Protein 5H72 (pdb70)

Sequence (536 aa):
TGYQEMFQRVNTRIREFMINELKNHHNEDNVFMLAKNSGIEIAKIEEAPNAVLIPAFVLGELEVAFKTGYQEMFQRVNTRIREFMINELKNHHNEDNVFMLAKNSGIEIAKIEEAPNAVLIPAFVLGELEVAFKTGYQEMFQRVNTRIREFMINELKNHHNEDNVFMLAKNSGIEIAKIEEAPNAVLIPAFVLGELEVAFKTGYQEMFQRVNTRIREFMINELKNHHNEDNVFMLAKNSGIEIAKIEEAPNAVLIPAFVLGELEVAFKTGYQEMFQRVNTRIREFMINELKNHHNEDNVFMLAKNSGIEIAKIEEAPNAVLIPAFVLGELEVAFKTGYQEMFQRVNTRIREFMINELKNHHNEDNVFMLAKNSGIEIAKIEEAPNAVLIPAFVLGELEVAFKTGYQEMFQRVNTRIREFMINELKNHHNEDNVFMLAKNSGIEIAKIEEAPNAVLIPAFVLGELEVAFKTGYQEMFQRVNTRIREFMINELKNHHNEDNVFMLAKNSGIEIAKIEEAPNAVLIPAFVLGELEVAFK

Foldseek 3Di:
DVVVVVVVVVVVVVLVVLLVLCVVLVQQVQLVVQCVVVVHDDDGSSPRDCVRSVVSSVVSVVVVVVD/DVCVVVVVVVVVVVLVVLLVLCVVLVLLVQLVVQQVVVVHDDDGSSPGDCVRSVVSSVVSCVVVVVD/DVVVVVVVVVVVVVLVVLLVLCVVLVQLVQLVVQCVVPVHDDDGSSPGDCVRSVVSSVVSVVVVVVD/DVVVVVVVVVVVVVLVVLLVLCVVLVQQVQLVVQCVVVVHDDPGNSVGDCVRSVVSSVVSVVVVVVD/DCVVVVVVVVVVVVLVVLLVLCVVLVLQVQQVVVCVVVVHDDDGSSPGDCVRSVVSSVVSVVVVVVD/DVVVVVVVVVVVVVLVVLLVLCVVLVQQVQLVVQCVVVVHDDDGSSPGDCVRSVVSSVVSVVVVVVD/DVCVVVVVVVVVVVLVVLLVLCVVLVQQVQLVVQCVVVVHDDDGSSPGDCVRSVVSSVVSVVVVVVD/DVVVVVVVVVVVVVLVVLVVLCVVLVQQVQLVVQCVVVVHDDDGSSPGDCVSSVVSSVVSVVVVVVD

Solvent-accessible surface area: 29848 Å² total; per-residue (Å²): 117,52,104,40,104,65,33,101,99,37,50,65,16,68,44,87,24,4,21,53,6,3,89,78,59,150,25,53,111,14,0,73,74,20,2,161,82,69,70,55,173,32,86,118,6,71,88,0,56,47,87,5,0,75,19,0,26,52,13,3,20,72,80,45,12,80,192,107,53,88,112,72,83,37,96,71,39,58,58,16,68,43,84,27,4,21,55,8,2,85,74,58,139,21,48,89,9,0,79,72,1,0,165,64,65,78,64,159,18,82,130,5,73,94,1,55,54,82,4,0,76,14,0,26,55,11,4,20,71,79,47,14,80,202,124,50,93,75,83,76,31,102,79,40,58,57,18,68,44,85,26,5,20,54,8,2,84,78,60,144,27,46,107,14,0,72,70,2,2,176,50,68,71,73,173,28,81,132,6,77,94,1,53,54,87,6,0,75,17,0,24,58,12,3,20,68,74,41,8,90,208,112,56,100,41,93,75,35,105,98,38,61,62,18,65,44,86,27,4,20,57,7,3,88,77,26,129,16,50,111,15,0,72,69,2,2,158,69,54,68,58,176,32,88,119,5,70,86,0,57,47,85,6,0,78,19,0,27,54,14,4,18,75,79,7,10,66,67,127,44,91,58,87,80,32,107,86,37,59,62,18,68,45,85,30,5,18,53,8,2,87,76,57,142,23,47,94,14,0,79,72,5,1,162,51,56,56,61,154,35,85,114,6,63,92,1,52,48,84,6,0,74,22,0,26,53,11,3,19,70,82,18,9,79,185,119,46,99,61,86,80,38,102,75,35,61,56,17,68,44,79,27,5,22,52,8,2,87,75,58,141,19,49,85,11,0,81,64,3,2,169,63,58,71,65,177,30,81,118,5,68,93,1,55,49,87,7,0,75,22,0,25,56,12,4,20,68,80,44,9,80,196,127,46,88,97,88,66,35,99,71,37,64,54,17,65,43,82,29,4,22,56,7,3,89,79,62,147,28,53,112,16,0,73,72,15,2,163,63,64,65,59,171,32,87,118,5,74,85,0,54,50,85,4,0,76,20,0,26,54,13,4,18,66,81,47,14,72,194,103,56,102,96,97,67,34,106,91,37,47,58,18,66,44,87,27,4,20,54,6,2,87,69,33,134,27,53,112,19,0,71,93,18,2,165,69,60,72,61,176,32,86,106,6,73,79,1,56,49,87,5,0,80,18,0,25,54,15,4,19,63,82,8,10,70,42

Structure (mmCIF, N/CA/C/O backbone):
data_5H72
#
_entry.id   5H72
#
_cell.length_a   114.880
_cell.length_b   114.880
_cell.length_c   193.781
_cell.angle_alpha   90.00
_cell.angle_beta   90.00
_cell.angle_gamma   120.00
#
_symmetry.space_group_name_H-M   'P 62 2 2'
#
loop_
_entity.id
_entity.type
_entity.pdbx_description
1 polymer 'Flagellar biosynthetic protein FliP'
2 water water
#
loop_
_atom_site.group_PDB
_atom_site.id
_atom_site.type_symbol
_atom_site.label_atom_id
_atom_site.label_alt_id
_atom_site.label_comp_id
_atom_site.label_asym_id
_atom_site.label_entity_id
_atom_site.label_seq_id
_atom_site.pdbx_PDB_ins_code
_atom_site.Cartn_x
_atom_site.Cartn_y
_atom_site.Cartn_z
_atom_site.occupancy
_atom_site.B_iso_or_equiv
_atom_site.auth_seq_id
_atom_site.auth_comp_id
_atom_site.auth_asym_id
_atom_site.auth_atom_id
_atom_site.pdbx_PDB_model_num
ATOM 1 N N . THR A 1 16 ? 42.419 -18.790 53.371 1.00 92.36 122 THR A N 1
ATOM 2 C CA . THR A 1 16 ? 43.021 -17.779 52.507 1.00 85.30 122 THR A CA 1
ATOM 3 C C . THR A 1 16 ? 42.419 -17.830 51.109 1.00 85.53 122 THR A C 1
ATOM 4 O O . THR A 1 16 ? 42.785 -17.047 50.229 1.00 82.85 122 THR A O 1
ATOM 8 N N . GLY A 1 17 ? 41.494 -18.762 50.908 1.00 84.98 123 GLY A N 1
ATOM 9 C CA . GLY A 1 17 ? 40.696 -18.772 49.701 1.00 76.21 123 GLY A CA 1
ATOM 10 C C . GLY A 1 17 ? 39.842 -17.519 49.682 1.00 75.34 123 GLY A C 1
ATOM 11 O O . GLY A 1 17 ? 39.452 -17.035 48.617 1.00 73.47 123 GLY A O 1
ATOM 12 N N . TYR A 1 18 ? 39.549 -16.996 50.871 1.00 73.96 124 TYR A N 1
ATOM 13 C CA . TYR A 1 18 ? 38.833 -15.734 50.996 1.00 70.28 124 TYR A CA 1
ATOM 14 C C . TYR A 1 18 ? 39.592 -14.619 50.292 1.00 66.93 124 TYR A C 1
ATOM 15 O O . TYR A 1 18 ? 38.988 -13.717 49.724 1.00 63.83 124 TYR A O 1
ATOM 24 N N . GLN A 1 19 ? 40.919 -14.684 50.325 1.00 68.84 125 GLN A N 1
ATOM 25 C CA . GLN A 1 19 ? 41.720 -13.606 49.764 1.00 72.00 125 GLN A CA 1
ATOM 26 C C . GLN A 1 19 ? 41.716 -13.604 48.235 1.00 68.94 125 GLN A C 1
ATOM 27 O O . GLN A 1 19 ? 41.676 -12.540 47.619 1.00 67.77 125 GLN A O 1
ATOM 33 N N . GLU A 1 20 ? 41.757 -14.786 47.627 1.00 68.58 126 GLU A N 1
ATOM 34 C CA . GLU A 1 20 ? 41.649 -14.892 46.177 1.00 67.07 126 GLU A CA 1
ATOM 35 C C . GLU A 1 20 ? 40.268 -14.433 45.731 1.00 65.08 126 GLU A C 1
ATOM 36 O O . GLU A 1 20 ? 40.100 -13.808 44.676 1.00 55.84 126 GLU A O 1
ATOM 42 N N . MET A 1 21 ? 39.285 -14.749 46.561 1.00 61.90 127 MET A N 1
ATOM 43 C CA . MET A 1 21 ? 37.909 -14.384 46.304 1.00 57.27 127 MET A CA 1
ATOM 44 C C . MET A 1 21 ? 37.728 -12.864 46.373 1.00 54.58 127 MET A C 1
ATOM 45 O O . MET A 1 21 ? 37.067 -12.264 45.522 1.00 50.00 127 MET A O 1
ATOM 50 N N . PHE A 1 22 ? 38.337 -12.238 47.373 1.00 55.67 128 PHE A N 1
ATOM 51 C CA . PHE A 1 22 ? 38.261 -10.789 47.500 1.00 52.39 128 PHE A CA 1
ATOM 52 C C . PHE A 1 22 ? 39.120 -10.108 46.440 1.00 47.70 128 PHE A C 1
ATOM 53 O O . PHE A 1 22 ? 38.838 -8.988 46.038 1.00 41.50 128 PHE A O 1
ATOM 61 N N . GLN A 1 23 ? 40.160 -10.800 45.985 1.00 49.48 129 GLN A N 1
ATOM 62 C CA . GLN A 1 23 ? 40.971 -10.323 44.874 1.00 50.44 129 GLN A CA 1
ATOM 63 C C . GLN A 1 23 ? 40.163 -10.287 43.573 1.00 48.00 129 GLN A C 1
ATOM 64 O O . GLN A 1 23 ? 40.308 -9.378 42.757 1.00 44.65 129 GLN A O 1
ATOM 70 N N . ARG A 1 24 ? 39.312 -11.287 43.387 1.00 44.19 130 ARG A N 1
ATOM 71 C CA . ARG A 1 24 ? 38.407 -11.293 42.257 1.00 40.79 130 ARG A CA 1
ATOM 72 C C . ARG A 1 24 ? 37.454 -10.108 42.335 1.00 40.70 130 ARG A C 1
ATOM 73 O O . ARG A 1 24 ? 37.206 -9.436 41.323 1.00 36.00 130 ARG A O 1
ATOM 81 N N . VAL A 1 25 ? 36.926 -9.850 43.533 1.00 36.12 131 VAL A N 1
ATOM 82 C CA . VAL A 1 25 ? 35.967 -8.765 43.726 1.00 33.95 131 VAL A CA 1
ATOM 83 C C . VAL A 1 25 ? 36.663 -7.412 43.601 1.00 33.12 131 VAL A C 1
ATOM 84 O O . VAL A 1 25 ? 36.086 -6.467 43.068 1.00 32.32 131 VAL A O 1
ATOM 88 N N . ASN A 1 26 ? 37.910 -7.323 44.053 1.00 32.94 132 ASN A N 1
ATOM 89 C CA . ASN A 1 26 ? 38.696 -6.099 43.876 1.00 34.86 132 ASN A CA 1
ATOM 90 C C . ASN A 1 26 ? 38.911 -5.797 42.389 1.00 35.26 132 ASN A C 1
ATOM 91 O O . ASN A 1 26 ? 38.736 -4.660 41.942 1.00 35.54 132 ASN A O 1
ATOM 96 N N . THR A 1 27 ? 39.266 -6.825 41.625 1.00 32.67 133 THR A N 1
ATOM 97 C CA . THR A 1 27 ? 39.508 -6.675 40.196 1.00 33.28 133 THR A CA 1
ATOM 98 C C . THR A 1 27 ? 38.236 -6.222 39.490 1.00 33.25 133 THR A C 1
ATOM 99 O O . THR A 1 27 ? 38.265 -5.298 38.678 1.00 37.19 133 THR A O 1
ATOM 103 N N . ARG A 1 28 ? 37.115 -6.851 39.820 1.00 32.78 134 ARG A N 1
ATOM 104 C CA . ARG A 1 28 ? 35.834 -6.491 39.221 1.00 30.77 134 ARG A CA 1
ATOM 105 C C . ARG A 1 28 ? 35.486 -5.026 39.495 1.00 27.85 134 ARG A C 1
ATOM 106 O O . ARG A 1 28 ? 35.070 -4.295 38.608 1.00 30.56 134 ARG A O 1
ATOM 114 N N . ILE A 1 29 ? 35.692 -4.590 40.728 1.00 30.59 135 ILE A N 1
ATOM 115 C CA . ILE A 1 29 ? 35.355 -3.222 41.114 1.00 30.62 135 ILE A CA 1
ATOM 116 C C . ILE A 1 29 ? 36.289 -2.221 40.439 1.00 30.84 135 ILE A C 1
ATOM 117 O O . ILE A 1 29 ? 35.837 -1.184 39.967 1.00 30.04 135 ILE A O 1
ATOM 122 N N . ARG A 1 30 ? 37.583 -2.534 40.372 1.00 31.67 136 ARG A N 1
ATOM 123 C CA . ARG A 1 30 ? 38.518 -1.688 39.624 1.00 32.95 136 ARG A CA 1
ATOM 124 C C . ARG A 1 30 ? 38.087 -1.549 38.176 1.00 32.48 136 ARG A C 1
ATOM 125 O O . ARG A 1 30 ? 38.063 -0.443 37.637 1.00 33.75 136 ARG A O 1
ATOM 133 N N . GLU A 1 31 ? 37.727 -2.673 37.562 1.00 31.48 137 GLU A N 1
ATOM 134 C CA . GLU A 1 31 ? 37.324 -2.688 36.151 1.00 32.55 137 GLU A CA 1
ATOM 135 C C . GLU A 1 31 ? 36.086 -1.832 35.873 1.00 31.28 137 GLU A C 1
ATOM 136 O O . GLU A 1 31 ? 36.044 -1.145 34.856 1.00 29.53 137 GLU A O 1
ATOM 142 N N . PHE A 1 32 ? 35.085 -1.841 36.757 1.00 29.27 138 PHE A N 1
ATOM 143 C CA . PHE A 1 32 ? 33.909 -1.023 36.463 1.00 32.35 138 PHE A CA 1
ATOM 144 C C . PHE A 1 32 ? 34.141 0.443 36.850 1.00 31.59 138 PHE A C 1
ATOM 145 O O . PHE A 1 32 ? 33.582 1.331 36.216 1.00 30.65 138 PHE A O 1
ATOM 153 N N . MET A 1 33 ? 34.982 0.706 37.845 1.00 28.07 139 MET A N 1
ATOM 154 C CA . MET A 1 33 ? 35.356 2.086 38.137 1.00 30.63 139 MET A CA 1
ATOM 155 C C . MET A 1 33 ? 36.086 2.671 36.934 1.00 31.46 139 MET A C 1
ATOM 156 O O . MET A 1 33 ? 35.746 3.757 36.452 1.00 31.03 139 MET A O 1
ATOM 161 N N . ILE A 1 34 ? 37.069 1.929 36.437 1.00 29.29 140 ILE A N 1
ATOM 162 C CA . ILE A 1 34 ? 37.827 2.354 35.270 1.00 32.19 140 ILE A CA 1
ATOM 163 C C . ILE A 1 34 ? 36.920 2.552 34.049 1.00 30.12 140 ILE A C 1
ATOM 164 O O . ILE A 1 34 ? 37.021 3.557 33.348 1.00 31.47 140 ILE A O 1
ATOM 169 N N . ASN A 1 35 ? 36.015 1.611 33.811 1.00 32.53 141 ASN A N 1
ATOM 170 C CA . ASN A 1 35 ? 35.094 1.715 32.679 1.00 30.26 141 ASN A CA 1
ATOM 171 C C . ASN A 1 35 ? 34.197 2.947 32.777 1.00 35.44 141 ASN A C 1
ATOM 172 O O . ASN A 1 35 ? 33.985 3.642 31.786 1.00 34.15 141 ASN A O 1
ATOM 177 N N . GLU A 1 36 ? 33.683 3.221 33.978 1.00 34.33 142 GLU A N 1
ATOM 178 C CA . GLU A 1 36 ? 32.841 4.395 34.223 1.00 32.63 142 GLU A CA 1
ATOM 179 C C . GLU A 1 36 ? 33.616 5.680 33.954 1.00 35.50 142 GLU A C 1
ATOM 180 O O . GLU A 1 36 ? 33.080 6.633 33.394 1.00 33.07 142 GLU A O 1
ATOM 186 N N . LEU A 1 37 ? 34.881 5.694 34.366 1.00 30.86 143 LEU A N 1
ATOM 187 C CA . LEU A 1 37 ? 35.717 6.871 34.205 1.00 34.59 143 LEU A CA 1
ATOM 188 C C . LEU A 1 37 ? 36.026 7.136 32.730 1.00 36.19 143 LEU A C 1
ATOM 189 O O . LEU A 1 37 ? 36.045 8.285 32.294 1.00 35.08 143 LEU A O 1
ATOM 194 N N . LYS A 1 38 ? 36.267 6.074 31.966 1.00 38.21 144 LYS A N 1
ATOM 195 C CA . LYS A 1 38 ? 36.555 6.225 30.548 1.00 38.54 144 LYS A CA 1
ATOM 196 C C . LYS A 1 38 ? 35.303 6.618 29.790 1.00 38.43 144 LYS A C 1
ATOM 197 O O . LYS A 1 38 ? 35.325 7.559 29.002 1.00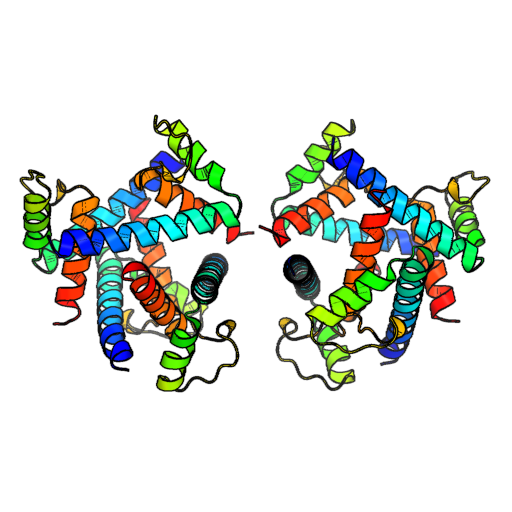 42.94 144 LYS A O 1
ATOM 203 N N . ASN A 1 39 ? 34.213 5.900 30.033 1.00 34.80 145 ASN A N 1
ATOM 204 C CA . ASN A 1 39 ? 32.992 6.115 29.272 1.00 38.05 145 ASN A CA 1
ATOM 205 C C . ASN A 1 39 ? 32.397 7.506 29.497 1.00 40.34 145 ASN A C 1
ATOM 206 O O . ASN A 1 39 ? 31.669 8.013 28.648 1.00 42.35 145 ASN A O 1
ATOM 211 N N . HIS A 1 40 ? 32.737 8.141 30.613 1.00 38.81 146 HIS A N 1
ATOM 212 C CA . HIS A 1 40 ? 32.289 9.510 30.867 1.00 39.55 146 HIS A CA 1
ATOM 213 C C . HIS A 1 40 ? 33.440 10.525 30.755 1.00 40.45 146 HIS A C 1
ATOM 214 O O . HIS A 1 40 ? 33.296 11.683 31.129 1.00 37.97 146 HIS A O 1
ATOM 221 N N . HIS A 1 41 ? 34.577 10.076 30.231 1.00 41.31 147 HIS A N 1
ATOM 222 C CA . HIS A 1 41 ? 35.702 10.958 29.909 1.00 42.13 147 HIS A CA 1
ATOM 223 C C . HIS A 1 41 ? 36.162 11.741 31.114 1.00 44.55 147 HIS A C 1
ATOM 224 O O . HIS A 1 41 ? 36.368 12.953 31.045 1.00 45.36 147 HIS A O 1
ATOM 231 N N . ASN A 1 42 ? 36.312 11.030 32.226 1.00 41.01 148 ASN A N 1
ATOM 232 C CA . ASN A 1 42 ? 36.679 11.634 33.488 1.00 33.76 148 ASN A CA 1
ATOM 233 C C . ASN A 1 42 ? 38.062 11.200 33.939 1.00 35.43 148 ASN A C 1
ATOM 234 O O . ASN A 1 42 ? 38.426 11.403 35.097 1.00 34.69 148 ASN A O 1
ATOM 239 N N . GLU A 1 43 ? 38.833 10.598 33.038 1.00 36.70 149 GLU A N 1
ATOM 240 C CA . GLU A 1 43 ? 40.149 10.066 33.414 1.00 40.39 149 GLU A CA 1
ATOM 241 C C . GLU A 1 43 ? 41.034 11.105 34.091 1.00 39.93 149 GLU A C 1
ATOM 242 O O . GLU A 1 43 ? 41.847 10.765 34.939 1.00 43.54 149 GLU A O 1
ATOM 248 N N . ASP A 1 44 ? 40.865 12.372 33.728 1.00 43.26 150 ASP A N 1
ATOM 249 C CA . ASP A 1 44 ? 41.672 13.442 34.305 1.00 43.28 150 ASP A CA 1
ATOM 250 C C . ASP A 1 44 ? 41.619 13.447 35.824 1.00 43.86 150 ASP A C 1
ATOM 251 O O . ASP A 1 44 ? 42.619 13.768 36.475 1.00 47.17 150 ASP A O 1
ATOM 256 N N . ASN A 1 45 ? 40.469 13.087 36.392 1.00 41.18 151 ASN A N 1
ATOM 257 C CA . ASN A 1 45 ? 40.349 12.983 37.848 1.00 43.32 151 ASN A CA 1
ATOM 258 C C . ASN A 1 45 ? 41.435 12.099 38.429 1.00 40.85 151 ASN A C 1
ATOM 259 O O . ASN A 1 45 ? 42.035 12.435 39.447 1.00 44.02 151 ASN A O 1
ATOM 264 N N . VAL A 1 46 ? 41.692 10.974 37.774 1.00 36.13 152 VAL A N 1
ATOM 265 C CA . VAL A 1 46 ? 42.715 10.053 38.241 1.00 35.23 152 VAL A CA 1
ATOM 266 C C . VAL A 1 46 ? 44.085 10.700 38.206 1.00 41.10 152 VAL A C 1
ATOM 267 O O . VAL A 1 46 ? 44.793 10.725 39.213 1.00 39.87 152 VAL A O 1
ATOM 271 N N . PHE A 1 47 ? 44.448 11.228 37.040 1.00 43.51 153 PHE A N 1
ATOM 272 C CA . PHE A 1 47 ? 45.735 11.900 36.853 1.00 43.22 153 PHE A CA 1
ATOM 273 C C . PHE A 1 47 ? 45.915 13.084 37.794 1.00 44.00 153 PHE A C 1
ATOM 274 O O . PHE A 1 47 ? 46.990 13.268 38.363 1.00 44.89 153 PHE A O 1
ATOM 282 N N . MET A 1 48 ? 44.861 13.875 37.968 1.00 40.58 154 MET A N 1
ATOM 283 C CA . MET A 1 48 ? 44.927 15.0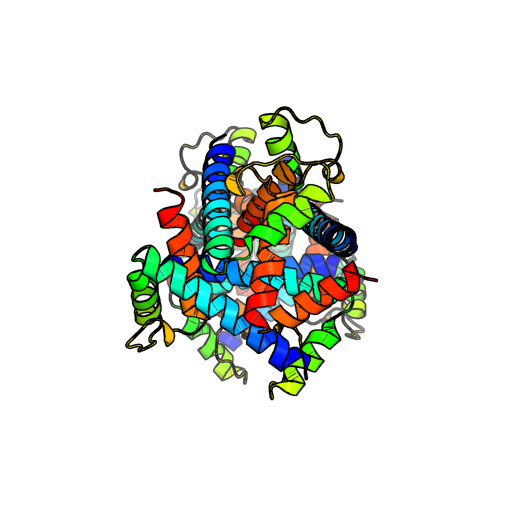15 38.871 1.00 44.11 154 MET A CA 1
ATOM 284 C C . MET A 1 48 ? 45.209 14.553 40.293 1.00 49.72 154 MET A C 1
ATOM 285 O O . MET A 1 48 ? 46.105 15.075 40.951 1.00 55.87 154 MET A O 1
ATOM 290 N N . LEU A 1 49 ? 44.451 13.564 40.760 1.00 49.17 155 LEU A N 1
ATOM 291 C CA . LEU A 1 49 ? 44.619 13.057 42.118 1.00 48.69 155 LEU A CA 1
ATOM 292 C C . LEU A 1 49 ? 45.979 12.391 42.289 1.00 47.21 155 LEU A C 1
ATOM 293 O O . LEU A 1 49 ? 46.559 12.426 43.373 1.00 49.89 155 LEU A O 1
ATOM 298 N N . ALA A 1 50 ? 46.478 11.787 41.217 1.00 43.98 156 ALA A N 1
ATOM 299 C CA . ALA A 1 50 ? 47.772 11.111 41.231 1.00 48.20 156 ALA A CA 1
ATOM 300 C C . ALA A 1 50 ? 48.905 12.113 41.379 1.00 50.67 156 ALA A C 1
ATOM 301 O O . ALA A 1 50 ? 49.822 11.923 42.175 1.00 51.70 156 ALA A O 1
ATOM 303 N N . LYS A 1 51 ? 48.828 13.177 40.590 1.00 51.55 157 LYS A N 1
ATOM 304 C CA . LYS A 1 51 ? 49.840 14.216 40.589 1.00 53.41 157 LYS A CA 1
ATOM 305 C C . LYS A 1 51 ? 49.985 14.837 41.974 1.00 55.94 157 LYS A C 1
ATOM 306 O O . LYS A 1 51 ? 51.101 14.987 42.472 1.00 62.48 157 LYS A O 1
ATOM 312 N N . ASN A 1 52 ? 48.859 15.172 42.603 1.00 57.01 158 ASN A N 1
ATOM 313 C CA . ASN A 1 52 ? 48.871 15.802 43.928 1.00 56.57 158 ASN A CA 1
ATOM 314 C C . ASN A 1 52 ? 49.412 14.905 45.035 1.00 55.21 158 ASN A C 1
ATOM 315 O O . ASN A 1 52 ? 49.786 15.388 46.101 1.00 61.98 158 ASN A O 1
ATOM 320 N N . SER A 1 53 ? 49.446 13.602 44.784 1.00 53.31 159 SER A N 1
ATOM 321 C CA . SER A 1 53 ? 49.871 12.634 45.787 1.00 52.12 159 SER A CA 1
ATOM 322 C C . SER A 1 53 ? 51.270 12.093 45.513 1.00 53.57 159 SER A C 1
ATOM 323 O O . SER A 1 53 ? 51.696 11.118 46.133 1.00 51.52 159 SER A O 1
ATOM 326 N N . GLY A 1 54 ? 51.977 12.706 44.571 1.00 56.69 160 GLY A N 1
ATOM 327 C CA . GLY A 1 54 ? 53.318 12.257 44.232 1.00 56.12 160 GLY A CA 1
ATOM 328 C C . GLY A 1 54 ? 53.365 10.856 43.649 1.00 55.96 160 GLY A C 1
ATOM 329 O O . GLY A 1 54 ? 54.366 10.149 43.778 1.00 57.19 160 GLY A O 1
ATOM 330 N N . ILE A 1 55 ? 52.273 10.455 43.008 1.00 54.39 161 ILE A N 1
ATOM 331 C CA . ILE A 1 55 ? 52.205 9.166 42.330 1.00 54.67 161 ILE A CA 1
ATOM 332 C C . ILE A 1 55 ? 52.380 9.364 40.820 1.00 52.11 161 ILE A C 1
ATOM 333 O O . ILE A 1 55 ? 51.699 10.189 40.207 1.00 50.97 161 ILE A O 1
ATOM 338 N N . GLU A 1 56 ? 53.301 8.616 40.225 1.00 49.35 162 GLU A N 1
ATOM 339 C CA . GLU A 1 56 ? 53.606 8.784 38.808 1.00 49.55 162 GLU A CA 1
ATOM 340 C C . GLU A 1 56 ? 53.056 7.647 37.965 1.00 47.22 162 GLU A C 1
ATOM 341 O O . GLU A 1 56 ? 53.585 6.533 37.995 1.00 46.71 162 GLU A O 1
ATOM 347 N N . ILE A 1 57 ? 52.001 7.940 37.204 1.00 44.88 163 ILE A N 1
ATOM 348 C CA . ILE A 1 57 ? 51.349 6.932 36.371 1.00 43.46 163 ILE A CA 1
ATOM 349 C C . ILE A 1 57 ? 51.228 7.391 34.923 1.00 45.48 163 ILE A C 1
ATOM 350 O O . ILE A 1 57 ? 51.147 8.592 34.652 1.00 47.61 163 ILE A O 1
ATOM 355 N N . ALA A 1 58 ? 51.202 6.433 33.998 1.00 45.39 164 ALA A N 1
ATOM 356 C CA . ALA A 1 58 ? 51.020 6.726 32.573 1.00 45.36 164 ALA A CA 1
ATOM 357 C C . ALA A 1 58 ? 49.575 6.499 32.116 1.00 50.51 164 ALA A C 1
ATOM 358 O O . ALA A 1 58 ? 49.106 7.147 31.173 1.00 50.20 164 ALA A O 1
ATOM 360 N N . LYS A 1 59 ? 48.878 5.571 32.774 1.00 47.44 165 LYS A N 1
ATOM 361 C CA . LYS A 1 59 ? 47.475 5.292 32.458 1.00 48.16 165 LYS A CA 1
ATOM 362 C C . LYS A 1 59 ? 46.680 4.963 33.719 1.00 43.56 165 LYS A C 1
ATOM 363 O O . LYS A 1 59 ? 47.258 4.550 34.728 1.00 42.79 165 LYS A O 1
ATOM 369 N N . ILE A 1 60 ? 45.360 5.139 33.670 1.00 38.54 166 ILE A N 1
ATOM 370 C CA . ILE A 1 60 ? 44.574 5.064 34.900 1.00 40.18 166 ILE A CA 1
ATOM 371 C C . ILE A 1 60 ? 44.530 3.652 35.476 1.00 38.95 166 ILE A C 1
ATOM 372 O O . ILE A 1 60 ? 44.267 3.475 36.668 1.00 37.64 166 ILE A O 1
ATOM 377 N N . GLU A 1 61 ? 44.834 2.648 34.661 1.00 35.87 167 GLU A N 1
ATOM 378 C CA . GLU A 1 61 ? 44.877 1.286 35.185 1.00 38.09 167 GLU A CA 1
ATOM 379 C C . GLU A 1 61 ? 46.024 1.087 36.165 1.00 36.97 167 GLU A C 1
ATOM 380 O O . GLU A 1 61 ? 46.074 0.076 36.851 1.00 41.92 167 GLU A O 1
ATOM 386 N N . GLU A 1 62 ? 46.947 2.039 36.229 1.00 36.81 168 GLU A N 1
ATOM 387 C CA . GLU A 1 62 ? 48.069 1.930 37.162 1.00 40.79 168 GLU A CA 1
ATOM 388 C C . GLU A 1 62 ? 47.814 2.697 38.468 1.00 39.37 168 GLU A C 1
ATOM 389 O O . GLU A 1 62 ? 48.616 2.636 39.393 1.00 43.73 168 GLU A O 1
ATOM 395 N N . ALA A 1 63 ? 46.706 3.424 38.547 1.00 34.15 169 ALA A N 1
ATOM 396 C CA . ALA A 1 63 ? 46.388 4.130 39.780 1.00 38.93 169 ALA A CA 1
ATOM 397 C C . ALA A 1 63 ? 45.959 3.146 40.865 1.00 37.12 169 ALA A C 1
ATOM 398 O O . ALA A 1 63 ? 45.130 2.267 40.622 1.00 37.05 169 ALA A O 1
ATOM 400 N N . PRO A 1 64 ? 46.542 3.280 42.061 1.00 34.55 170 PRO A N 1
ATOM 401 C CA . PRO A 1 64 ? 46.110 2.479 43.212 1.00 39.32 170 PRO A CA 1
ATOM 402 C C . PRO A 1 64 ? 44.695 2.875 43.646 1.00 35.43 170 PRO A C 1
ATOM 403 O O . PRO A 1 64 ? 44.200 3.938 43.261 1.00 31.33 170 PRO A O 1
ATOM 407 N N . ASN A 1 65 ? 44.051 2.031 44.440 1.00 34.78 171 ASN A N 1
ATOM 408 C CA . ASN A 1 65 ? 42.677 2.302 44.827 1.00 34.87 171 ASN A CA 1
ATOM 409 C C . ASN A 1 65 ? 42.535 3.606 45.616 1.00 35.42 171 ASN A C 1
ATOM 410 O O . ASN A 1 65 ? 41.499 4.260 45.545 1.00 37.12 171 ASN A O 1
ATOM 415 N N . ALA A 1 66 ? 43.579 4.006 46.337 1.00 34.96 172 ALA A N 1
ATOM 416 C CA . ALA A 1 66 ? 43.542 5.258 47.103 1.00 38.96 172 ALA A CA 1
ATOM 417 C C . ALA A 1 66 ? 43.367 6.474 46.203 1.00 39.88 172 ALA A C 1
ATOM 418 O O . ALA A 1 66 ? 42.936 7.541 46.660 1.00 45.35 172 ALA A O 1
ATOM 420 N N . VAL A 1 67 ? 43.710 6.311 44.930 1.00 32.27 173 VAL A N 1
ATOM 421 C CA . VAL A 1 67 ? 43.537 7.349 43.934 1.00 32.26 173 VAL A CA 1
ATOM 422 C C . VAL A 1 67 ? 42.317 7.053 43.080 1.00 31.94 173 VAL A C 1
ATOM 423 O O . VAL A 1 67 ? 41.497 7.934 42.807 1.00 32.50 173 VAL A O 1
ATOM 427 N N . LEU A 1 68 ? 42.208 5.801 42.648 1.00 30.83 174 LEU A N 1
ATOM 428 C CA . LEU A 1 68 ? 41.164 5.397 41.710 1.00 31.72 174 LEU A CA 1
ATOM 429 C C . LEU A 1 68 ? 39.761 5.601 42.289 1.00 31.51 174 LEU A C 1
ATOM 430 O O . LEU A 1 68 ? 38.893 6.162 41.637 1.00 30.65 174 LEU A O 1
ATOM 435 N N . ILE A 1 69 ? 39.552 5.171 43.526 1.00 30.84 175 ILE A N 1
ATOM 436 C CA . ILE A 1 69 ? 38.226 5.253 44.128 1.00 30.76 175 ILE A CA 1
ATOM 437 C C . ILE A 1 69 ? 37.747 6.700 44.320 1.00 31.85 175 ILE A C 1
ATOM 438 O O . ILE A 1 69 ? 36.617 7.011 43.948 1.00 32.10 175 ILE A O 1
ATOM 443 N N . PRO A 1 70 ? 38.592 7.597 44.880 1.00 33.64 176 PRO A N 1
ATOM 444 C CA . PRO A 1 70 ? 38.123 8.988 44.958 1.00 34.13 176 PRO A CA 1
ATOM 445 C C . PRO A 1 70 ? 37.861 9.628 43.588 1.00 35.04 176 PRO A C 1
ATOM 446 O O . PRO A 1 70 ? 36.908 10.400 43.452 1.00 37.54 176 PRO A O 1
ATOM 450 N N . ALA A 1 71 ? 38.684 9.312 42.590 1.00 33.01 177 ALA A N 1
ATOM 451 C CA . ALA A 1 71 ? 38.474 9.848 41.243 1.00 33.61 177 ALA A CA 1
ATOM 452 C C . ALA A 1 71 ? 37.146 9.361 40.688 1.00 30.79 177 ALA A C 1
ATOM 453 O O . ALA A 1 71 ? 36.409 10.116 40.052 1.00 32.48 177 ALA A O 1
ATOM 455 N N . PHE A 1 72 ? 36.847 8.091 40.945 1.00 30.85 178 PHE A N 1
ATOM 456 C CA . PHE A 1 72 ? 35.607 7.464 40.487 1.00 29.17 178 PHE A CA 1
ATOM 457 C C . PHE A 1 72 ? 34.404 8.179 41.072 1.00 31.71 178 PHE A C 1
ATOM 458 O O . PHE A 1 72 ? 33.491 8.567 40.339 1.00 30.91 178 PHE A O 1
ATOM 466 N N . VAL A 1 73 ? 34.423 8.368 42.393 1.00 29.07 179 VAL A N 1
ATOM 467 C CA . VAL A 1 73 ? 33.340 9.049 43.101 1.00 30.28 179 VAL A CA 1
ATOM 468 C C . VAL A 1 73 ? 33.158 10.478 42.610 1.00 29.88 179 VAL A C 1
ATOM 469 O O . VAL A 1 73 ? 32.034 10.913 42.358 1.00 32.37 179 VAL A O 1
ATOM 473 N N . LEU A 1 74 ? 34.260 11.208 42.483 1.00 30.65 180 LEU A N 1
ATOM 474 C CA . LEU A 1 74 ? 34.210 12.548 41.901 1.00 34.12 180 LEU A CA 1
ATOM 475 C C . LEU A 1 74 ? 33.554 12.495 40.540 1.00 36.53 180 LEU A C 1
ATOM 476 O O . LEU A 1 74 ? 32.652 13.284 40.254 1.00 39.11 180 LEU A O 1
ATOM 481 N N . GLY A 1 75 ? 34.000 11.549 39.713 1.00 33.54 181 GLY A N 1
ATOM 482 C CA . GLY A 1 75 ? 33.424 11.334 38.398 1.00 31.30 181 GLY A CA 1
ATOM 483 C C . GLY A 1 75 ? 31.921 11.102 38.414 1.00 33.16 181 GLY A C 1
ATOM 484 O O . GLY A 1 75 ? 31.197 11.667 37.597 1.00 32.45 181 GLY A O 1
ATOM 485 N N . GLU A 1 76 ? 31.438 10.278 39.339 1.00 30.82 182 GLU A N 1
ATOM 486 C CA . GLU A 1 76 ? 30.003 9.973 39.386 1.00 32.92 182 GLU A CA 1
ATOM 487 C C . GLU A 1 76 ? 29.183 11.189 39.794 1.00 32.96 182 GLU A C 1
ATOM 488 O O . GLU A 1 76 ? 28.099 11.406 39.283 1.00 31.02 182 GLU A O 1
ATOM 494 N N . LEU A 1 77 ? 29.706 11.985 40.721 1.00 34.99 183 LEU A N 1
ATOM 495 C CA . LEU A 1 77 ? 28.986 13.173 41.165 1.00 35.92 183 LEU A CA 1
ATOM 496 C C . LEU A 1 77 ? 28.918 14.197 40.038 1.00 36.47 183 LEU A C 1
ATOM 497 O O . LEU A 1 77 ? 27.862 14.775 39.793 1.00 41.49 183 LEU A O 1
ATOM 502 N N . GLU A 1 78 ? 30.027 14.394 39.328 1.00 33.95 184 GLU A N 1
ATOM 503 C CA . GLU A 1 78 ? 30.049 15.295 38.170 1.00 35.83 184 GLU A CA 1
ATOM 504 C C . GLU A 1 78 ? 28.992 14.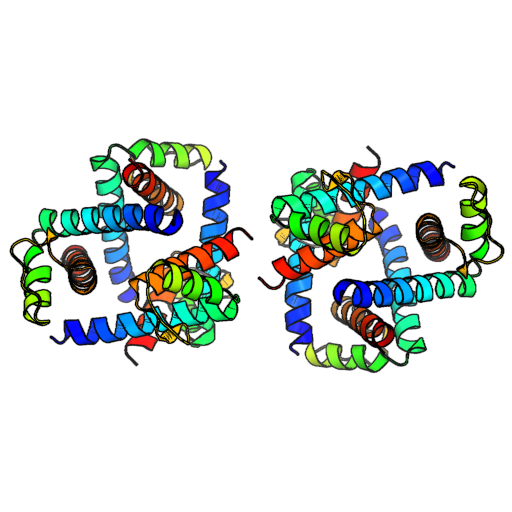918 37.142 1.00 36.42 184 GLU A C 1
ATOM 505 O O . GLU A 1 78 ? 28.285 15.779 36.635 1.00 42.84 184 GLU A O 1
ATOM 511 N N . VAL A 1 79 ? 28.876 13.633 36.834 1.00 35.47 185 VAL A N 1
ATOM 512 C CA . VAL A 1 79 ? 27.852 13.188 35.901 1.00 33.99 185 VAL A CA 1
ATOM 513 C C . VAL A 1 79 ? 26.465 13.313 36.529 1.00 34.01 185 VAL A C 1
ATOM 514 O O . VAL A 1 79 ? 25.517 13.710 35.855 1.00 37.06 185 VAL A O 1
ATOM 518 N N . ALA A 1 80 ? 26.347 13.003 37.819 1.00 35.10 186 ALA A N 1
ATOM 519 C CA . ALA A 1 80 ? 25.044 13.024 38.502 1.00 38.45 186 ALA A CA 1
ATOM 520 C C . ALA A 1 80 ? 24.400 14.416 38.498 1.00 41.50 186 ALA A C 1
ATOM 521 O O . ALA A 1 80 ? 23.201 14.559 38.264 1.00 36.78 186 ALA A O 1
ATOM 523 N N . PHE A 1 81 ? 25.217 15.432 38.749 1.00 38.95 187 PHE A N 1
ATOM 524 C CA . PHE A 1 81 ? 24.757 16.810 38.800 1.00 44.87 187 PHE A CA 1
ATOM 525 C C . PHE A 1 81 ? 25.049 17.530 37.490 1.00 46.51 187 PHE A C 1
ATOM 526 O O . PHE A 1 81 ? 25.479 18.684 37.478 1.00 50.47 187 PHE A O 1
ATOM 534 N N . LYS A 1 82 ? 24.781 16.811 36.402 1.00 50.74 188 LYS A N 1
ATOM 535 C CA . LYS A 1 82 ? 25.005 17.234 35.016 1.00 53.96 188 LYS A CA 1
ATOM 536 C C . LYS A 1 82 ? 26.480 17.125 34.681 1.00 52.61 188 LYS A C 1
ATOM 537 O O . LYS A 1 82 ? 26.849 16.888 33.527 1.00 55.17 188 LYS A O 1
ATOM 543 N N . THR B 1 16 ? 43.132 19.207 46.270 1.00 86.14 122 THR B N 1
ATOM 544 C CA . THR B 1 16 ? 43.755 19.612 47.528 1.00 87.24 122 THR B CA 1
ATOM 545 C C . THR B 1 16 ? 42.709 19.749 48.632 1.00 88.55 122 THR B C 1
ATOM 546 O O . THR B 1 16 ? 42.935 19.339 49.773 1.00 87.15 122 THR B O 1
ATOM 550 N N . GLY B 1 17 ? 41.566 20.337 48.292 1.00 87.83 123 GLY B N 1
ATOM 551 C CA . GLY B 1 17 ? 40.433 20.347 49.198 1.00 79.73 123 GLY B CA 1
ATOM 552 C C . GLY B 1 17 ? 39.855 18.949 49.189 1.00 77.93 123 GLY B C 1
ATOM 553 O O . GLY B 1 17 ? 39.272 18.483 50.170 1.00 75.59 123 GLY B O 1
ATOM 554 N N . TYR B 1 18 ? 40.040 18.279 48.057 1.00 76.02 124 TYR B N 1
ATOM 555 C CA . TYR B 1 18 ? 39.607 16.904 47.880 1.00 75.34 124 TYR B CA 1
ATOM 556 C C . TYR B 1 18 ? 40.383 15.949 48.775 1.00 72.95 124 TYR B C 1
ATOM 557 O O . TYR B 1 18 ? 39.809 15.029 49.358 1.00 66.54 124 TYR B O 1
ATOM 566 N N . GLN B 1 19 ? 41.689 16.171 48.881 1.00 75.63 125 GLN B N 1
ATOM 567 C CA . GLN B 1 19 ? 42.541 15.302 49.679 1.00 77.33 125 GLN B CA 1
ATOM 568 C C . GLN B 1 19 ? 42.139 15.389 51.148 1.00 74.30 125 GLN B C 1
ATOM 569 O O . GLN B 1 19 ? 42.370 14.463 51.930 1.00 74.59 125 GLN B O 1
ATOM 575 N N . GLU B 1 20 ? 41.515 16.501 51.513 1.00 73.56 126 GLU B N 1
ATOM 576 C CA . GLU B 1 20 ? 41.076 16.709 52.884 1.00 72.78 126 GLU B CA 1
ATOM 577 C C . GLU B 1 20 ? 39.708 16.080 53.115 1.00 63.40 126 GLU B C 1
ATOM 578 O O . GLU B 1 20 ? 39.508 15.339 54.073 1.00 57.76 126 GLU B O 1
ATOM 584 N N . MET B 1 21 ? 38.774 16.391 52.224 1.00 58.51 127 MET B N 1
ATOM 585 C CA . MET B 1 21 ? 37.426 15.860 52.296 1.00 55.72 127 MET B CA 1
ATOM 586 C C . MET B 1 21 ? 37.408 14.336 52.248 1.00 54.82 127 MET B C 1
ATOM 587 O O . MET B 1 21 ? 36.693 13.688 53.014 1.00 51.38 127 MET B O 1
ATOM 592 N N . PHE B 1 22 ? 38.196 13.754 51.355 1.00 53.32 128 PHE B N 1
ATOM 593 C CA . PHE B 1 22 ? 38.194 12.306 51.228 1.00 51.40 128 PHE B CA 1
ATOM 594 C C . PHE B 1 22 ? 38.907 11.646 52.405 1.00 48.20 128 PHE B C 1
ATOM 595 O O . PHE B 1 22 ? 38.668 10.481 52.707 1.00 43.92 128 PHE B O 1
ATOM 603 N N . GLN B 1 23 ? 39.774 12.395 53.074 1.00 49.65 129 GLN B N 1
ATOM 604 C CA . GLN B 1 23 ? 40.451 11.890 54.259 1.00 50.56 129 GLN B CA 1
ATOM 605 C C . GLN B 1 23 ? 39.454 11.728 55.406 1.00 47.61 129 GLN B C 1
ATOM 606 O O . GLN B 1 23 ? 39.495 10.747 56.149 1.00 42.60 129 GLN B O 1
ATOM 612 N N . ARG B 1 24 ? 38.561 12.703 55.537 1.00 43.81 130 ARG B N 1
ATOM 613 C CA . ARG B 1 24 ? 37.548 12.673 56.578 1.00 46.87 130 ARG B CA 1
ATOM 614 C C . ARG B 1 24 ? 36.491 11.600 56.292 1.00 43.67 130 ARG B C 1
ATOM 615 O O . ARG B 1 24 ? 36.007 10.942 57.217 1.00 37.31 130 ARG B O 1
ATOM 623 N N . VAL B 1 25 ? 36.145 11.418 55.018 1.00 42.42 131 VAL B N 1
ATOM 624 C CA . VAL B 1 25 ? 35.233 10.350 54.630 1.00 39.58 131 VAL B CA 1
ATOM 625 C C . VAL B 1 25 ? 35.859 9.013 54.998 1.00 36.20 131 VAL B C 1
ATOM 626 O O . VAL B 1 25 ? 35.225 8.171 55.634 1.00 35.61 131 VAL B O 1
ATOM 630 N N . ASN B 1 26 ? 37.114 8.842 54.602 1.00 34.81 132 ASN B N 1
ATOM 631 C CA . ASN B 1 26 ? 37.881 7.640 54.902 1.00 34.91 132 ASN B CA 1
ATOM 632 C C . ASN B 1 26 ? 37.906 7.341 56.398 1.00 35.79 132 ASN B C 1
ATOM 633 O O . ASN B 1 26 ? 37.726 6.201 56.813 1.00 37.31 132 ASN B O 1
ATOM 638 N N . THR B 1 27 ? 38.121 8.373 57.207 1.00 36.85 133 THR B N 1
ATOM 639 C CA . THR B 1 27 ? 38.202 8.197 58.649 1.00 38.08 133 THR B CA 1
ATOM 640 C C . THR B 1 27 ? 36.865 7.765 59.233 1.00 32.43 133 THR B C 1
ATOM 641 O O . THR B 1 27 ? 36.805 6.844 60.047 1.00 31.45 133 THR B O 1
ATOM 645 N N . ARG B 1 28 ? 35.802 8.442 58.815 1.00 30.10 134 ARG B N 1
ATOM 646 C CA . ARG B 1 28 ? 34.457 8.076 59.216 1.00 32.83 134 ARG B CA 1
ATOM 647 C C . ARG B 1 28 ? 34.127 6.615 58.880 1.00 33.04 134 ARG B C 1
ATOM 648 O O . ARG B 1 28 ? 33.556 5.888 59.695 1.00 35.09 134 ARG B O 1
ATOM 656 N N . ILE B 1 29 ? 34.511 6.180 57.691 1.00 32.49 135 ILE B N 1
ATOM 657 C CA . ILE B 1 29 ? 34.196 4.830 57.240 1.00 34.10 135 ILE B CA 1
ATOM 658 C C . ILE B 1 29 ? 34.998 3.782 58.011 1.00 34.66 135 ILE B C 1
ATOM 659 O O . ILE B 1 29 ? 34.454 2.744 58.401 1.00 32.70 135 ILE B O 1
ATOM 664 N N . ARG B 1 30 ? 36.283 4.052 58.232 1.00 29.55 136 ARG B N 1
ATOM 665 C CA . ARG B 1 30 ? 37.104 3.169 59.054 1.00 31.12 136 ARG B CA 1
ATOM 666 C C . ARG B 1 30 ? 36.542 3.054 60.469 1.00 32.51 136 ARG B C 1
ATOM 667 O O . ARG B 1 30 ? 36.548 1.972 61.059 1.00 33.19 136 ARG B O 1
ATOM 675 N N . GLU B 1 31 ? 36.060 4.171 61.012 1.00 30.62 137 GLU B N 1
ATOM 676 C CA . GLU B 1 31 ? 35.535 4.179 62.367 1.00 31.78 137 GLU B CA 1
ATOM 677 C C . GLU B 1 31 ? 34.268 3.346 62.496 1.00 30.62 137 GLU B C 1
ATOM 678 O O . GLU B 1 31 ? 34.144 2.577 63.440 1.00 28.83 137 GLU B O 1
ATOM 684 N N . PHE B 1 32 ? 33.328 3.458 61.559 1.00 32.49 138 PHE B N 1
ATOM 685 C CA . PHE B 1 32 ? 32.121 2.674 61.751 1.00 33.02 138 PHE B CA 1
ATOM 686 C C . PHE B 1 32 ? 32.364 1.214 61.378 1.00 30.83 138 PHE B C 1
ATOM 687 O O . PHE B 1 32 ? 31.659 0.337 61.869 1.00 32.97 138 PHE B O 1
ATOM 695 N N . MET B 1 33 ? 33.382 0.925 60.573 1.00 29.03 139 MET B N 1
ATOM 696 C CA . MET B 1 33 ? 33.707 -0.487 60.323 1.00 31.28 139 MET B CA 1
ATOM 697 C C . MET B 1 33 ? 34.335 -1.119 61.566 1.00 32.52 139 MET B C 1
ATOM 698 O O . MET B 1 33 ? 33.976 -2.217 61.968 1.00 33.39 139 MET B O 1
ATOM 703 N N . ILE B 1 34 ? 35.271 -0.407 62.174 1.00 32.97 140 ILE B N 1
ATOM 704 C CA . ILE B 1 34 ? 35.908 -0.856 63.398 1.00 33.67 140 ILE B CA 1
ATOM 705 C C . ILE B 1 34 ? 34.876 -1.036 64.518 1.00 32.71 140 ILE B C 1
ATOM 706 O O . ILE B 1 34 ? 34.895 -2.031 65.242 1.00 32.63 140 ILE B O 1
ATOM 711 N N . ASN B 1 35 ? 33.948 -0.097 64.617 1.00 30.12 141 ASN B N 1
ATOM 712 C CA . ASN B 1 35 ? 32.862 -0.189 65.588 1.00 33.49 141 ASN B CA 1
ATOM 713 C C . ASN B 1 35 ? 31.966 -1.419 65.356 1.00 39.41 141 ASN B C 1
ATOM 714 O O . ASN B 1 35 ? 31.570 -2.082 66.315 1.00 35.91 141 ASN B O 1
ATOM 719 N N . GLU B 1 36 ? 31.661 -1.724 64.089 1.00 35.16 142 GLU B N 1
ATOM 720 C CA . GLU B 1 36 ? 30.867 -2.904 63.759 1.00 34.68 142 GLU B CA 1
ATOM 721 C C . GLU B 1 36 ? 31.600 -4.187 64.101 1.00 33.47 142 GLU B C 1
ATOM 722 O O . GLU B 1 36 ? 31.006 -5.132 64.610 1.00 36.97 142 GLU B O 1
ATOM 728 N N . LEU B 1 37 ? 32.893 -4.228 63.816 1.00 32.95 143 LEU B N 1
ATOM 729 C CA . LEU B 1 37 ? 33.679 -5.428 64.082 1.00 36.90 143 LEU B CA 1
ATOM 730 C C . LEU B 1 37 ? 33.779 -5.715 65.583 1.00 37.96 143 LEU B C 1
ATOM 731 O O . LEU B 1 37 ? 33.794 -6.868 66.008 1.00 37.54 143 LEU B O 1
ATOM 736 N N . LYS B 1 38 ? 33.841 -4.657 66.383 1.00 38.02 144 LYS B N 1
ATOM 737 C CA . LYS B 1 38 ? 33.956 -4.808 67.828 1.00 41.28 144 LYS B CA 1
ATOM 738 C C . LYS B 1 38 ? 32.621 -5.183 68.454 1.00 39.87 144 LYS B C 1
ATOM 739 O O . LYS B 1 38 ? 32.549 -6.094 69.268 1.00 45.56 144 LYS B O 1
ATOM 745 N N . ASN B 1 39 ? 31.566 -4.474 68.068 1.00 38.12 145 ASN B N 1
ATOM 746 C CA . ASN B 1 39 ? 30.240 -4.714 68.619 1.00 36.82 145 ASN B CA 1
ATOM 747 C C . ASN B 1 39 ? 29.709 -6.118 68.329 1.00 39.65 145 ASN B C 1
ATOM 748 O O . ASN B 1 39 ? 28.825 -6.601 69.032 1.00 43.77 145 ASN B O 1
ATOM 753 N N . HIS B 1 40 ? 30.238 -6.767 67.296 1.00 37.80 146 HIS B N 1
ATOM 754 C CA . HIS B 1 40 ? 29.821 -8.124 66.954 1.00 39.91 146 HIS B CA 1
ATOM 755 C C . HIS B 1 40 ? 30.974 -9.097 67.151 1.00 39.69 146 HIS B C 1
ATOM 756 O O . HIS B 1 40 ? 30.927 -10.235 66.691 1.00 39.01 146 HIS B O 1
ATOM 763 N N . HIS B 1 41 ? 32.007 -8.621 67.838 1.00 39.09 147 HIS B N 1
ATOM 764 C CA . HIS B 1 41 ? 33.133 -9.441 68.265 1.00 43.54 147 HIS B CA 1
ATOM 765 C C . HIS B 1 41 ? 33.748 -10.214 67.110 1.00 43.83 147 HIS B C 1
ATOM 766 O O . HIS B 1 41 ? 34.074 -11.397 67.233 1.00 46.41 147 HIS B O 1
ATOM 773 N N . ASN B 1 42 ? 33.907 -9.524 65.986 1.00 41.73 148 ASN B N 1
ATOM 774 C CA . ASN B 1 42 ? 34.488 -10.117 64.791 1.00 41.99 148 ASN B CA 1
ATOM 775 C C . ASN B 1 42 ? 35.917 -9.649 64.517 1.00 46.04 148 ASN B C 1
ATOM 776 O O . ASN B 1 42 ? 36.369 -9.706 63.377 1.00 47.85 148 ASN B O 1
ATOM 781 N N . GLU B 1 43 ? 36.623 -9.178 65.543 1.00 43.65 149 GLU B N 1
ATOM 782 C CA . GLU B 1 43 ? 37.982 -8.666 65.357 1.00 44.92 149 GLU B CA 1
ATOM 783 C C . GLU B 1 43 ? 38.925 -9.716 64.789 1.00 48.97 149 GLU B C 1
ATOM 784 O O . GLU B 1 43 ? 39.843 -9.395 64.042 1.00 53.29 149 GLU B O 1
ATOM 790 N N . ASP B 1 44 ? 38.696 -10.974 65.137 1.00 51.83 150 ASP B N 1
ATOM 791 C CA . ASP B 1 44 ? 39.532 -12.069 64.648 1.00 56.55 150 ASP B CA 1
ATOM 792 C C . ASP B 1 44 ? 39.562 -12.156 63.112 1.00 55.62 150 ASP B C 1
ATOM 793 O O . ASP B 1 44 ? 40.546 -12.618 62.531 1.00 56.96 150 ASP B O 1
ATOM 798 N N . ASN B 1 45 ? 38.492 -11.705 62.460 1.00 54.71 151 ASN B N 1
ATOM 799 C CA . ASN B 1 45 ? 38.471 -11.580 61.003 1.00 47.81 151 ASN B CA 1
ATOM 800 C C . ASN B 1 45 ? 39.613 -10.705 60.496 1.00 48.96 151 ASN B C 1
ATOM 801 O O . ASN B 1 45 ? 40.200 -10.971 59.453 1.00 51.93 151 ASN B O 1
ATOM 806 N N . VAL B 1 46 ? 39.914 -9.646 61.238 1.00 48.08 152 VAL B N 1
ATOM 807 C CA . VAL B 1 46 ? 40.953 -8.705 60.835 1.00 51.79 152 VAL B CA 1
ATOM 808 C C . VAL B 1 46 ? 42.339 -9.321 60.999 1.00 57.18 152 VAL B C 1
ATOM 809 O O . VAL B 1 46 ? 43.172 -9.235 60.100 1.00 55.25 152 VAL B O 1
ATOM 813 N N . PHE B 1 47 ? 42.578 -9.940 62.155 1.00 58.25 153 PHE B N 1
ATOM 814 C CA . PHE B 1 47 ? 43.859 -10.583 62.427 1.00 57.16 153 PHE B CA 1
ATOM 815 C C . PHE B 1 47 ? 44.123 -11.726 61.451 1.00 59.35 153 PHE B C 1
ATOM 816 O O . PHE B 1 47 ? 45.216 -11.837 60.901 1.00 66.23 153 PHE B O 1
ATOM 824 N N . MET B 1 48 ? 43.108 -12.553 61.229 1.00 57.06 154 MET B N 1
ATOM 825 C CA . MET B 1 48 ? 43.200 -13.683 60.309 1.00 60.42 154 MET B CA 1
ATOM 826 C C . MET B 1 48 ? 43.659 -13.252 58.914 1.00 68.57 154 MET B C 1
ATOM 827 O O . MET B 1 48 ? 44.606 -13.815 58.364 1.00 73.62 154 MET B O 1
ATOM 832 N N . LEU B 1 49 ? 42.989 -12.248 58.353 1.00 65.59 155 LEU B N 1
ATOM 833 C CA . LEU B 1 49 ? 43.313 -11.748 57.019 1.00 64.76 155 LEU B CA 1
ATOM 834 C C . LEU B 1 49 ? 44.641 -11.001 56.985 1.00 64.95 155 LEU B C 1
ATOM 835 O O . LEU B 1 49 ? 45.342 -11.020 55.978 1.00 69.21 155 LEU B O 1
ATOM 840 N N . ALA B 1 50 ? 44.979 -10.333 58.080 1.00 61.70 156 ALA B N 1
ATOM 841 C CA . ALA B 1 50 ? 46.215 -9.563 58.136 1.00 69.64 156 ALA B CA 1
ATOM 842 C C . ALA B 1 50 ? 47.425 -10.484 58.220 1.00 77.28 156 ALA B C 1
ATOM 843 O O . ALA B 1 50 ? 48.424 -10.272 57.531 1.00 78.36 156 ALA B O 1
ATOM 845 N N . LYS B 1 51 ? 47.329 -11.502 59.073 1.00 75.34 157 LYS B N 1
ATOM 846 C CA . LYS B 1 51 ? 48.383 -12.500 59.197 1.00 76.51 157 LYS B CA 1
ATOM 847 C C . LYS B 1 51 ? 48.628 -13.177 57.853 1.00 78.89 157 LYS B C 1
ATOM 848 O O . LYS B 1 51 ? 49.766 -13.493 57.498 1.00 81.24 157 LYS B O 1
ATOM 854 N N . ASN B 1 52 ? 47.556 -13.366 57.092 1.00 74.78 158 ASN B N 1
ATOM 855 C CA . ASN B 1 52 ? 47.653 -14.016 55.794 1.00 77.48 158 ASN B CA 1
ATOM 856 C C . ASN B 1 52 ? 48.028 -13.044 54.679 1.00 80.02 158 ASN B C 1
ATOM 857 O O . ASN B 1 52 ? 47.782 -13.306 53.502 1.00 80.47 158 ASN B O 1
ATOM 862 N N . SER B 1 53 ? 48.623 -11.918 55.054 1.00 78.69 159 SER B N 1
ATOM 863 C CA . SER B 1 53 ? 49.069 -10.935 54.077 1.00 79.87 159 SER B CA 1
ATOM 864 C C . SER B 1 53 ? 50.426 -10.366 54.472 1.00 78.56 159 SER B C 1
ATOM 865 O O . SER B 1 53 ? 50.951 -9.468 53.813 1.00 80.72 159 SER B O 1
ATOM 868 N N . GLY B 1 54 ? 50.988 -10.902 55.552 1.00 79.21 160 GLY B N 1
ATOM 869 C CA . GLY B 1 54 ? 52.304 -10.503 56.012 1.00 73.98 160 GLY B CA 1
ATOM 870 C C . GLY B 1 54 ? 52.304 -9.175 56.739 1.00 79.42 160 GLY B C 1
ATOM 871 O O . GLY B 1 54 ? 53.336 -8.505 56.830 1.00 80.09 160 GLY B O 1
ATOM 872 N N . ILE B 1 55 ? 51.141 -8.789 57.256 1.00 79.73 161 ILE B N 1
ATOM 873 C CA . ILE B 1 55 ? 51.016 -7.545 58.002 1.00 73.90 161 ILE B CA 1
ATOM 874 C C . ILE B 1 55 ? 50.946 -7.842 59.498 1.00 75.31 161 ILE B C 1
ATOM 875 O O . ILE B 1 55 ? 50.405 -8.871 59.917 1.00 79.15 161 ILE B O 1
ATOM 880 N N . GLU B 1 56 ? 51.506 -6.948 60.301 1.00 74.75 162 GLU B N 1
ATOM 881 C CA . GLU B 1 56 ? 51.582 -7.166 61.740 1.00 80.10 162 GLU B CA 1
ATOM 882 C C . GLU B 1 56 ? 50.898 -6.041 62.500 1.00 77.60 162 GLU B C 1
ATOM 883 O O . GLU B 1 56 ? 51.376 -4.904 62.505 1.00 79.68 162 GLU B O 1
ATOM 889 N N . ILE B 1 57 ? 49.774 -6.351 63.136 1.00 72.88 163 ILE B N 1
ATOM 890 C CA . ILE B 1 57 ? 49.058 -5.341 63.901 1.00 72.68 163 ILE B CA 1
ATOM 891 C C . ILE B 1 57 ? 48.797 -5.811 65.328 1.00 70.96 163 ILE B C 1
ATOM 892 O O . ILE B 1 57 ? 48.703 -7.011 65.597 1.00 72.93 163 ILE B O 1
ATOM 897 N N . ALA B 1 58 ? 48.697 -4.857 66.245 1.00 68.50 164 ALA B N 1
ATOM 898 C CA . ALA B 1 58 ? 48.287 -5.158 67.608 1.00 71.90 164 ALA B CA 1
ATOM 899 C C . ALA B 1 58 ? 46.807 -4.859 67.745 1.00 70.81 164 ALA B C 1
ATOM 900 O O . ALA B 1 58 ? 46.044 -5.661 68.278 1.00 74.10 164 ALA B O 1
ATOM 902 N N . LYS B 1 59 ? 46.416 -3.692 67.245 1.00 65.99 165 LYS B N 1
ATOM 903 C CA . LYS B 1 59 ? 45.026 -3.267 67.247 1.00 64.46 165 LYS B CA 1
ATOM 904 C C . LYS B 1 59 ? 44.448 -3.410 65.841 1.00 59.33 165 LYS B C 1
ATOM 905 O O . LYS B 1 59 ? 45.193 -3.370 64.864 1.00 58.39 165 LYS B O 1
ATOM 911 N N . ILE B 1 60 ? 43.131 -3.573 65.732 1.00 53.88 166 ILE B N 1
ATOM 912 C CA . ILE B 1 60 ? 42.509 -3.621 64.419 1.00 50.12 166 ILE B CA 1
ATOM 913 C C . ILE B 1 60 ? 42.528 -2.222 63.822 1.00 48.34 166 ILE B C 1
ATOM 914 O O . ILE B 1 60 ? 42.453 -2.055 62.603 1.00 46.69 166 ILE B O 1
ATOM 919 N N . GLU B 1 61 ? 42.669 -1.226 64.693 1.00 46.84 167 GLU B N 1
ATOM 920 C CA . GLU B 1 61 ? 42.832 0.167 64.285 1.00 49.47 167 GLU B CA 1
ATOM 921 C C . GLU B 1 61 ? 44.061 0.409 63.405 1.00 47.07 167 GLU B C 1
ATOM 922 O O . GLU B 1 61 ? 44.159 1.435 62.733 1.00 45.90 167 GLU B O 1
ATOM 928 N N . GLU B 1 62 ? 45.000 -0.529 63.421 1.00 52.16 168 GLU B N 1
ATOM 929 C CA . GLU B 1 62 ? 46.230 -0.393 62.649 1.00 55.25 168 GLU B CA 1
ATOM 930 C C . GLU B 1 62 ? 46.123 -1.103 61.310 1.00 53.99 168 GLU B C 1
ATOM 931 O O . GLU B 1 62 ? 47.052 -1.068 60.507 1.00 54.18 168 GLU B O 1
ATOM 937 N N . ALA B 1 63 ? 44.986 -1.753 61.078 1.00 54.53 169 ALA B N 1
ATOM 938 C CA . ALA B 1 63 ? 44.757 -2.485 59.834 1.00 47.14 169 ALA B CA 1
ATOM 939 C C . ALA B 1 63 ? 44.546 -1.520 58.683 1.00 44.79 169 ALA B C 1
ATOM 940 O O . ALA B 1 63 ? 43.767 -0.568 58.791 1.00 47.10 169 ALA B O 1
ATOM 942 N N . PRO B 1 64 ? 45.251 -1.746 57.576 1.00 42.93 170 PRO B N 1
ATOM 943 C CA . PRO B 1 64 ? 44.994 -0.899 56.409 1.00 43.53 170 PRO B CA 1
ATOM 944 C C . PRO B 1 64 ? 43.678 -1.303 55.767 1.00 40.29 170 PRO B C 1
ATOM 945 O O . PRO B 1 64 ? 43.198 -2.406 56.035 1.00 39.75 170 PRO B O 1
ATOM 949 N N . ASN B 1 65 ? 43.112 -0.432 54.935 1.00 40.66 171 ASN B N 1
ATOM 950 C CA . ASN B 1 65 ? 41.812 -0.676 54.324 1.00 37.34 171 ASN B CA 1
ATOM 951 C C . ASN B 1 65 ? 41.721 -2.000 53.586 1.00 40.15 171 ASN B C 1
ATOM 952 O O . ASN B 1 65 ? 40.648 -2.594 53.490 1.00 43.30 171 ASN B O 1
ATOM 957 N N . ALA B 1 66 ? 42.848 -2.475 53.084 1.00 38.51 172 ALA B N 1
ATOM 958 C CA . ALA B 1 66 ? 42.855 -3.688 52.282 1.00 39.71 172 ALA B CA 1
ATOM 959 C C . ALA B 1 66 ? 42.578 -4.942 53.112 1.00 40.02 172 ALA B C 1
ATOM 960 O O . ALA B 1 66 ? 42.272 -5.995 52.556 1.00 44.92 172 ALA B O 1
ATOM 962 N N . VAL B 1 67 ? 42.690 -4.849 54.433 1.00 39.91 173 VAL B N 1
ATOM 963 C CA . VAL B 1 67 ? 42.310 -5.977 55.285 1.00 42.41 173 VAL B CA 1
ATOM 964 C C . VAL B 1 67 ? 41.099 -5.610 56.141 1.00 38.56 173 VAL B C 1
ATOM 965 O O . VAL B 1 67 ? 40.260 -6.455 56.442 1.00 39.24 173 VAL B O 1
ATOM 969 N N . LEU B 1 68 ? 40.989 -4.340 56.502 1.00 38.90 174 LEU B N 1
ATOM 970 C CA . LEU B 1 68 ? 39.860 -3.882 57.298 1.00 34.37 174 LEU B CA 1
ATOM 971 C C . LEU B 1 68 ? 38.550 -4.036 56.535 1.00 37.19 174 LEU B C 1
ATOM 972 O O . LEU B 1 68 ? 37.556 -4.516 57.092 1.00 36.60 174 LEU B O 1
ATOM 977 N N . ILE B 1 69 ? 38.543 -3.647 55.260 1.00 34.37 175 ILE B N 1
ATOM 978 C CA . ILE B 1 69 ? 37.291 -3.627 54.508 1.00 34.72 175 ILE B CA 1
ATOM 979 C C . ILE B 1 69 ? 36.750 -5.043 54.259 1.00 35.73 175 ILE B C 1
ATOM 980 O O . ILE B 1 69 ? 35.584 -5.302 54.549 1.00 33.42 175 ILE B O 1
ATOM 985 N N . PRO B 1 70 ? 37.578 -5.969 53.730 1.00 37.88 176 PRO B N 1
ATOM 986 C CA . PRO B 1 70 ? 36.981 -7.303 53.584 1.00 38.70 176 PRO B CA 1
ATOM 987 C C . PRO B 1 70 ? 36.646 -7.981 54.916 1.00 34.77 176 PRO B C 1
ATOM 988 O O . PRO B 1 70 ? 35.682 -8.733 54.970 1.00 36.32 176 PRO B O 1
ATOM 992 N N . ALA B 1 71 ? 37.408 -7.713 55.968 1.00 37.02 177 ALA B N 1
ATOM 993 C CA . ALA B 1 71 ? 37.072 -8.246 57.293 1.00 40.20 177 ALA B CA 1
ATOM 994 C C . ALA B 1 71 ? 35.699 -7.740 57.755 1.00 37.92 177 ALA B C 1
ATOM 995 O O . ALA B 1 71 ? 34.903 -8.496 58.304 1.00 36.07 177 ALA B O 1
ATOM 997 N N . PHE B 1 72 ? 35.433 -6.456 57.527 1.00 34.91 178 PHE B N 1
ATOM 998 C CA . PHE B 1 72 ? 34.140 -5.867 57.857 1.00 32.03 178 PHE B CA 1
ATOM 999 C C . PHE B 1 72 ? 33.013 -6.552 57.082 1.00 31.27 178 PHE B C 1
ATOM 1000 O O . PHE B 1 72 ? 31.964 -6.878 57.649 1.00 30.82 178 PHE B O 1
ATOM 1008 N N . VAL B 1 73 ? 33.236 -6.776 55.792 1.00 31.51 179 VAL B N 1
ATOM 1009 C CA . VAL B 1 73 ? 32.227 -7.396 54.935 1.00 30.67 179 VAL B CA 1
ATOM 1010 C C . VAL B 1 73 ? 31.924 -8.835 55.367 1.00 33.26 179 VAL B C 1
ATOM 1011 O O . VAL B 1 73 ? 30.759 -9.212 55.475 1.00 33.27 179 VAL B O 1
ATOM 1015 N N . LEU B 1 74 ? 32.964 -9.630 55.629 1.00 34.04 180 LEU B N 1
ATOM 1016 C CA . LEU B 1 74 ? 32.778 -10.978 56.175 1.00 37.40 180 LEU B CA 1
ATOM 1017 C C . LEU B 1 74 ? 31.979 -10.953 57.477 1.00 37.08 180 LEU B C 1
ATOM 1018 O O . LEU B 1 74 ? 31.098 -11.790 57.695 1.00 34.20 180 LEU B O 1
ATOM 1023 N N . GLY B 1 75 ? 32.316 -9.996 58.339 1.00 32.30 181 GLY B N 1
ATOM 1024 C CA . GLY B 1 75 ? 31.640 -9.803 59.605 1.00 31.93 181 GLY B CA 1
ATOM 1025 C C . GLY B 1 75 ? 30.154 -9.553 59.442 1.00 33.56 181 GLY B C 1
ATOM 1026 O O . GLY B 1 75 ? 29.342 -10.215 60.092 1.00 33.31 181 GLY B O 1
ATOM 1027 N N . GLU B 1 76 ? 29.791 -8.607 58.579 1.00 30.04 182 GLU B N 1
ATOM 1028 C CA . GLU B 1 76 ? 28.375 -8.336 58.309 1.00 34.39 182 GLU B CA 1
ATOM 1029 C C . GLU B 1 76 ? 27.649 -9.565 57.767 1.00 33.80 182 GLU B C 1
ATOM 1030 O O . GLU B 1 76 ? 26.512 -9.836 58.159 1.00 31.98 182 GLU B O 1
ATOM 1036 N N . LEU B 1 77 ? 28.298 -10.300 56.869 1.00 29.53 183 LEU B N 1
ATOM 1037 C CA . LEU B 1 77 ? 27.688 -11.495 56.295 1.00 35.68 183 LEU B CA 1
ATOM 1038 C C . LEU B 1 77 ? 27.442 -12.567 57.369 1.00 35.12 183 LEU B C 1
ATOM 1039 O O . LEU B 1 77 ? 26.362 -13.149 57.435 1.00 34.80 183 LEU B O 1
ATOM 1044 N N . GLU B 1 78 ? 28.442 -12.807 58.213 1.00 32.07 184 GLU B N 1
ATOM 1045 C CA . GLU B 1 78 ? 28.311 -13.733 59.333 1.00 34.26 184 GLU B CA 1
ATOM 1046 C C . GLU B 1 78 ? 27.160 -13.344 60.257 1.00 36.30 184 GLU B C 1
ATOM 1047 O O . GLU B 1 78 ? 26.365 -14.197 60.659 1.00 37.96 184 GLU B O 1
ATOM 1053 N N . VAL B 1 79 ? 27.063 -12.064 60.604 1.00 36.19 185 VAL B N 1
ATOM 1054 C CA . VAL B 1 79 ? 25.955 -11.634 61.450 1.00 36.05 185 VAL B CA 1
ATOM 1055 C C . VAL B 1 79 ? 24.646 -11.764 60.672 1.00 35.88 185 VAL B C 1
ATOM 1056 O O . VAL B 1 79 ? 23.644 -12.232 61.216 1.00 37.84 185 VAL B O 1
ATOM 1060 N N . ALA B 1 80 ? 24.660 -11.378 59.397 1.00 31.43 186 ALA B N 1
ATOM 1061 C CA . ALA B 1 80 ? 23.435 -11.380 58.595 1.00 32.80 186 ALA B CA 1
ATOM 1062 C C . ALA B 1 80 ? 22.847 -12.775 58.435 1.00 37.00 186 ALA B C 1
ATOM 1063 O O . ALA B 1 80 ? 21.626 -12.945 58.469 1.00 35.29 186 ALA B O 1
ATOM 1065 N N . PHE B 1 81 ? 23.719 -13.766 58.254 1.00 37.38 187 PHE B N 1
ATOM 1066 C CA . PHE B 1 81 ? 23.283 -15.132 57.963 1.00 42.68 187 PHE B CA 1
ATOM 1067 C C . PHE B 1 81 ? 23.372 -16.050 59.182 1.00 44.54 187 PHE B C 1
ATOM 1068 O O . PHE B 1 81 ? 23.415 -17.269 59.045 1.00 46.99 187 PHE B O 1
ATOM 1076 N N . LYS B 1 82 ? 23.421 -15.465 60.373 1.00 43.52 188 LYS B N 1
ATOM 1077 C CA . LYS B 1 82 ? 23.533 -16.262 61.588 1.00 49.10 188 LYS B CA 1
ATOM 1078 C C . LYS B 1 82 ? 22.166 -16.645 62.135 1.00 51.64 188 LYS B C 1
ATOM 1079 O O . LYS B 1 82 ? 21.913 -17.826 62.368 1.00 51.47 188 LYS B O 1
ATOM 1085 N N . THR C 1 16 ? 14.054 19.444 51.037 1.00 87.82 122 THR C N 1
ATOM 1086 C CA . THR C 1 16 ? 13.625 19.683 49.661 1.00 87.85 122 THR C CA 1
ATOM 1087 C C . THR C 1 16 ? 14.812 19.593 48.711 1.00 87.12 122 THR C C 1
ATOM 1088 O O . THR C 1 16 ? 14.838 18.744 47.815 1.00 89.08 122 THR C O 1
ATOM 1092 N N . GLY C 1 17 ? 15.790 20.475 48.909 1.00 81.14 123 GLY C N 1
ATOM 1093 C CA . GLY C 1 17 ? 17.026 20.434 48.150 1.00 74.30 123 GLY C CA 1
ATOM 1094 C C . GLY C 1 17 ? 17.714 19.095 48.335 1.00 77.78 123 GLY C C 1
ATOM 1095 O O . GLY C 1 17 ? 18.301 18.553 47.396 1.00 74.76 123 GLY C O 1
ATOM 1096 N N . TYR C 1 18 ? 17.635 18.562 49.551 1.00 77.90 124 TYR C N 1
ATOM 1097 C CA . TYR C 1 18 ? 18.122 17.218 49.829 1.00 74.29 124 TYR C CA 1
ATOM 1098 C C . TYR C 1 18 ? 17.374 16.193 48.999 1.00 72.79 124 TYR C C 1
ATOM 1099 O O . TYR C 1 18 ? 17.975 15.254 48.479 1.00 68.66 124 TYR C O 1
ATOM 1108 N N . GLN C 1 19 ? 16.061 16.373 48.879 1.00 75.92 125 GLN C N 1
ATOM 1109 C CA . GLN C 1 19 ? 15.245 15.439 48.114 1.00 74.90 125 GLN C CA 1
ATOM 1110 C C . GLN C 1 19 ? 15.607 15.504 46.631 1.00 68.45 125 GLN C C 1
ATOM 1111 O O . GLN C 1 19 ? 15.423 14.538 45.898 1.00 69.01 125 GLN C O 1
ATOM 1117 N N . GLU C 1 20 ? 16.133 16.642 46.198 1.00 69.92 126 GLU C N 1
ATOM 1118 C CA . GLU C 1 20 ? 16.501 16.828 44.798 1.00 71.09 126 GLU C CA 1
ATOM 1119 C C . GLU C 1 20 ? 17.895 16.281 44.518 1.00 65.93 126 GLU C C 1
ATOM 1120 O O . GLU C 1 20 ? 18.124 15.610 43.509 1.00 58.87 126 GLU C O 1
ATOM 1126 N N . MET C 1 21 ? 18.821 16.584 45.419 1.00 59.09 127 MET C N 1
ATOM 1127 C CA . MET C 1 21 ? 20.183 16.117 45.293 1.00 55.78 127 MET C CA 1
ATOM 1128 C C . MET C 1 21 ? 20.239 14.592 45.345 1.00 57.82 127 MET C C 1
ATOM 1129 O O . MET C 1 21 ? 20.954 13.959 44.563 1.00 53.03 127 MET C O 1
ATOM 1134 N N . PHE C 1 22 ? 19.474 14.007 46.261 1.00 52.16 128 PHE C N 1
ATOM 1135 C CA . PHE C 1 22 ? 19.458 12.564 46.420 1.00 49.41 128 PHE C CA 1
ATOM 1136 C C . PHE C 1 22 ? 18.750 11.900 45.244 1.00 47.58 128 PHE C C 1
ATOM 1137 O O . PHE C 1 22 ? 19.045 10.762 44.898 1.00 45.19 128 PHE C O 1
ATOM 1145 N N . GLN C 1 23 ? 17.822 12.619 44.627 1.00 50.43 129 GLN C N 1
ATOM 1146 C CA . GLN C 1 2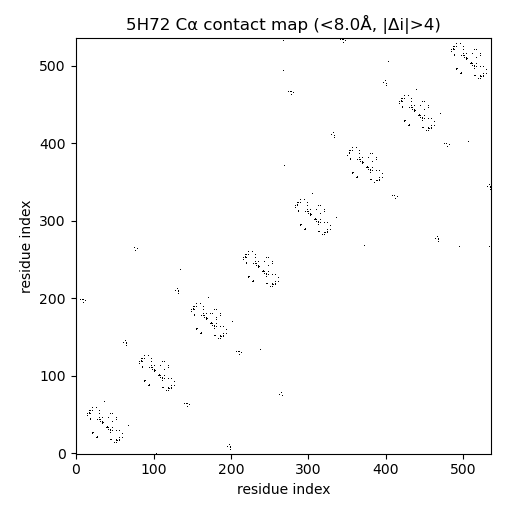3 ? 17.136 12.131 43.435 1.00 53.13 129 GLN C CA 1
ATOM 1147 C C . GLN C 1 23 ? 18.120 11.939 42.280 1.00 49.25 129 GLN C C 1
ATOM 1148 O O . GLN C 1 23 ? 18.054 10.944 41.550 1.00 43.46 129 GLN C O 1
ATOM 1154 N N . ARG C 1 24 ? 19.031 12.895 42.124 1.00 43.28 130 ARG C N 1
ATOM 1155 C CA . ARG C 1 24 ? 20.010 12.831 41.054 1.00 45.97 130 ARG C CA 1
ATOM 1156 C C . ARG C 1 24 ? 21.103 11.800 41.363 1.00 44.72 130 ARG C C 1
ATOM 1157 O O . ARG C 1 24 ? 21.617 11.145 40.449 1.00 39.80 130 ARG C O 1
ATOM 1165 N N . VAL C 1 25 ? 21.450 11.649 42.642 1.00 41.97 131 VAL C N 1
ATOM 1166 C CA . VAL C 1 25 ? 22.387 10.610 43.049 1.00 38.31 131 VAL C CA 1
ATOM 1167 C C . VAL C 1 25 ? 21.789 9.237 42.745 1.00 39.99 131 VAL C C 1
ATOM 1168 O O . VAL C 1 25 ? 22.435 8.387 42.131 1.00 37.62 131 VAL C O 1
ATOM 1172 N N . ASN C 1 26 ? 20.545 9.043 43.174 1.00 39.61 132 ASN C N 1
ATOM 1173 C CA . ASN C 1 26 ? 19.790 7.825 42.910 1.00 35.35 132 ASN C CA 1
ATOM 1174 C C . ASN C 1 26 ? 19.704 7.520 41.419 1.00 38.93 132 ASN C C 1
ATOM 1175 O O . ASN C 1 26 ? 19.918 6.389 41.002 1.00 42.40 132 ASN C O 1
ATOM 1180 N N . THR C 1 27 ? 19.394 8.536 40.620 1.00 39.06 133 THR C N 1
ATOM 1181 C CA . THR C 1 27 ? 19.279 8.368 39.180 1.00 34.83 133 THR C CA 1
ATOM 1182 C C . THR C 1 27 ? 20.599 7.908 38.583 1.00 34.64 133 THR C C 1
ATOM 1183 O O . THR C 1 27 ? 20.621 7.011 37.742 1.00 31.65 133 THR C O 1
ATOM 1187 N N . ARG C 1 28 ? 21.694 8.517 39.026 1.00 32.52 134 ARG C N 1
ATOM 1188 C CA . ARG C 1 28 ? 23.017 8.128 38.561 1.00 34.99 134 ARG C CA 1
ATOM 1189 C C . ARG C 1 28 ? 23.330 6.668 38.895 1.00 34.01 134 ARG C C 1
ATOM 1190 O O . ARG C 1 28 ? 23.849 5.921 38.061 1.00 32.02 134 ARG C O 1
ATOM 1198 N N . ILE C 1 29 ? 23.008 6.258 40.115 1.00 35.38 135 ILE C N 1
ATOM 1199 C CA . ILE C 1 29 ? 23.281 4.890 40.536 1.00 35.13 135 ILE C CA 1
ATOM 1200 C C . ILE C 1 29 ? 22.438 3.914 39.711 1.00 33.90 135 ILE C C 1
ATOM 1201 O O . ILE C 1 29 ? 22.931 2.873 39.270 1.00 32.38 135 ILE C O 1
ATOM 1206 N N . ARG C 1 30 ? 21.177 4.257 39.475 1.00 31.34 136 ARG C N 1
ATOM 1207 C CA . ARG C 1 30 ? 20.324 3.395 38.664 1.00 32.37 136 ARG C CA 1
ATOM 1208 C C . ARG C 1 30 ? 20.870 3.239 37.251 1.00 33.56 136 ARG C C 1
ATOM 1209 O O . ARG C 1 30 ? 20.894 2.133 36.719 1.00 34.38 136 ARG C O 1
ATOM 1217 N N . GLU C 1 31 ? 21.319 4.339 36.652 1.00 32.53 137 GLU C N 1
ATOM 1218 C CA . GLU C 1 31 ? 21.863 4.300 35.299 1.00 30.76 137 GLU C CA 1
ATOM 1219 C C . GLU C 1 31 ? 23.117 3.446 35.192 1.00 31.49 137 GLU C C 1
ATOM 1220 O O . GLU C 1 31 ? 23.276 2.707 34.232 1.00 30.30 137 GLU C O 1
ATOM 1226 N N . PHE C 1 32 ? 24.014 3.524 36.170 1.00 33.80 138 PHE C N 1
ATOM 1227 C CA . PHE C 1 32 ? 25.237 2.765 36.006 1.00 32.67 138 PHE C CA 1
ATOM 1228 C C . PHE C 1 32 ? 24.974 1.299 36.341 1.00 34.65 138 PHE C C 1
ATOM 1229 O O . PHE C 1 32 ? 25.654 0.420 35.813 1.00 33.65 138 PHE C O 1
ATOM 1237 N N . MET C 1 33 ? 23.962 1.022 37.162 1.00 31.13 139 MET C N 1
ATOM 1238 C CA . MET C 1 33 ? 23.594 -0.374 37.422 1.00 29.18 139 MET C CA 1
ATOM 1239 C C . MET C 1 33 ? 22.970 -1.007 36.184 1.00 31.26 139 MET C C 1
ATOM 1240 O O . MET C 1 33 ? 23.326 -2.117 35.796 1.00 30.95 139 MET C O 1
ATOM 1245 N N . ILE C 1 34 ? 22.040 -0.284 35.567 1.00 33.04 140 ILE C N 1
ATOM 1246 C CA . ILE C 1 34 ? 21.439 -0.675 34.295 1.00 34.64 140 ILE C CA 1
ATOM 1247 C C . ILE C 1 34 ? 22.501 -0.865 33.190 1.00 35.33 140 ILE C C 1
ATOM 1248 O O . ILE C 1 34 ? 22.445 -1.821 32.423 1.00 36.42 140 ILE C O 1
ATOM 1253 N N . ASN C 1 35 ? 23.481 0.030 33.140 1.00 34.44 141 ASN C N 1
ATOM 1254 C CA . ASN C 1 35 ? 24.553 -0.065 32.158 1.00 35.44 141 ASN C CA 1
ATOM 1255 C C . ASN C 1 35 ? 25.414 -1.319 32.345 1.00 38.23 141 ASN C C 1
ATOM 1256 O O . ASN C 1 35 ? 25.793 -1.969 31.365 1.00 40.36 141 ASN C O 1
ATOM 1261 N N . GLU C 1 36 ? 25.715 -1.653 33.599 1.00 34.56 142 GLU C N 1
ATOM 1262 C CA . GLU C 1 36 ? 26.502 -2.840 33.922 1.00 32.17 142 GLU C CA 1
ATOM 1263 C C . GLU C 1 36 ? 25.737 -4.118 33.603 1.00 34.32 142 GLU C C 1
ATOM 1264 O O . GLU C 1 36 ? 26.307 -5.085 33.117 1.00 37.16 142 GLU C O 1
ATOM 1270 N N . LEU C 1 37 ? 24.444 -4.127 33.887 1.00 34.96 143 LEU C N 1
ATOM 1271 C CA . LEU C 1 37 ? 23.640 -5.315 33.640 1.00 36.24 143 LEU C CA 1
ATOM 1272 C C . LEU C 1 37 ? 23.538 -5.592 32.130 1.00 40.26 143 LEU C C 1
ATOM 1273 O O . LEU C 1 37 ? 23.614 -6.743 31.698 1.00 37.64 143 LEU C O 1
ATOM 1278 N N . LYS C 1 38 ? 23.398 -4.535 31.335 1.00 38.24 144 LYS C N 1
ATOM 1279 C CA . LYS C 1 38 ? 23.332 -4.677 29.884 1.00 39.80 144 LYS C CA 1
ATOM 1280 C C . LYS C 1 38 ? 24.665 -5.081 29.280 1.00 38.23 144 LYS C C 1
ATOM 1281 O O . LYS C 1 38 ? 24.746 -6.075 28.564 1.00 42.90 144 LYS C O 1
ATOM 1287 N N . ASN C 1 39 ? 25.705 -4.307 29.569 1.00 37.82 145 ASN C N 1
ATOM 1288 C CA . ASN C 1 39 ? 27.027 -4.558 29.007 1.00 38.21 145 ASN C CA 1
ATOM 1289 C C . ASN C 1 39 ? 27.530 -5.974 29.284 1.00 40.35 145 ASN C C 1
ATOM 1290 O O . ASN C 1 39 ? 28.299 -6.524 28.495 1.00 41.52 145 ASN C O 1
ATOM 1295 N N . HIS C 1 40 ? 27.088 -6.566 30.390 1.00 38.18 146 HIS C N 1
ATOM 1296 C CA . HIS C 1 40 ? 27.484 -7.928 30.724 1.00 39.57 146 HIS C CA 1
ATOM 1297 C C . HIS C 1 40 ? 26.338 -8.918 30.513 1.00 37.33 146 HIS C C 1
ATOM 1298 O O . HIS C 1 40 ? 26.413 -10.069 30.939 1.00 36.33 146 HIS C O 1
ATOM 1305 N N . HIS C 1 41 ? 25.279 -8.450 29.862 1.00 39.54 147 HIS C N 1
ATOM 1306 C CA . HIS C 1 41 ? 24.166 -9.298 29.431 1.00 45.33 147 HIS C CA 1
ATOM 1307 C C . HIS C 1 41 ? 23.548 -10.082 30.573 1.00 45.00 147 HIS C C 1
ATOM 1308 O O . HIS C 1 41 ? 23.254 -11.270 30.440 1.00 48.18 147 HIS C O 1
ATOM 1315 N N . ASN C 1 42 ? 23.353 -9.406 31.697 1.00 43.68 148 ASN C N 1
ATOM 1316 C CA . ASN C 1 42 ? 22.794 -10.031 32.888 1.00 45.51 148 ASN C CA 1
ATOM 1317 C C . ASN C 1 42 ? 21.371 -9.564 33.177 1.00 46.41 148 ASN C C 1
ATOM 1318 O O . ASN C 1 42 ? 20.920 -9.654 34.321 1.00 40.63 148 ASN C O 1
ATOM 1323 N N . GLU C 1 43 ? 20.674 -9.061 32.155 1.00 46.84 149 GLU C N 1
ATOM 1324 C CA . GLU C 1 43 ? 19.331 -8.494 32.344 1.00 48.76 149 GLU C CA 1
ATOM 1325 C C . GLU C 1 43 ? 18.346 -9.511 32.904 1.00 47.76 149 GLU C C 1
ATOM 1326 O O . GLU C 1 43 ? 17.361 -9.143 33.531 1.00 52.54 149 GLU C O 1
ATOM 1332 N N . ASP C 1 44 ? 18.622 -10.790 32.685 1.00 51.35 150 ASP C N 1
ATOM 1333 C CA . ASP C 1 44 ? 17.761 -11.852 33.191 1.00 51.66 150 ASP C CA 1
ATOM 1334 C C . ASP C 1 44 ? 17.682 -11.895 34.720 1.00 50.99 150 ASP C C 1
ATOM 1335 O O . ASP C 1 44 ? 16.668 -12.305 35.273 1.00 54.25 150 ASP C O 1
ATOM 1340 N N . ASN C 1 45 ? 18.742 -11.469 35.398 1.00 49.48 151 ASN C N 1
ATOM 1341 C CA . ASN C 1 45 ? 18.713 -11.348 36.852 1.00 52.16 151 ASN C CA 1
ATOM 1342 C C . ASN C 1 45 ? 17.556 -10.468 37.316 1.00 51.70 151 ASN C C 1
ATOM 1343 O O . ASN C 1 45 ? 16.826 -10.825 38.236 1.00 54.46 151 ASN C O 1
ATOM 1348 N N . VAL C 1 46 ? 17.386 -9.326 36.658 1.00 48.33 152 VAL C N 1
ATOM 1349 C CA . VAL C 1 46 ? 16.292 -8.419 36.973 1.00 51.14 152 VAL C CA 1
ATOM 1350 C C . VAL C 1 46 ? 14.938 -9.115 36.826 1.00 53.43 152 VAL C C 1
ATOM 1351 O O . VAL C 1 46 ? 14.090 -9.030 37.711 1.00 55.71 152 VAL C O 1
ATOM 1355 N N . PHE C 1 47 ? 14.744 -9.804 35.705 1.00 55.15 153 PHE C N 1
ATOM 1356 C CA . PHE C 1 47 ? 13.470 -10.461 35.415 1.00 55.32 153 PHE C CA 1
ATOM 1357 C C . PHE C 1 47 ? 13.225 -11.640 36.337 1.00 58.80 153 PHE C C 1
ATOM 1358 O O . PHE C 1 47 ? 12.123 -11.808 36.855 1.00 65.89 153 PHE C O 1
ATOM 1366 N N . MET C 1 48 ? 14.259 -12.450 36.534 1.00 55.74 154 MET C N 1
ATOM 1367 C CA . MET C 1 48 ? 14.203 -13.564 37.466 1.00 58.67 154 MET C CA 1
ATOM 1368 C C . MET C 1 48 ? 13.741 -13.076 38.837 1.00 68.73 154 MET C C 1
ATOM 1369 O O . MET C 1 48 ? 12.797 -13.616 39.411 1.00 73.82 154 MET C O 1
ATOM 1374 N N . LEU C 1 49 ? 14.386 -12.030 39.345 1.00 67.35 155 LEU C N 1
ATOM 1375 C CA . LEU C 1 49 ? 14.038 -11.492 40.659 1.00 68.48 155 LEU C CA 1
ATOM 1376 C C . LEU C 1 49 ? 12.673 -10.811 40.660 1.00 67.25 155 LEU C C 1
ATOM 1377 O O . LEU C 1 49 ? 11.960 -10.840 41.660 1.00 70.81 155 LEU C O 1
ATOM 1382 N N . ALA C 1 50 ? 12.314 -10.191 39.543 1.00 60.62 156 ALA C N 1
ATOM 1383 C CA . ALA C 1 50 ? 11.020 -9.535 39.435 1.00 66.01 156 ALA C CA 1
ATOM 1384 C C . ALA C 1 50 ? 9.899 -10.569 39.425 1.00 74.31 156 ALA C C 1
ATOM 1385 O O . ALA C 1 50 ? 8.857 -10.378 40.053 1.00 73.48 156 ALA C O 1
ATOM 1387 N N . LYS C 1 51 ? 10.131 -11.667 38.710 1.00 72.75 157 LYS C N 1
ATOM 1388 C CA . LYS C 1 51 ? 9.149 -12.736 38.571 1.00 75.19 157 LYS C CA 1
ATOM 1389 C C . LYS C 1 51 ? 8.830 -13.368 39.921 1.00 79.91 157 LYS C C 1
ATOM 1390 O O . LYS C 1 51 ? 7.718 -13.848 40.149 1.00 84.97 157 LYS C O 1
ATOM 1396 N N . ASN C 1 52 ? 9.810 -13.352 40.818 1.00 77.79 158 ASN C N 1
ATOM 1397 C CA . ASN C 1 52 ? 9.638 -13.900 42.157 1.00 78.80 158 ASN C CA 1
ATOM 1398 C C . ASN C 1 52 ? 9.334 -12.824 43.193 1.00 81.43 158 ASN C C 1
ATOM 1399 O O . ASN C 1 52 ? 9.763 -12.919 44.345 1.00 82.47 158 ASN C O 1
ATOM 1404 N N . SER C 1 53 ? 8.599 -11.796 42.785 1.00 80.17 159 SER C N 1
ATOM 1405 C CA . SER C 1 53 ? 8.220 -10.740 43.716 1.00 82.54 159 SER C CA 1
ATOM 1406 C C . SER C 1 53 ? 6.845 -10.189 43.373 1.00 80.08 159 SER C C 1
ATOM 1407 O O . SER C 1 53 ? 6.131 -9.698 44.244 1.00 88.23 159 SER C O 1
ATOM 1410 N N . GLY C 1 54 ? 6.475 -10.281 42.102 1.00 77.03 160 GLY C N 1
ATOM 1411 C CA . GLY C 1 54 ? 5.155 -9.864 41.667 1.00 82.39 160 GLY C CA 1
ATOM 1412 C C . GLY C 1 54 ? 5.172 -8.619 40.804 1.00 85.57 160 GLY C C 1
ATOM 1413 O O . GLY C 1 54 ? 4.127 -8.177 40.319 1.00 82.51 160 GLY C O 1
ATOM 1414 N N . ILE C 1 55 ? 6.361 -8.053 40.614 1.00 84.36 161 ILE C N 1
ATOM 1415 C CA . ILE C 1 55 ? 6.519 -6.865 39.783 1.00 79.53 161 ILE C CA 1
ATOM 1416 C C . ILE C 1 55 ? 6.376 -7.222 38.307 1.00 77.70 161 ILE C C 1
ATOM 1417 O O . ILE C 1 55 ? 6.875 -8.255 37.857 1.00 79.64 161 ILE C O 1
ATOM 1422 N N . GLU C 1 56 ? 5.690 -6.365 37.558 1.00 78.09 162 GLU C N 1
ATOM 1423 C CA . GLU C 1 56 ? 5.502 -6.571 36.127 1.00 73.84 162 GLU C CA 1
ATOM 1424 C C . GLU C 1 56 ? 6.260 -5.505 35.346 1.00 76.23 162 GLU C C 1
ATOM 1425 O O . GLU C 1 56 ? 5.933 -4.317 35.427 1.00 76.16 162 GLU C O 1
ATOM 1431 N N . ILE C 1 57 ? 7.270 -5.929 34.592 1.00 70.84 163 ILE C N 1
ATOM 1432 C CA . ILE C 1 57 ? 8.128 -4.995 33.869 1.00 69.23 163 ILE C CA 1
ATOM 1433 C C . ILE C 1 57 ? 8.340 -5.408 32.421 1.00 70.56 163 ILE C C 1
ATOM 1434 O O . ILE C 1 57 ? 8.413 -6.595 32.109 1.00 75.75 163 ILE C O 1
ATOM 1439 N N . ALA C 1 58 ? 8.451 -4.421 31.539 1.00 69.04 164 ALA C N 1
ATOM 1440 C CA . ALA C 1 58 ? 8.777 -4.685 30.145 1.00 72.75 164 ALA C CA 1
ATOM 1441 C C . ALA C 1 58 ? 10.272 -4.495 29.926 1.00 71.52 164 ALA C C 1
ATOM 1442 O O . ALA C 1 58 ? 10.935 -5.316 29.290 1.00 72.77 164 ALA C O 1
ATOM 1444 N N . LYS C 1 59 ? 10.789 -3.397 30.465 1.00 67.66 165 LYS C N 1
ATOM 1445 C CA . LYS C 1 59 ? 12.207 -3.075 30.387 1.00 64.69 165 LYS C CA 1
ATOM 1446 C C . LYS C 1 59 ? 12.820 -3.168 31.783 1.00 60.70 165 LYS C C 1
ATOM 1447 O O . LYS C 1 59 ? 12.097 -3.099 32.779 1.00 59.82 165 LYS C O 1
ATOM 1453 N N . ILE C 1 60 ? 14.138 -3.331 31.871 1.00 53.78 166 ILE C N 1
ATOM 1454 C CA . ILE C 1 60 ? 14.767 -3.410 33.183 1.00 54.31 166 ILE C CA 1
ATOM 1455 C C . ILE C 1 60 ? 14.841 -2.009 33.787 1.00 52.24 166 ILE C C 1
ATOM 1456 O O . ILE C 1 60 ? 15.045 -1.851 34.992 1.00 50.19 166 ILE C O 1
ATOM 1461 N N . GLU C 1 61 ? 14.640 -1.001 32.939 1.00 48.93 167 GLU C N 1
ATOM 1462 C CA . GLU C 1 61 ? 14.528 0.383 33.380 1.00 48.55 167 GLU C CA 1
ATOM 1463 C C . GLU C 1 61 ? 13.304 0.619 34.257 1.00 49.57 167 GLU C C 1
ATOM 1464 O O . GLU C 1 61 ? 13.219 1.626 34.960 1.00 51.36 167 GLU C O 1
ATOM 1470 N N . GLU C 1 62 ? 12.346 -0.297 34.199 1.00 54.07 168 GLU C N 1
ATOM 1471 C CA . GLU C 1 62 ? 11.094 -0.139 34.931 1.00 55.49 168 GLU C CA 1
ATOM 1472 C C . GLU C 1 62 ? 11.161 -0.856 36.263 1.00 55.50 168 GLU C C 1
ATOM 1473 O O . GLU C 1 62 ? 10.198 -0.851 37.033 1.00 60.02 168 GLU C O 1
ATOM 1479 N N . ALA C 1 63 ? 12.307 -1.475 36.526 1.00 54.37 169 ALA C N 1
ATOM 1480 C CA . ALA C 1 63 ? 12.526 -2.196 37.774 1.00 52.83 169 ALA C CA 1
ATOM 1481 C C . ALA C 1 63 ? 12.834 -1.244 38.918 1.00 47.61 169 ALA C C 1
ATOM 1482 O O . ALA C 1 63 ? 13.674 -0.343 38.787 1.00 45.34 169 ALA C O 1
ATOM 1484 N N . PRO C 1 64 ? 12.144 -1.436 40.046 1.00 44.40 170 PRO C N 1
ATOM 1485 C CA . PRO C 1 64 ? 12.426 -0.676 41.263 1.00 46.24 170 PRO C CA 1
ATOM 1486 C C . PRO C 1 64 ? 13.730 -1.126 41.928 1.00 43.57 170 PRO C C 1
ATOM 1487 O O . PRO C 1 64 ? 14.241 -2.224 41.661 1.00 41.90 170 PRO C O 1
ATOM 1491 N N . ASN C 1 65 ? 14.258 -0.267 42.794 1.00 42.21 171 ASN C N 1
ATOM 1492 C CA . ASN C 1 65 ? 15.546 -0.498 43.417 1.00 35.72 171 ASN C CA 1
ATOM 1493 C C . ASN C 1 65 ? 15.617 -1.802 44.198 1.00 37.56 171 ASN C C 1
ATOM 1494 O O . ASN C 1 65 ? 16.677 -2.403 44.326 1.00 40.45 171 ASN C O 1
ATOM 1499 N N . ALA C 1 66 ? 14.485 -2.257 44.708 1.00 42.61 172 ALA C N 1
ATOM 1500 C CA . ALA C 1 66 ? 14.473 -3.491 45.481 1.00 41.95 172 ALA C CA 1
ATOM 1501 C C . ALA C 1 66 ? 14.744 -4.685 44.577 1.00 39.99 172 ALA C C 1
ATOM 1502 O O . ALA C 1 66 ? 15.202 -5.727 45.039 1.00 43.75 172 ALA C O 1
ATOM 1504 N N . VAL C 1 67 ? 14.459 -4.525 43.289 1.00 40.88 173 VAL C N 1
ATOM 1505 C CA . VAL C 1 67 ? 14.724 -5.560 42.294 1.00 39.21 173 VAL C CA 1
ATOM 1506 C C . VAL C 1 67 ? 16.051 -5.299 41.587 1.00 42.67 173 VAL C C 1
ATOM 1507 O O . VAL C 1 67 ? 16.867 -6.205 41.422 1.00 43.34 173 VAL C O 1
ATOM 1511 N N . LEU C 1 68 ? 16.260 -4.050 41.182 1.00 37.73 174 LEU C N 1
ATOM 1512 C CA . LEU C 1 68 ? 17.437 -3.667 40.409 1.00 37.68 174 LEU C CA 1
ATOM 1513 C C . LEU C 1 68 ? 18.757 -3.881 41.161 1.00 39.50 174 LEU C C 1
ATOM 1514 O O . LEU C 1 68 ? 19.726 -4.402 40.595 1.00 36.93 174 LEU C O 1
ATOM 1519 N N . ILE C 1 69 ? 18.796 -3.488 42.433 1.00 35.92 175 ILE C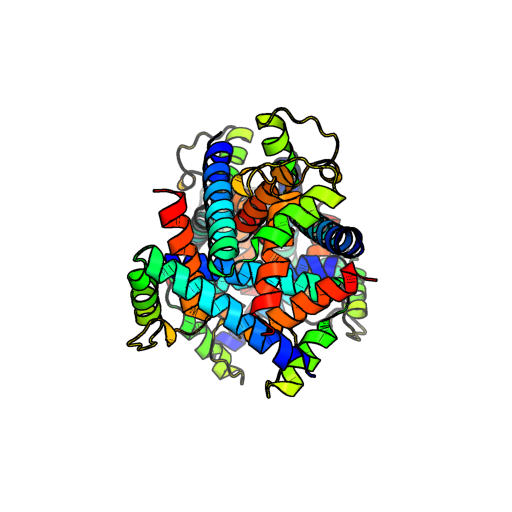 N 1
ATOM 1520 C CA . ILE C 1 69 ? 20.046 -3.518 43.188 1.00 33.02 175 ILE C CA 1
ATOM 1521 C C . ILE C 1 69 ? 20.526 -4.953 43.451 1.00 34.85 175 ILE C C 1
ATOM 1522 O O . ILE C 1 69 ? 21.691 -5.247 43.202 1.00 37.07 175 ILE C O 1
ATOM 1527 N N . PRO C 1 70 ? 19.641 -5.860 43.915 1.00 37.08 176 PRO C N 1
ATOM 1528 C CA . PRO C 1 70 ? 20.067 -7.265 44.028 1.00 42.89 176 PRO C CA 1
ATOM 1529 C C . PRO C 1 70 ? 20.516 -7.897 42.698 1.00 34.87 176 PRO C C 1
ATOM 1530 O O . PRO C 1 70 ? 21.480 -8.649 42.658 1.00 35.22 176 PRO C O 1
ATOM 1534 N N . ALA C 1 71 ? 19.794 -7.595 41.631 1.00 37.73 177 ALA C N 1
ATOM 1535 C CA . ALA C 1 71 ? 20.151 -8.039 40.286 1.00 39.93 177 ALA C CA 1
ATOM 1536 C C . ALA C 1 71 ? 21.572 -7.624 39.914 1.00 36.45 177 ALA C C 1
ATOM 1537 O O . ALA C 1 71 ? 22.357 -8.420 39.403 1.00 35.26 177 ALA C O 1
ATOM 1539 N N . PHE C 1 72 ? 21.891 -6.365 40.184 1.00 36.86 178 PHE C N 1
ATOM 1540 C CA . PHE C 1 72 ? 23.187 -5.797 39.843 1.00 32.25 178 PHE C CA 1
ATOM 1541 C C . PHE C 1 72 ? 24.321 -6.490 40.596 1.00 30.02 178 PHE C C 1
ATOM 1542 O O . PHE C 1 72 ? 25.344 -6.836 40.016 1.00 31.08 178 PHE C O 1
ATOM 1550 N N . VAL C 1 73 ? 24.119 -6.702 41.891 1.00 33.37 179 VAL C N 1
ATOM 1551 C CA . VAL C 1 73 ? 25.130 -7.303 42.754 1.00 30.41 179 VAL C CA 1
ATOM 1552 C C . VAL C 1 73 ? 25.408 -8.749 42.344 1.00 32.14 179 VAL C C 1
ATOM 1553 O O . VAL C 1 73 ? 26.565 -9.171 42.281 1.00 32.10 179 VAL C O 1
ATOM 1557 N N . LEU C 1 74 ? 24.346 -9.500 42.056 1.00 33.42 180 LEU C N 1
ATOM 1558 C CA . LEU C 1 74 ? 24.487 -10.852 41.518 1.00 37.49 180 LEU C CA 1
ATOM 1559 C C . LEU C 1 74 ? 25.273 -10.829 40.215 1.00 38.68 180 LEU C C 1
ATOM 1560 O O . LEU C 1 74 ? 26.145 -11.672 39.996 1.00 39.09 180 LEU C O 1
ATOM 1565 N N . GLY C 1 75 ? 24.950 -9.859 39.360 1.00 33.95 181 GLY C N 1
ATOM 1566 C CA . GLY C 1 75 ? 25.619 -9.690 38.089 1.00 33.14 181 GLY C CA 1
ATOM 1567 C C . GLY C 1 75 ? 27.110 -9.477 38.259 1.00 34.19 181 GLY C C 1
ATOM 1568 O O . GLY C 1 75 ? 27.911 -10.167 37.633 1.00 31.65 181 GLY C O 1
ATOM 1569 N N . GLU C 1 76 ? 27.483 -8.534 39.119 1.00 30.88 182 GLU C N 1
ATOM 1570 C CA . GLU C 1 76 ? 28.898 -8.279 39.386 1.00 33.48 182 GLU C CA 1
ATOM 1571 C C . GLU C 1 76 ? 29.610 -9.513 39.924 1.00 32.69 182 GLU C C 1
ATOM 1572 O O . GLU C 1 76 ? 30.767 -9.750 39.596 1.00 33.26 182 GLU C O 1
ATOM 1578 N N . LEU C 1 77 ? 28.922 -10.296 40.751 1.00 31.41 183 LEU C N 1
ATOM 1579 C CA . LEU C 1 77 ? 29.520 -11.498 41.319 1.00 34.39 183 LEU C CA 1
ATOM 1580 C C . LEU C 1 77 ? 29.773 -12.554 40.241 1.00 34.87 183 LEU C C 1
ATOM 1581 O O . LEU C 1 77 ? 30.844 -13.155 40.189 1.00 35.18 183 LEU C O 1
ATOM 1586 N N . GLU C 1 78 ? 28.783 -12.761 39.381 1.00 32.58 184 GLU C N 1
ATOM 1587 C CA . GLU C 1 78 ? 28.903 -13.679 38.256 1.00 34.48 184 GLU C CA 1
ATOM 1588 C C . GLU C 1 78 ? 30.041 -13.284 37.308 1.00 37.72 184 GLU C C 1
ATOM 1589 O O . GLU C 1 78 ? 30.766 -14.141 36.816 1.00 41.45 184 GLU C O 1
ATOM 1595 N N . VAL C 1 79 ? 30.200 -11.991 37.043 1.00 35.35 185 VAL C N 1
ATOM 1596 C CA . VAL C 1 79 ? 31.319 -11.552 36.218 1.00 35.27 185 VAL C CA 1
ATOM 1597 C C . VAL C 1 79 ? 32.626 -11.745 36.976 1.00 34.69 185 VAL C C 1
ATOM 1598 O O . VAL C 1 79 ? 33.601 -12.239 36.423 1.00 37.78 185 VAL C O 1
ATOM 1602 N N . ALA C 1 80 ? 32.642 -11.361 38.252 1.00 33.93 186 ALA C N 1
ATOM 1603 C CA . ALA C 1 80 ? 33.869 -11.411 39.042 1.00 33.14 186 ALA C CA 1
ATOM 1604 C C . ALA C 1 80 ? 34.419 -12.828 39.158 1.00 35.75 186 ALA C C 1
ATOM 1605 O O . ALA C 1 80 ? 35.621 -13.021 39.209 1.00 38.29 186 ALA C O 1
ATOM 1607 N N . PHE C 1 81 ? 33.534 -13.817 39.180 1.00 35.65 187 PHE C N 1
ATOM 1608 C CA . PHE C 1 81 ? 33.937 -15.192 39.447 1.00 38.01 187 PHE C CA 1
ATOM 1609 C C . PHE C 1 81 ? 33.882 -16.086 38.207 1.00 41.45 187 PHE C C 1
ATOM 1610 O O . PHE C 1 81 ? 33.857 -17.307 38.318 1.00 45.01 187 PHE C O 1
ATOM 1618 N N . LYS C 1 82 ? 33.871 -15.482 37.025 1.00 42.42 188 LYS C N 1
ATOM 1619 C CA . LYS C 1 82 ? 33.894 -16.258 35.792 1.00 46.98 188 LYS C CA 1
ATOM 1620 C C . LYS C 1 82 ? 35.299 -16.721 35.431 1.00 49.47 188 LYS C C 1
ATOM 1621 O O . LYS C 1 82 ? 35.461 -17.693 34.691 1.00 49.94 188 LYS C O 1
ATOM 1627 N N . THR D 1 16 ? 14.476 -18.195 44.441 1.00 88.41 122 THR D N 1
ATOM 1628 C CA . THR D 1 16 ? 13.762 -17.516 45.517 1.00 83.37 122 THR D CA 1
ATOM 1629 C C . THR D 1 16 ? 14.611 -17.543 46.777 1.00 81.71 122 THR D C 1
ATOM 1630 O O . THR D 1 16 ? 14.356 -16.809 47.735 1.00 82.41 122 THR D O 1
ATOM 1634 N N . GLY D 1 17 ? 15.620 -18.408 46.770 1.00 79.93 123 GLY D N 1
ATOM 1635 C CA . GLY D 1 17 ? 16.575 -18.462 47.857 1.00 74.72 123 GLY D CA 1
ATOM 1636 C C . GLY D 1 17 ? 17.414 -17.202 47.855 1.00 73.09 123 GLY D C 1
ATOM 1637 O O . GLY D 1 17 ? 17.841 -16.727 48.908 1.00 72.22 123 GLY D O 1
ATOM 1638 N N . TYR D 1 18 ? 17.649 -16.661 46.662 1.00 69.27 124 TYR D N 1
ATOM 1639 C CA . TYR D 1 18 ? 18.372 -15.406 46.521 1.00 66.08 124 TYR D CA 1
ATOM 1640 C C . TYR D 1 18 ? 17.601 -14.280 47.181 1.00 68.86 124 TYR D C 1
ATOM 1641 O O . TYR D 1 18 ? 18.192 -13.390 47.793 1.00 65.35 124 TYR D O 1
ATOM 1650 N N . GLN D 1 19 ? 16.279 -14.326 47.056 1.00 68.35 125 GLN D N 1
ATOM 1651 C CA . GLN D 1 19 ? 15.424 -13.320 47.665 1.00 68.53 125 GLN D CA 1
ATOM 1652 C C . GLN D 1 19 ? 15.612 -13.303 49.180 1.00 66.75 125 GLN D C 1
ATOM 1653 O O . GLN D 1 19 ? 15.878 -12.258 49.772 1.00 65.14 125 GLN D O 1
ATOM 1659 N N . GLU D 1 20 ? 15.496 -14.470 49.800 1.00 66.63 126 GLU D N 1
ATOM 1660 C CA . GLU D 1 20 ? 15.580 -14.578 51.249 1.00 62.11 126 GLU D CA 1
ATOM 1661 C C . GLU D 1 20 ? 16.992 -14.265 51.751 1.00 61.04 126 GLU D C 1
ATOM 1662 O O . GLU D 1 20 ? 17.182 -13.791 52.867 1.00 57.29 126 GLU D O 1
ATOM 1668 N N . MET D 1 21 ? 17.984 -14.531 50.917 1.00 60.42 127 MET D N 1
ATOM 1669 C CA . MET D 1 21 ? 19.347 -14.132 51.224 1.00 59.98 127 MET D CA 1
ATOM 1670 C C . MET D 1 21 ? 19.482 -12.604 51.235 1.00 55.30 127 MET D C 1
ATOM 1671 O O . MET D 1 21 ? 20.090 -12.033 52.139 1.00 49.97 127 MET D O 1
ATOM 1676 N N . PHE D 1 22 ? 18.915 -11.947 50.228 1.00 52.70 128 PHE D N 1
ATOM 1677 C CA . PHE D 1 22 ? 18.955 -10.494 50.165 1.00 51.23 128 PHE D CA 1
ATOM 1678 C C . PHE D 1 22 ? 18.007 -9.871 51.184 1.00 49.11 128 PHE D C 1
ATOM 1679 O O . PHE D 1 22 ? 18.175 -8.717 51.560 1.00 44.31 128 PHE D O 1
ATOM 1687 N N . GLN D 1 23 ? 17.011 -10.639 51.622 1.00 49.32 129 GLN D N 1
ATOM 1688 C CA . GLN D 1 23 ? 16.127 -10.211 52.698 1.00 46.40 129 GLN D CA 1
ATOM 1689 C C . GLN D 1 23 ? 16.907 -10.121 54.007 1.00 46.26 129 GLN D C 1
ATOM 1690 O O . GLN D 1 23 ? 16.677 -9.246 54.841 1.00 43.35 129 GLN D O 1
ATOM 1696 N N . ARG D 1 24 ? 17.837 -11.043 54.181 1.00 43.25 130 ARG D N 1
ATOM 1697 C CA . ARG D 1 24 ? 18.651 -11.044 55.367 1.00 40.06 130 ARG D CA 1
ATOM 1698 C C . ARG D 1 24 ? 19.758 -10.000 55.281 1.00 40.75 130 ARG D C 1
ATOM 1699 O O . ARG D 1 24 ? 20.161 -9.454 56.311 1.00 37.74 130 ARG D O 1
ATOM 1707 N N . VAL D 1 25 ? 20.227 -9.697 54.068 1.00 39.05 131 VAL D N 1
ATOM 1708 C CA . VAL D 1 25 ? 21.212 -8.631 53.888 1.00 35.67 131 VAL D CA 1
ATOM 1709 C C . VAL D 1 25 ? 20.562 -7.255 54.108 1.00 34.80 131 VAL D C 1
ATOM 1710 O O . VAL D 1 25 ? 21.139 -6.405 54.786 1.00 34.07 131 VAL D O 1
ATOM 1714 N N . ASN D 1 26 ? 19.357 -7.054 53.573 1.00 32.66 132 ASN D N 1
ATOM 1715 C CA . ASN D 1 26 ? 18.584 -5.835 53.812 1.00 32.71 132 ASN D CA 1
ATOM 1716 C C . ASN D 1 26 ? 18.382 -5.563 55.301 1.00 36.70 132 ASN D C 1
ATOM 1717 O O . ASN D 1 26 ? 18.541 -4.426 55.759 1.00 35.59 132 ASN D O 1
ATOM 1722 N N . THR D 1 27 ? 18.047 -6.611 56.055 1.00 34.02 133 THR D N 1
ATOM 1723 C CA . THR D 1 27 ? 17.819 -6.480 57.492 1.00 34.96 133 THR D CA 1
ATOM 1724 C C . THR D 1 27 ? 19.089 -6.052 58.224 1.00 33.48 133 THR D C 1
ATOM 1725 O O . THR D 1 27 ? 19.052 -5.166 59.073 1.00 35.14 133 THR D O 1
ATOM 1729 N N . ARG D 1 28 ? 20.205 -6.682 57.888 1.00 29.81 134 ARG D N 1
ATOM 1730 C CA . ARG D 1 28 ? 21.486 -6.357 58.495 1.00 30.35 134 ARG D CA 1
ATOM 1731 C C . ARG D 1 28 ? 21.871 -4.891 58.243 1.00 29.39 134 ARG D C 1
ATOM 1732 O O . ARG D 1 28 ? 22.311 -4.190 59.150 1.00 29.50 134 ARG D O 1
ATOM 1740 N N . ILE D 1 29 ? 21.689 -4.442 57.007 1.00 31.11 135 ILE D N 1
ATOM 1741 C CA . ILE D 1 29 ? 22.019 -3.081 56.610 1.00 30.96 135 ILE D CA 1
ATOM 1742 C C . ILE D 1 29 ? 21.127 -2.074 57.327 1.00 30.37 135 ILE D C 1
ATOM 1743 O O . ILE D 1 29 ? 21.605 -1.030 57.771 1.00 26.39 135 ILE D O 1
ATOM 1748 N N . ARG D 1 30 ? 19.835 -2.385 57.437 1.00 27.81 136 ARG D N 1
ATOM 1749 C CA . ARG D 1 30 ? 18.921 -1.506 58.156 1.00 28.23 136 ARG D CA 1
ATOM 1750 C C . ARG D 1 30 ? 19.332 -1.395 59.611 1.00 30.93 136 ARG D C 1
ATOM 1751 O O . ARG D 1 30 ? 19.292 -0.307 60.192 1.00 32.26 136 ARG D O 1
ATOM 1759 N N . GLU D 1 31 ? 19.749 -2.516 60.192 1.00 26.59 137 GLU D N 1
ATOM 1760 C CA . GLU D 1 31 ? 20.159 -2.528 61.586 1.00 29.46 137 GLU D CA 1
ATOM 1761 C C . GLU D 1 31 ? 21.382 -1.673 61.828 1.00 27.87 137 GLU D C 1
ATOM 1762 O O . GLU D 1 31 ? 21.418 -0.946 62.808 1.00 31.51 137 GLU D O 1
ATOM 1768 N N . PHE D 1 32 ? 22.394 -1.720 60.968 1.00 30.39 138 PHE D N 1
ATOM 1769 C CA . PHE D 1 32 ? 23.556 -0.897 61.303 1.00 34.31 138 PHE D CA 1
ATOM 1770 C C . PHE D 1 32 ? 23.349 0.577 60.909 1.00 29.16 138 PHE D C 1
ATOM 1771 O O . PHE D 1 32 ? 23.951 1.456 61.506 1.00 28.78 138 PHE D O 1
ATOM 1779 N N . MET D 1 33 ? 22.472 0.851 59.948 1.00 27.90 139 MET D N 1
ATOM 1780 C CA . MET D 1 33 ? 22.104 2.238 59.664 1.00 30.30 139 MET D CA 1
ATOM 1781 C C . MET D 1 33 ? 21.372 2.851 60.848 1.00 32.44 139 MET D C 1
ATOM 1782 O O . MET D 1 33 ? 21.693 3.950 61.287 1.00 32.66 139 MET D O 1
ATOM 1787 N N . ILE D 1 34 ? 20.400 2.115 61.372 1.00 30.30 140 ILE D N 1
ATOM 1788 C CA . ILE D 1 34 ? 19.628 2.565 62.518 1.00 32.44 140 ILE D CA 1
ATOM 1789 C C . ILE D 1 34 ? 20.526 2.734 63.743 1.00 31.81 140 ILE D C 1
ATOM 1790 O O . ILE D 1 34 ? 20.448 3.739 64.460 1.00 28.74 140 ILE D O 1
ATOM 1795 N N . ASN D 1 35 ? 21.396 1.755 63.959 1.00 29.80 141 ASN D N 1
ATOM 1796 C CA . ASN D 1 35 ? 22.364 1.818 65.045 1.00 29.42 141 ASN D CA 1
ATOM 1797 C C . ASN D 1 35 ? 23.254 3.060 64.935 1.00 34.03 141 ASN D C 1
ATOM 1798 O O . ASN D 1 35 ? 23.442 3.775 65.914 1.00 34.08 141 ASN D O 1
ATOM 1803 N N . GLU D 1 36 ? 23.780 3.326 63.736 1.00 31.71 142 GLU D N 1
ATOM 1804 C CA . GLU D 1 36 ? 24.620 4.501 63.501 1.00 31.45 142 GLU D CA 1
ATOM 1805 C C . GLU D 1 36 ? 23.860 5.800 63.747 1.00 34.07 142 GLU D C 1
ATOM 1806 O O . GLU D 1 36 ? 24.425 6.765 64.262 1.00 33.25 142 GLU D O 1
ATOM 1812 N N . LEU D 1 37 ? 22.582 5.818 63.372 1.00 30.24 143 LEU D N 1
ATOM 1813 C CA . LEU D 1 37 ? 21.765 7.007 63.530 1.00 31.44 143 LEU D CA 1
ATOM 1814 C C . LEU D 1 37 ? 21.483 7.339 65.007 1.00 34.75 143 LEU D C 1
ATOM 1815 O O . LEU D 1 37 ? 21.463 8.513 65.384 1.00 33.35 143 LEU D O 1
ATOM 1820 N N . LYS D 1 38 ? 21.268 6.312 65.831 1.00 36.02 144 LYS D N 1
ATOM 1821 C CA . LYS D 1 38 ? 21.009 6.518 67.255 1.00 35.89 144 LYS D CA 1
ATOM 1822 C C . LYS D 1 38 ? 22.280 6.918 67.962 1.00 38.33 144 LYS D C 1
ATOM 1823 O O . LYS D 1 38 ? 22.295 7.883 68.717 1.00 43.22 144 LYS D O 1
ATOM 1829 N N . ASN D 1 39 ? 23.351 6.180 67.694 1.00 35.97 145 ASN D N 1
ATOM 1830 C CA . ASN D 1 39 ? 24.614 6.377 68.394 1.00 40.13 145 ASN D CA 1
ATOM 1831 C C . ASN D 1 39 ? 25.242 7.758 68.166 1.00 40.94 145 ASN D C 1
ATOM 1832 O O . ASN D 1 39 ? 26.029 8.228 68.979 1.00 41.40 145 ASN D O 1
ATOM 1837 N N . HIS D 1 40 ? 24.871 8.411 67.073 1.00 38.84 146 HIS D N 1
ATOM 1838 C CA . HIS D 1 40 ? 25.327 9.767 66.812 1.00 38.44 146 HIS D CA 1
ATOM 1839 C C . HIS D 1 40 ? 24.157 10.749 66.889 1.00 41.27 146 HIS D C 1
ATOM 1840 O O . HIS D 1 40 ? 24.262 11.890 66.453 1.00 40.13 146 HIS D O 1
ATOM 1847 N N . HIS D 1 41 ? 23.040 10.284 67.433 1.00 39.58 147 HIS D N 1
ATOM 1848 C CA . HIS D 1 41 ? 21.890 11.138 67.711 1.00 40.94 147 HIS D CA 1
ATOM 1849 C C . HIS D 1 41 ? 21.426 11.901 66.480 1.00 40.64 147 HIS D C 1
ATOM 1850 O O . HIS D 1 41 ? 21.171 13.109 66.531 1.00 39.40 147 HIS D O 1
ATOM 1857 N N . ASN D 1 42 ? 21.320 11.179 65.369 1.00 39.73 148 ASN D N 1
ATOM 1858 C CA . ASN D 1 42 ? 20.908 11.777 64.113 1.00 34.68 148 ASN D CA 1
ATOM 1859 C C . ASN D 1 42 ? 19.519 11.341 63.676 1.00 36.00 148 ASN D C 1
ATOM 1860 O O . ASN D 1 42 ? 19.174 11.486 62.508 1.00 36.65 148 ASN D O 1
ATOM 1865 N N . GLU D 1 43 ? 18.727 10.812 64.607 1.00 33.46 149 GLU D N 1
ATOM 1866 C CA . GLU D 1 43 ? 17.384 10.328 64.283 1.00 38.25 149 GLU D CA 1
ATOM 1867 C C . GLU D 1 43 ? 16.514 11.399 63.639 1.00 38.59 149 GLU D C 1
ATOM 1868 O O . GLU D 1 43 ? 15.621 11.084 62.862 1.00 41.60 149 GLU D O 1
ATOM 1874 N N . ASP D 1 44 ? 16.774 12.663 63.960 1.00 40.95 150 ASP D N 1
ATOM 1875 C CA . ASP D 1 44 ? 16.002 13.765 63.391 1.00 44.54 150 ASP D CA 1
ATOM 1876 C C . ASP D 1 44 ? 16.049 13.769 61.871 1.00 43.94 150 ASP D C 1
ATOM 1877 O O . ASP D 1 44 ? 15.058 14.120 61.220 1.00 47.73 150 ASP D O 1
ATOM 1882 N N . ASN D 1 45 ? 17.192 13.372 61.311 1.00 42.47 151 ASN D N 1
ATOM 1883 C CA . ASN D 1 45 ? 17.323 13.188 59.865 1.00 43.41 151 ASN D CA 1
ATOM 1884 C C . ASN D 1 45 ? 16.190 12.348 59.287 1.00 39.76 151 ASN D C 1
ATOM 1885 O O . ASN D 1 45 ? 15.584 12.721 58.296 1.00 41.19 151 ASN D O 1
ATOM 1890 N N . VAL D 1 46 ? 15.899 11.219 59.921 1.00 34.80 152 VAL D N 1
ATOM 1891 C CA . VAL D 1 46 ? 14.844 10.345 59.435 1.00 38.01 152 VAL D CA 1
ATOM 1892 C C . VAL D 1 46 ? 13.482 11.040 59.453 1.00 44.01 152 VAL D C 1
ATOM 1893 O O . VAL D 1 46 ? 12.828 11.154 58.412 1.00 41.81 152 VAL D O 1
ATOM 1897 N N . PHE D 1 47 ? 13.064 11.508 60.633 1.00 47.63 153 PHE D N 1
ATOM 1898 C CA . PHE D 1 47 ? 11.790 12.224 60.792 1.00 44.57 153 PHE D CA 1
ATOM 1899 C C . PHE D 1 47 ? 11.646 13.400 59.847 1.00 43.98 153 PHE D C 1
ATOM 1900 O O . PHE D 1 47 ? 10.625 13.545 59.184 1.00 50.07 153 PHE D O 1
ATOM 1908 N N . MET D 1 48 ? 12.671 14.240 59.789 1.00 43.35 154 MET D N 1
ATOM 1909 C CA . MET D 1 48 ? 12.665 15.364 58.858 1.00 50.75 154 MET D CA 1
ATOM 1910 C C . MET D 1 48 ? 12.377 14.899 57.429 1.00 53.54 154 MET D C 1
ATOM 1911 O O . MET D 1 48 ? 11.516 15.465 56.755 1.00 58.44 154 MET D O 1
ATOM 1916 N N . LEU D 1 49 ? 13.075 13.859 56.978 1.00 48.29 155 LEU D N 1
ATOM 1917 C CA . LEU D 1 49 ? 12.888 13.353 55.623 1.00 49.80 155 LEU D CA 1
ATOM 1918 C C . LEU D 1 49 ? 11.539 12.662 55.471 1.00 48.18 155 LEU D C 1
ATOM 1919 O O . LEU D 1 49 ? 10.919 12.720 54.410 1.00 48.01 155 LEU D O 1
ATOM 1924 N N . ALA D 1 50 ? 11.091 12.001 56.531 1.00 46.20 156 ALA D N 1
ATOM 1925 C CA . ALA D 1 50 ? 9.797 11.330 56.510 1.00 50.36 156 ALA D CA 1
ATOM 1926 C C . ALA D 1 50 ? 8.665 12.343 56.356 1.00 55.12 156 ALA D C 1
ATOM 1927 O O . ALA D 1 50 ? 7.741 12.145 55.563 1.00 53.59 156 ALA D O 1
ATOM 1929 N N . LYS D 1 51 ? 8.749 13.436 57.107 1.00 52.51 157 LYS D N 1
ATOM 1930 C CA . LYS D 1 51 ? 7.710 14.454 57.066 1.00 59.31 157 LYS D CA 1
ATOM 1931 C C . LYS D 1 51 ? 7.650 15.127 55.693 1.00 56.12 157 LYS D C 1
ATOM 1932 O O . LYS D 1 51 ? 6.566 15.308 55.146 1.00 62.78 157 LYS D O 1
ATOM 1938 N N . ASN D 1 52 ? 8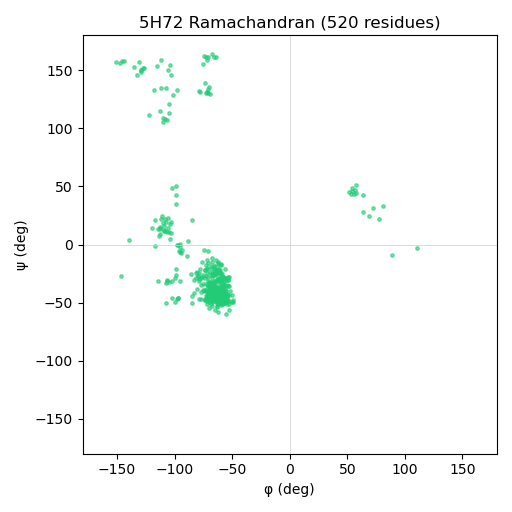.806 15.470 55.128 1.00 58.48 158 ASN D N 1
ATOM 1939 C CA . ASN D 1 52 ? 8.859 16.108 53.805 1.00 60.07 158 ASN D CA 1
ATOM 1940 C C . ASN D 1 52 ? 8.312 15.245 52.664 1.00 59.07 158 ASN D C 1
ATOM 1941 O O . ASN D 1 52 ? 8.044 15.755 51.576 1.00 64.13 158 ASN D O 1
ATOM 1946 N N . SER D 1 53 ? 8.154 13.947 52.905 1.00 56.30 159 SER D N 1
ATOM 1947 C CA . SER D 1 53 ? 7.710 13.032 51.862 1.00 56.88 159 SER D CA 1
ATOM 1948 C C . SER D 1 53 ? 6.321 12.460 52.143 1.00 58.94 159 SER D C 1
ATOM 1949 O O . SER D 1 53 ? 5.867 11.541 51.458 1.00 56.41 159 SER D O 1
ATOM 1952 N N . GLY D 1 54 ? 5.655 12.997 53.160 1.00 58.46 160 GLY D N 1
ATOM 1953 C CA . GLY D 1 54 ? 4.310 12.567 53.499 1.00 56.13 160 GLY D CA 1
ATOM 1954 C C . GLY D 1 54 ? 4.241 11.189 54.126 1.00 59.03 160 GLY D C 1
ATOM 1955 O O . GLY D 1 54 ? 3.262 10.456 53.966 1.00 63.87 160 GLY D O 1
ATOM 1956 N N . ILE D 1 55 ? 5.287 10.832 54.855 1.00 56.49 161 ILE D N 1
ATOM 1957 C CA . ILE D 1 55 ? 5.335 9.538 55.514 1.00 56.35 161 ILE D CA 1
ATOM 1958 C C . ILE D 1 55 ? 5.161 9.737 57.020 1.00 53.83 161 ILE D C 1
ATOM 1959 O O . ILE D 1 55 ? 5.762 10.637 57.613 1.00 53.43 161 ILE D O 1
ATOM 1964 N N . GLU D 1 56 ? 4.312 8.913 57.624 1.00 52.61 162 GLU D N 1
ATOM 1965 C CA . GLU D 1 56 ? 3.960 9.066 59.031 1.00 51.83 162 GLU D CA 1
ATOM 1966 C C . GLU D 1 56 ? 4.535 7.949 59.885 1.00 50.82 162 GLU D C 1
ATOM 1967 O O . GLU D 1 56 ? 4.020 6.831 59.861 1.00 51.47 162 GLU D O 1
ATOM 1973 N N . ILE D 1 57 ? 5.582 8.259 60.648 1.00 49.17 163 ILE D N 1
ATOM 1974 C CA . ILE D 1 57 ? 6.250 7.261 61.486 1.00 45.77 163 ILE D CA 1
ATOM 1975 C C . ILE D 1 57 ? 6.404 7.754 62.921 1.00 48.46 163 ILE D C 1
ATOM 1976 O O . ILE D 1 57 ? 6.556 8.955 63.161 1.00 48.77 163 ILE D O 1
ATOM 1981 N N . ALA D 1 58 ? 6.365 6.827 63.875 1.00 53.18 164 ALA D N 1
ATOM 1982 C CA . ALA D 1 58 ? 6.567 7.154 65.291 1.00 46.68 164 ALA D CA 1
ATOM 1983 C C . ALA D 1 58 ? 8.001 6.868 65.746 1.00 51.07 164 ALA D C 1
ATOM 1984 O O . ALA D 1 58 ? 8.463 7.411 66.752 1.00 49.94 164 ALA D O 1
ATOM 1986 N N . LYS D 1 59 ? 8.701 6.007 65.009 1.00 51.01 165 LYS D N 1
ATOM 1987 C CA . LYS D 1 59 ? 10.099 5.702 65.312 1.00 50.11 165 LYS D CA 1
ATOM 1988 C C . LYS D 1 59 ? 10.852 5.320 64.042 1.00 46.11 165 LYS D C 1
ATOM 1989 O O . LYS D 1 59 ? 10.245 4.900 63.052 1.00 43.76 165 LYS D O 1
ATOM 1995 N N . ILE D 1 60 ? 12.173 5.470 64.072 1.00 43.53 166 ILE D N 1
ATOM 1996 C CA . ILE D 1 60 ? 12.961 5.422 62.843 1.00 42.88 166 ILE D CA 1
ATOM 1997 C C . ILE D 1 60 ? 12.977 4.030 62.206 1.00 42.16 166 ILE D C 1
ATOM 1998 O O . ILE D 1 60 ? 13.145 3.914 60.992 1.00 41.26 166 ILE D O 1
ATOM 2003 N N . GLU D 1 61 ? 12.760 2.988 63.010 1.00 38.69 167 GLU D N 1
ATOM 2004 C CA . GLU D 1 61 ? 12.655 1.621 62.483 1.00 40.99 167 GLU D CA 1
ATOM 2005 C C . GLU D 1 61 ? 11.503 1.445 61.504 1.00 41.10 167 GLU D C 1
ATOM 2006 O O . GLU D 1 61 ? 11.458 0.466 60.764 1.00 40.55 167 GLU D O 1
ATOM 2012 N N . GLU D 1 62 ? 10.549 2.369 61.522 1.00 42.02 168 GLU D N 1
ATOM 2013 C CA . GLU D 1 62 ? 9.399 2.252 60.635 1.00 44.68 168 GLU D CA 1
ATOM 2014 C C . GLU D 1 62 ? 9.685 2.939 59.307 1.00 41.08 168 GLU D C 1
ATOM 2015 O O . GLU D 1 62 ? 8.924 2.800 58.352 1.00 42.88 168 GLU D O 1
ATOM 2021 N N . ALA D 1 63 ? 10.787 3.678 59.244 1.00 37.76 169 ALA D N 1
ATOM 2022 C CA . ALA D 1 63 ? 11.137 4.373 58.015 1.00 39.04 169 ALA D CA 1
ATOM 2023 C C . ALA D 1 63 ? 11.547 3.386 56.922 1.00 38.06 169 ALA D C 1
ATOM 2024 O O . ALA D 1 63 ? 12.385 2.509 57.145 1.00 38.68 169 ALA D O 1
ATOM 2026 N N . PRO D 1 64 ? 10.952 3.528 55.735 1.00 38.03 170 PRO D N 1
ATOM 2027 C CA . PRO D 1 64 ? 11.364 2.701 54.599 1.00 38.55 170 PRO D CA 1
ATOM 2028 C C . PRO D 1 64 ? 12.742 3.121 54.111 1.00 36.96 170 PRO D C 1
ATOM 2029 O O . PRO D 1 64 ? 13.172 4.243 54.392 1.00 36.45 170 PRO D O 1
ATOM 2033 N N . ASN D 1 65 ? 13.409 2.248 53.367 1.00 35.67 171 ASN D N 1
ATOM 2034 C CA . ASN D 1 65 ? 14.763 2.521 52.913 1.00 35.37 171 ASN D CA 1
ATOM 2035 C C . ASN D 1 65 ? 14.885 3.834 52.136 1.00 34.67 171 ASN D C 1
ATOM 2036 O O . ASN D 1 65 ? 15.926 4.489 52.183 1.00 33.43 171 ASN D O 1
ATOM 2041 N N . ALA D 1 66 ? 13.823 4.241 51.448 1.00 37.17 172 ALA D N 1
ATOM 2042 C CA . ALA D 1 66 ? 13.881 5.464 50.640 1.00 34.91 172 ALA D CA 1
ATOM 2043 C C . ALA D 1 66 ? 14.103 6.715 51.487 1.00 36.61 172 ALA D C 1
ATOM 2044 O O . ALA D 1 66 ? 14.609 7.705 50.978 1.00 40.37 172 ALA D O 1
ATOM 2046 N N . VAL D 1 67 ? 13.723 6.687 52.766 1.00 32.71 173 VAL D N 1
ATOM 2047 C CA . VAL D 1 67 ? 14.079 7.787 53.663 1.00 35.38 173 VAL D CA 1
ATOM 2048 C C . VAL D 1 67 ? 15.189 7.382 54.643 1.00 33.03 173 VAL D C 1
ATOM 2049 O O . VAL D 1 67 ? 16.007 8.212 55.036 1.00 32.05 173 VAL D O 1
ATOM 2053 N N . LEU D 1 68 ? 15.233 6.112 55.024 1.00 30.36 174 LEU D N 1
ATOM 2054 C CA . LEU D 1 68 ? 16.252 5.653 55.966 1.00 32.69 174 LEU D CA 1
ATOM 2055 C C . LEU D 1 68 ? 17.665 5.789 55.401 1.00 34.68 174 LEU D C 1
ATOM 2056 O O . LEU D 1 68 ? 18.581 6.223 56.099 1.00 32.51 174 LEU D O 1
ATOM 2061 N N . ILE D 1 69 ? 17.836 5.419 54.136 1.00 31.77 175 ILE D N 1
ATOM 2062 C CA . ILE D 1 69 ? 19.160 5.413 53.536 1.00 33.48 175 ILE D CA 1
ATOM 2063 C C . ILE D 1 69 ? 19.736 6.828 53.339 1.00 33.03 175 ILE D C 1
ATOM 2064 O O . ILE D 1 69 ? 20.881 7.065 53.731 1.00 31.98 175 ILE D O 1
ATOM 2069 N N . PRO D 1 70 ? 18.956 7.776 52.765 1.00 32.02 176 PRO D N 1
ATOM 2070 C CA . PRO D 1 70 ? 19.470 9.153 52.712 1.00 33.89 176 PRO D CA 1
ATOM 2071 C C . PRO D 1 70 ? 19.752 9.750 54.093 1.00 34.38 176 PRO D C 1
ATOM 2072 O O . PRO D 1 70 ? 20.748 10.458 54.258 1.00 35.60 176 PRO D O 1
ATOM 2076 N N . ALA D 1 71 ? 18.892 9.468 55.071 1.00 31.82 177 ALA D N 1
ATOM 2077 C CA . ALA D 1 71 ? 19.098 9.983 56.424 1.00 31.98 177 ALA D CA 1
ATOM 2078 C C . ALA D 1 71 ? 20.416 9.475 56.989 1.00 30.22 177 ALA D C 1
ATOM 2079 O O . ALA D 1 71 ? 21.159 10.222 57.627 1.00 31.91 177 ALA D O 1
ATOM 2081 N N . PHE D 1 72 ? 20.703 8.199 56.750 1.00 31.87 178 PHE D N 1
ATOM 2082 C CA . PHE D 1 72 ? 21.924 7.571 57.247 1.00 26.44 178 PHE D CA 1
ATOM 2083 C C . PHE D 1 72 ? 23.125 8.233 56.610 1.00 29.17 178 PHE D C 1
ATOM 2084 O O . PHE D 1 72 ? 24.131 8.457 57.272 1.00 28.54 178 PHE D O 1
ATOM 2092 N N . VAL D 1 73 ? 23.011 8.546 55.319 1.00 30.49 179 VAL D N 1
ATOM 2093 C CA . VAL D 1 73 ? 24.106 9.161 54.573 1.00 30.22 179 VAL D CA 1
ATOM 2094 C C . VAL D 1 73 ? 24.372 10.585 55.074 1.00 32.87 179 VAL D C 1
ATOM 2095 O O . VAL D 1 73 ? 25.528 10.974 55.287 1.00 34.95 179 VAL D O 1
ATOM 2099 N N . LEU D 1 74 ? 23.306 11.359 55.265 1.00 33.21 180 LEU D N 1
ATOM 2100 C CA . LEU D 1 74 ? 23.425 12.692 55.845 1.00 31.61 180 LEU D CA 1
ATOM 2101 C C . LEU D 1 74 ? 24.085 12.598 57.205 1.00 36.38 180 LEU D C 1
ATOM 2102 O O . LEU D 1 74 ? 25.027 13.336 57.495 1.00 38.31 180 LEU D O 1
ATOM 2107 N N . GLY D 1 75 ? 23.579 11.686 58.036 1.00 32.95 181 GLY D N 1
ATOM 2108 C CA . GLY D 1 75 ? 24.168 11.423 59.333 1.00 33.69 181 GLY D CA 1
ATOM 2109 C C . GLY D 1 75 ? 25.675 11.209 59.293 1.00 34.87 181 GLY D C 1
ATOM 2110 O O . GLY D 1 75 ? 26.410 11.829 60.070 1.00 32.94 181 GLY D O 1
ATOM 2111 N N . GLU D 1 76 ? 26.143 10.348 58.389 1.00 28.46 182 GLU D N 1
ATOM 2112 C CA . GLU D 1 76 ? 27.564 10.002 58.351 1.00 30.82 182 GLU D CA 1
ATOM 2113 C C . GLU D 1 76 ? 28.424 11.166 57.877 1.00 30.07 182 GLU D C 1
ATOM 2114 O O . GLU D 1 76 ? 29.537 11.330 58.334 1.00 32.39 182 GLU D O 1
ATOM 2120 N N . LEU D 1 77 ? 27.911 11.968 56.955 1.00 31.93 183 LEU D N 1
ATOM 2121 C CA . LEU D 1 77 ? 28.655 13.125 56.469 1.00 33.62 183 LEU D CA 1
ATOM 2122 C C . LEU D 1 77 ? 28.698 14.196 57.554 1.00 36.13 183 LEU D C 1
ATOM 2123 O O . LEU D 1 77 ? 29.732 14.840 57.765 1.00 36.97 183 LEU D O 1
ATOM 2128 N N . GLU D 1 78 ? 27.582 14.365 58.258 1.00 33.39 184 GLU D N 1
ATOM 2129 C CA . GLU D 1 78 ? 27.531 15.289 59.389 1.00 37.70 184 GLU D CA 1
ATOM 2130 C C . GLU D 1 78 ? 28.615 14.948 60.398 1.00 37.28 184 GLU D C 1
ATOM 2131 O O . GLU D 1 78 ? 29.367 15.823 60.823 1.00 42.73 184 GLU D O 1
ATOM 2137 N N . VAL D 1 79 ? 28.703 13.676 60.772 1.00 37.25 185 VAL D N 1
ATOM 2138 C CA . VAL D 1 79 ? 29.736 13.234 61.706 1.00 34.92 185 VAL D CA 1
ATOM 2139 C C . VAL D 1 79 ? 31.112 13.404 61.099 1.00 35.10 185 VAL D C 1
ATOM 2140 O O . VAL D 1 79 ? 32.040 13.842 61.771 1.00 37.59 185 VAL D O 1
ATOM 2144 N N . ALA D 1 80 ? 31.241 13.067 59.819 1.00 33.10 186 ALA D N 1
ATOM 2145 C CA . ALA D 1 80 ? 32.554 13.047 59.176 1.00 36.92 186 ALA D CA 1
ATOM 2146 C C . ALA D 1 80 ? 33.156 14.445 59.089 1.00 38.08 186 ALA D C 1
ATOM 2147 O O . ALA D 1 80 ? 34.368 14.608 59.204 1.00 33.92 186 ALA D O 1
ATOM 2149 N N . PHE D 1 81 ? 32.296 15.442 58.905 1.00 37.17 187 PHE D N 1
ATOM 2150 C CA . PHE D 1 81 ? 32.737 16.821 58.730 1.00 41.93 187 PHE D CA 1
ATOM 2151 C C . PHE D 1 81 ? 32.375 17.744 59.903 1.00 44.75 187 PHE D C 1
ATOM 2152 O O . PHE D 1 81 ? 32.281 18.955 59.734 1.00 48.50 187 PHE D O 1
ATOM 2160 N N . LYS D 1 82 ? 32.199 17.175 61.091 1.00 44.16 188 LYS D N 1
ATOM 2161 C CA . LYS D 1 82 ? 31.696 17.940 62.233 1.00 47.27 188 LYS D CA 1
ATOM 2162 C C . LYS D 1 82 ? 32.667 19.040 62.687 1.00 46.93 188 LYS D C 1
ATOM 2163 O O . LYS D 1 82 ? 33.882 18.831 62.783 1.00 48.53 188 LYS D O 1
ATOM 2169 N N . THR E 1 16 ? 65.093 24.313 75.899 1.00 79.60 122 THR E N 1
ATOM 2170 C CA . THR E 1 16 ? 65.748 23.204 76.585 1.00 89.31 122 THR E CA 1
ATOM 2171 C C . THR E 1 16 ? 65.543 23.282 78.101 1.00 90.17 122 THR E C 1
ATOM 2172 O O . THR E 1 16 ? 65.386 22.260 78.775 1.00 82.90 122 THR E O 1
ATOM 2176 N N . GLY E 1 17 ? 65.551 24.503 78.627 1.00 90.07 123 GLY E N 1
ATOM 2177 C CA . GLY E 1 17 ? 65.229 24.737 80.020 1.00 77.01 123 GLY E CA 1
ATOM 2178 C C . GLY E 1 17 ? 63.734 24.934 80.157 1.00 80.12 123 GLY E C 1
ATOM 2179 O O . GLY E 1 17 ? 63.228 25.214 81.245 1.00 82.66 123 GLY E O 1
ATOM 2180 N N . TYR E 1 18 ? 63.028 24.795 79.039 1.00 75.64 124 TYR E N 1
ATOM 2181 C CA . TYR E 1 18 ? 61.573 24.860 79.025 1.00 75.44 124 TYR E CA 1
ATOM 2182 C C . TYR E 1 18 ? 60.981 23.730 79.842 1.00 77.74 124 TYR E C 1
ATOM 2183 O O . TYR E 1 18 ? 60.001 23.919 80.564 1.00 74.63 124 TYR E O 1
ATOM 2192 N N . GLN E 1 19 ? 61.580 22.551 79.726 1.00 78.25 125 GLN E N 1
ATOM 2193 C CA . GLN E 1 19 ? 61.106 21.399 80.476 1.00 77.45 125 GLN E CA 1
ATOM 2194 C C . GLN E 1 19 ? 61.321 21.620 81.978 1.00 72.92 125 GLN E C 1
ATOM 2195 O O . GLN E 1 19 ? 60.655 21.000 82.801 1.00 74.26 125 GLN E O 1
ATOM 2201 N N . GLU E 1 20 ? 62.235 22.519 82.330 1.00 71.46 126 GLU E N 1
ATOM 2202 C CA . GLU E 1 20 ? 62.445 22.886 83.731 1.00 71.76 126 GLU E CA 1
ATOM 2203 C C . GLU E 1 20 ? 61.375 23.865 84.212 1.00 68.88 126 GLU E C 1
ATOM 2204 O O . GLU E 1 20 ? 60.807 23.704 85.292 1.00 64.31 126 GLU E O 1
ATOM 2210 N N . MET E 1 21 ? 61.124 24.888 83.403 1.00 70.71 127 MET E N 1
ATOM 2211 C CA . MET E 1 21 ? 60.073 25.855 83.672 1.00 64.31 127 MET E CA 1
ATOM 2212 C C . MET E 1 21 ? 58.709 25.171 83.680 1.00 59.98 127 MET E C 1
ATOM 2213 O O . MET E 1 21 ? 57.873 25.447 84.540 1.00 54.43 127 MET E O 1
ATOM 2218 N N . PHE E 1 22 ? 58.494 24.266 82.729 1.00 59.70 128 PHE E N 1
ATOM 2219 C CA . PHE E 1 22 ? 57.249 23.515 82.685 1.00 55.59 128 PHE E CA 1
ATOM 2220 C C . PHE E 1 22 ? 57.184 22.473 83.796 1.00 55.31 128 PHE E C 1
ATOM 2221 O O . PHE E 1 22 ? 56.112 21.967 84.107 1.00 51.55 128 PHE E O 1
ATOM 2229 N N . GLN E 1 23 ? 58.316 22.133 84.397 1.00 55.25 129 GLN E N 1
ATOM 2230 C CA . GLN E 1 23 ? 58.260 21.163 85.481 1.00 57.51 129 GLN E CA 1
ATOM 2231 C C . GLN E 1 23 ? 57.792 21.865 86.753 1.00 51.65 129 GLN E C 1
ATOM 2232 O O . GLN E 1 23 ? 57.121 21.273 87.597 1.00 47.06 129 GLN E O 1
ATOM 2238 N N . ARG E 1 24 ? 58.131 23.142 86.870 1.00 49.24 130 ARG E N 1
ATOM 2239 C CA . ARG E 1 24 ? 57.723 23.919 88.020 1.00 48.84 130 ARG E CA 1
ATOM 2240 C C . ARG E 1 24 ? 56.251 24.314 87.881 1.00 47.00 130 ARG E C 1
ATOM 2241 O O . ARG E 1 24 ? 55.492 24.240 88.854 1.00 41.49 130 ARG E O 1
ATOM 2249 N N . VAL E 1 25 ? 55.849 24.691 86.668 1.00 44.41 131 VAL E N 1
ATOM 2250 C CA . VAL E 1 25 ? 54.437 24.925 86.368 1.00 45.27 131 VAL E CA 1
ATOM 2251 C C . VAL E 1 25 ? 53.598 23.685 86.683 1.00 40.99 131 VAL E C 1
ATOM 2252 O O . VAL E 1 25 ? 52.567 23.786 87.344 1.00 39.39 131 VAL E O 1
ATOM 2256 N N . ASN E 1 26 ? 54.054 22.520 86.230 1.00 42.86 132 ASN E N 1
ATOM 2257 C CA . ASN E 1 26 ? 53.338 21.267 86.460 1.00 42.96 132 ASN E CA 1
ATOM 2258 C C . ASN E 1 26 ? 53.172 20.973 87.947 1.00 45.04 132 ASN E C 1
ATOM 2259 O O . ASN E 1 26 ? 52.100 20.538 88.393 1.00 41.54 132 ASN E O 1
ATOM 2264 N N . THR E 1 27 ? 54.235 21.217 88.711 1.00 42.40 133 THR E N 1
ATOM 2265 C CA . THR E 1 27 ? 54.203 21.005 90.152 1.00 42.69 133 THR E CA 1
ATOM 2266 C C . THR E 1 27 ? 53.216 21.956 90.819 1.00 36.52 133 THR E C 1
ATOM 2267 O O . THR E 1 27 ? 52.512 21.577 91.749 1.00 37.66 133 THR E O 1
ATOM 2271 N N . ARG E 1 28 ? 53.176 23.193 90.344 1.00 35.87 134 ARG E N 1
ATOM 2272 C CA . ARG E 1 28 ? 52.284 24.188 90.912 1.00 37.13 134 ARG E CA 1
ATOM 2273 C C . ARG E 1 28 ? 50.832 23.764 90.678 1.00 35.55 134 ARG E C 1
ATOM 2274 O O . ARG E 1 28 ? 50.016 23.765 91.605 1.00 34.66 134 ARG E O 1
ATOM 2282 N N . ILE E 1 29 ? 50.535 23.358 89.447 1.00 36.00 135 ILE E N 1
ATOM 2283 C CA . ILE E 1 29 ? 49.205 22.886 89.074 1.00 35.42 135 ILE E CA 1
ATOM 2284 C C . ILE E 1 29 ? 48.796 21.646 89.870 1.00 33.79 135 ILE E C 1
ATOM 2285 O O . ILE E 1 29 ? 47.669 21.563 90.345 1.00 33.96 135 ILE E O 1
ATOM 2290 N N . ARG E 1 30 ? 49.702 20.684 90.019 1.00 33.48 136 ARG E N 1
ATOM 2291 C CA . ARG E 1 30 ? 49.399 19.487 90.809 1.00 34.20 136 ARG E CA 1
ATOM 2292 C C . ARG E 1 30 ? 49.087 19.835 92.257 1.00 33.54 136 ARG E C 1
ATOM 2293 O O . ARG E 1 30 ? 48.206 19.239 92.873 1.00 34.14 136 ARG E O 1
ATOM 2301 N N . GLU E 1 31 ? 49.814 20.801 92.802 1.00 30.95 137 GLU E N 1
ATOM 2302 C CA . GLU E 1 31 ? 49.632 21.153 94.199 1.00 33.43 137 GLU E CA 1
ATOM 2303 C C . GLU E 1 31 ? 48.285 21.831 94.431 1.00 34.47 137 GLU E C 1
ATOM 2304 O O . GLU E 1 31 ? 47.585 21.499 95.379 1.00 33.20 137 GLU E O 1
ATOM 2310 N N . PHE E 1 32 ? 47.886 22.755 93.561 1.00 37.73 138 PHE E N 1
ATOM 2311 C CA . PHE E 1 32 ? 46.614 23.413 93.824 1.00 36.48 138 PHE E CA 1
ATOM 2312 C C . PHE E 1 32 ? 45.451 22.481 93.485 1.00 33.58 138 PHE E C 1
ATOM 2313 O O . PHE E 1 32 ? 44.391 22.587 94.087 1.00 36.58 138 PHE E O 1
ATOM 2321 N N . MET E 1 33 ? 45.652 21.538 92.568 1.00 33.08 139 MET E N 1
ATOM 2322 C CA . MET E 1 33 ? 44.629 20.515 92.337 1.00 34.18 139 MET E CA 1
ATOM 2323 C C . MET E 1 33 ? 44.448 19.629 93.566 1.00 32.80 139 MET E C 1
ATOM 2324 O O . MET E 1 33 ? 43.333 19.348 93.983 1.00 34.09 139 MET E O 1
ATOM 2329 N N . ILE E 1 34 ? 45.562 19.199 94.141 1.00 34.69 140 ILE E N 1
ATOM 2330 C CA . ILE E 1 34 ? 45.553 18.359 95.330 1.00 35.04 140 ILE E CA 1
ATOM 2331 C C . ILE E 1 34 ? 44.928 19.088 96.527 1.00 33.86 140 ILE E C 1
ATOM 2332 O O . ILE E 1 34 ? 44.077 18.536 97.227 1.00 33.14 140 ILE E O 1
ATOM 2337 N N . ASN E 1 35 ? 45.322 20.340 96.723 1.00 32.18 141 ASN E N 1
ATOM 2338 C CA . ASN E 1 35 ? 44.719 21.194 97.740 1.00 35.15 141 ASN E CA 1
ATOM 2339 C C . ASN E 1 35 ? 43.197 21.366 97.543 1.00 37.87 141 ASN E C 1
ATOM 2340 O O . ASN E 1 35 ? 42.450 21.363 98.517 1.00 37.42 141 ASN E O 1
ATOM 2345 N N . GLU E 1 36 ? 42.734 21.473 96.294 1.00 34.86 142 GLU E N 1
ATOM 2346 C CA . GLU E 1 36 ? 41.294 21.566 96.026 1.00 35.32 142 GLU E CA 1
ATOM 2347 C C . GLU E 1 36 ? 40.545 20.276 96.356 1.00 35.00 142 GLU E C 1
ATOM 2348 O O . GLU E 1 36 ? 39.431 20.314 96.871 1.00 38.14 142 GLU E O 1
ATOM 2354 N N . LEU E 1 37 ? 41.143 19.137 96.045 1.00 32.60 143 LEU E N 1
ATOM 2355 C CA . LEU E 1 37 ? 40.494 17.858 96.303 1.00 35.46 143 LEU E CA 1
ATOM 2356 C C . LEU E 1 37 ? 40.419 17.551 97.800 1.00 43.71 143 LEU E C 1
ATOM 2357 O O . LEU E 1 37 ? 39.445 16.957 98.274 1.00 41.96 143 LEU E O 1
ATOM 2362 N N . LYS E 1 38 ? 41.452 17.958 98.536 1.00 41.52 144 LYS E N 1
ATOM 2363 C CA . LYS E 1 38 ? 41.463 17.807 99.982 1.00 42.74 144 LYS E CA 1
ATOM 2364 C C . LYS E 1 38 ? 40.478 18.763 100.640 1.00 42.62 144 LYS E C 1
ATOM 2365 O O . LYS E 1 38 ? 39.690 18.360 101.488 1.00 46.04 144 LYS E O 1
ATOM 2371 N N . ASN E 1 39 ? 40.522 20.029 100.244 1.00 40.87 145 ASN E N 1
ATOM 2372 C CA . ASN E 1 39 ? 39.678 21.036 100.870 1.00 41.47 145 ASN E CA 1
ATOM 2373 C C . ASN E 1 39 ? 38.186 20.798 100.617 1.00 42.78 145 ASN E C 1
ATOM 2374 O O . ASN E 1 39 ? 37.347 21.287 101.369 1.00 41.07 145 ASN E O 1
ATOM 2379 N N . HIS E 1 40 ? 37.848 20.036 99.580 1.00 41.45 146 HIS E N 1
ATOM 2380 C CA . HIS E 1 40 ? 36.438 19.736 99.327 1.00 43.60 146 HIS E CA 1
ATOM 2381 C C . HIS E 1 40 ? 36.112 18.264 99.540 1.00 42.29 146 HIS E C 1
ATOM 2382 O O . HIS E 1 40 ? 35.055 17.784 99.127 1.00 37.47 146 HIS E O 1
ATOM 2389 N N . HIS E 1 41 ? 37.029 17.568 100.203 1.00 42.15 147 HIS E N 1
ATOM 2390 C CA . HIS E 1 41 ? 36.843 16.174 100.578 1.00 44.90 147 HIS E CA 1
ATOM 2391 C C . HIS E 1 41 ? 36.422 15.336 99.385 1.00 48.80 147 HIS E C 1
ATOM 2392 O O . HIS E 1 41 ? 35.502 14.514 99.468 1.00 51.78 147 HIS E O 1
ATOM 2399 N N . ASN E 1 42 ? 37.117 15.561 98.270 1.00 44.10 148 ASN E N 1
ATOM 2400 C CA . ASN E 1 42 ? 36.855 14.852 97.029 1.00 41.01 148 ASN E CA 1
ATOM 2401 C C . ASN E 1 42 ? 37.950 13.863 96.651 1.00 45.78 148 ASN E C 1
ATOM 2402 O O . ASN E 1 42 ? 37.998 13.426 95.508 1.00 44.72 148 ASN E O 1
ATOM 2407 N N . GLU E 1 43 ? 38.825 13.517 97.600 1.00 46.41 149 GLU E N 1
ATOM 2408 C CA . GLU E 1 43 ? 39.907 12.555 97.353 1.00 44.50 149 GLU E CA 1
ATOM 2409 C C . GLU E 1 43 ? 39.411 11.234 96.754 1.00 49.97 149 GLU E C 1
ATOM 2410 O O . GLU E 1 43 ? 40.127 10.550 96.027 1.00 53.01 149 GLU E O 1
ATOM 2416 N N . ASP E 1 44 ? 38.170 10.893 97.065 1.00 52.19 150 ASP E N 1
ATOM 2417 C CA . ASP E 1 44 ? 37.540 9.666 96.610 1.00 53.52 150 ASP E CA 1
ATOM 2418 C C . ASP E 1 44 ? 37.449 9.581 95.093 1.00 57.49 150 ASP E C 1
ATOM 2419 O O . ASP E 1 44 ? 37.350 8.495 94.522 1.00 58.98 150 ASP E O 1
ATOM 2424 N N . ASN E 1 45 ? 37.462 10.740 94.446 1.00 55.27 151 ASN E N 1
ATOM 2425 C CA . ASN E 1 45 ? 37.459 10.803 92.995 1.00 53.89 151 ASN E CA 1
ATOM 2426 C C . ASN E 1 45 ? 38.750 10.232 92.428 1.00 54.13 151 ASN E C 1
ATOM 2427 O O . ASN E 1 45 ? 38.747 9.560 91.404 1.00 58.44 151 ASN E O 1
ATOM 2432 N N . VAL E 1 46 ? 39.856 10.506 93.106 1.00 52.68 152 VAL E N 1
ATOM 2433 C CA . VAL E 1 46 ? 41.160 10.069 92.635 1.00 56.52 152 VAL E CA 1
ATOM 2434 C C . VAL E 1 46 ? 41.282 8.549 92.699 1.00 61.91 152 VAL E C 1
ATOM 2435 O O . VAL E 1 46 ? 41.603 7.911 91.696 1.00 63.38 152 VAL E O 1
ATOM 2439 N N . PHE E 1 47 ? 41.008 7.978 93.872 1.00 61.87 153 PHE E N 1
ATOM 2440 C CA . PHE E 1 47 ? 41.091 6.528 94.074 1.00 62.03 153 PHE E CA 1
ATOM 2441 C C . PHE E 1 47 ? 40.171 5.761 93.131 1.00 64.57 153 PHE E C 1
ATOM 2442 O O . PHE E 1 47 ? 40.583 4.772 92.526 1.00 69.21 153 PHE E O 1
ATOM 2450 N N . MET E 1 48 ? 38.931 6.224 93.013 1.00 63.13 154 MET E N 1
ATOM 2451 C CA . MET E 1 48 ? 37.954 5.594 92.133 1.00 67.32 154 MET E CA 1
ATOM 2452 C C . MET E 1 48 ? 38.487 5.481 90.707 1.00 71.83 154 MET E C 1
ATOM 2453 O O . MET E 1 48 ? 38.417 4.415 90.098 1.00 75.69 154 MET E O 1
ATOM 2458 N N . LEU E 1 49 ? 39.041 6.572 90.186 1.00 68.67 155 LEU E N 1
ATOM 2459 C CA . LEU E 1 49 ? 39.532 6.580 88.813 1.00 70.01 155 LEU E CA 1
ATOM 2460 C C . LEU E 1 49 ? 40.877 5.868 88.694 1.00 72.62 155 LEU E C 1
ATOM 2461 O O . LEU E 1 49 ? 41.197 5.315 87.642 1.00 77.31 155 LEU E O 1
ATOM 2466 N N . ALA E 1 50 ? 41.661 5.880 89.769 1.00 64.32 156 ALA E N 1
ATOM 2467 C CA . ALA E 1 50 ? 42.947 5.193 89.767 1.00 69.09 156 ALA E CA 1
ATOM 2468 C C . ALA E 1 50 ? 42.757 3.676 89.765 1.00 80.14 156 ALA E C 1
ATOM 2469 O O . ALA E 1 50 ? 43.531 2.946 89.143 1.00 80.23 156 ALA E O 1
ATOM 2471 N N . LYS E 1 51 ? 41.728 3.203 90.464 1.00 79.07 157 LYS E N 1
ATOM 2472 C CA . LYS E 1 51 ? 41.419 1.779 90.484 1.00 79.66 157 LYS E CA 1
ATOM 2473 C C . LYS E 1 51 ? 40.968 1.324 89.104 1.00 80.74 157 LYS E C 1
ATOM 2474 O O . LYS E 1 51 ? 41.318 0.233 88.656 1.00 81.37 157 LYS E O 1
ATOM 2480 N N . ASN E 1 52 ? 40.212 2.178 88.422 1.00 78.95 158 ASN E N 1
ATOM 2481 C CA . ASN E 1 52 ? 39.687 1.846 87.103 1.00 82.72 158 ASN E CA 1
ATOM 2482 C C . ASN E 1 52 ? 40.758 1.896 86.020 1.00 84.48 158 ASN E C 1
ATOM 2483 O O . ASN E 1 52 ? 40.496 1.566 84.864 1.00 88.52 158 ASN E O 1
ATOM 2488 N N . SER E 1 53 ? 41.963 2.311 86.397 1.00 83.10 159 SER E N 1
ATOM 2489 C CA . SER E 1 53 ? 43.047 2.472 85.435 1.00 84.85 159 SER E CA 1
ATOM 2490 C C . SER E 1 53 ? 44.210 1.521 85.732 1.00 84.13 159 SER E C 1
ATOM 2491 O O . SER E 1 53 ? 45.210 1.496 85.011 1.00 83.35 159 SER E O 1
ATOM 2494 N N . GLY E 1 54 ? 44.070 0.736 86.796 1.00 81.38 160 GLY E N 1
ATOM 2495 C CA . GLY E 1 54 ? 45.082 -0.236 87.163 1.00 79.27 160 GLY E CA 1
ATOM 2496 C C . GLY E 1 54 ? 46.161 0.311 88.078 1.00 84.09 160 GLY E C 1
ATOM 2497 O O . GLY E 1 54 ? 46.983 -0.444 88.601 1.00 86.40 160 GLY E O 1
ATOM 2498 N N . ILE E 1 55 ? 46.165 1.624 88.276 1.00 81.73 161 ILE E N 1
ATOM 2499 C CA . ILE E 1 55 ? 47.174 2.257 89.115 1.00 80.32 161 ILE E CA 1
ATOM 2500 C C . ILE E 1 55 ? 46.840 2.068 90.593 1.00 80.23 161 ILE E C 1
ATOM 2501 O O . ILE E 1 55 ? 45.705 2.282 91.019 1.00 84.42 161 ILE E O 1
ATOM 2506 N N . GLU E 1 56 ? 47.832 1.647 91.369 1.00 78.34 162 GLU E N 1
ATOM 2507 C CA . GLU E 1 56 ? 47.646 1.453 92.799 1.00 80.83 162 GLU E CA 1
ATOM 2508 C C . GLU E 1 56 ? 48.308 2.589 93.561 1.00 81.27 162 GLU E C 1
ATOM 2509 O O . GLU E 1 56 ? 49.515 2.804 93.432 1.00 78.11 162 GLU E O 1
ATOM 2515 N N . ILE E 1 57 ? 47.520 3.325 94.344 1.00 78.11 163 ILE E N 1
ATOM 2516 C CA . ILE E 1 57 ? 48.051 4.443 95.119 1.00 72.33 163 ILE E CA 1
ATOM 2517 C C . ILE E 1 57 ? 47.607 4.396 96.572 1.00 69.20 163 ILE E C 1
ATOM 2518 O O . ILE E 1 57 ? 46.593 3.786 96.905 1.00 75.62 163 ILE E O 1
ATOM 2523 N N . ALA E 1 58 ? 48.378 5.048 97.433 1.00 68.89 164 ALA E N 1
ATOM 2524 C CA . ALA E 1 58 ? 48.025 5.179 98.839 1.00 74.50 164 ALA E CA 1
ATOM 2525 C C . ALA E 1 58 ? 47.585 6.610 99.125 1.00 73.51 164 ALA E C 1
ATOM 2526 O O . ALA E 1 58 ? 46.534 6.843 99.721 1.00 70.90 164 ALA E O 1
ATOM 2528 N N . LYS E 1 59 ? 48.408 7.560 98.690 1.00 72.81 165 LYS E N 1
ATOM 2529 C CA . LYS E 1 59 ? 48.098 8.980 98.795 1.00 67.16 165 LYS E CA 1
ATOM 2530 C C . LYS E 1 59 ? 47.725 9.518 97.418 1.00 66.57 165 LYS E C 1
ATOM 2531 O O . LYS E 1 59 ? 48.209 9.005 96.404 1.00 66.13 165 LYS E O 1
ATOM 2537 N N . ILE E 1 60 ? 46.869 10.540 97.367 1.00 60.63 166 ILE E N 1
ATOM 2538 C CA . ILE E 1 60 ? 46.491 11.116 96.076 1.00 55.88 166 ILE E CA 1
ATOM 2539 C C . ILE E 1 60 ? 47.688 11.827 95.467 1.00 51.60 166 ILE E C 1
ATOM 2540 O O . ILE E 1 60 ? 47.737 12.043 94.263 1.00 51.29 166 ILE E O 1
ATOM 2545 N N . GLU E 1 61 ? 48.659 12.177 96.307 1.00 54.48 167 GLU E N 1
ATOM 2546 C CA . GLU E 1 61 ? 49.889 12.816 95.844 1.00 54.75 167 GLU E CA 1
ATOM 2547 C C . GLU E 1 61 ? 50.694 11.924 94.903 1.00 55.05 167 GLU E C 1
ATOM 2548 O O . GLU E 1 61 ? 51.598 12.398 94.214 1.00 55.83 167 GLU E O 1
ATOM 2554 N N . GLU E 1 62 ? 50.369 10.636 94.878 1.00 57.56 168 GLU E N 1
ATOM 2555 C CA . GLU E 1 62 ? 51.065 9.686 94.013 1.00 63.17 168 GLU E CA 1
ATOM 2556 C C . GLU E 1 62 ? 50.295 9.448 92.729 1.00 60.04 168 GLU E C 1
ATOM 2557 O O . GLU E 1 62 ? 50.722 8.676 91.871 1.00 63.18 168 GLU E O 1
ATOM 2563 N N . ALA E 1 63 ? 49.150 10.107 92.600 1.00 57.89 169 ALA E N 1
ATOM 2564 C CA . ALA E 1 63 ? 48.355 9.980 91.394 1.00 53.49 169 ALA E CA 1
ATOM 2565 C C . ALA E 1 63 ? 49.065 10.669 90.246 1.00 50.06 169 ALA E C 1
ATOM 2566 O O . ALA E 1 63 ? 49.603 11.770 90.400 1.00 48.14 169 ALA E O 1
ATOM 2568 N N . PRO E 1 64 ? 49.102 9.998 89.096 1.00 51.36 170 PRO E N 1
ATOM 2569 C CA . PRO E 1 64 ? 49.624 10.595 87.868 1.00 49.78 170 PRO E CA 1
ATOM 2570 C C . PRO E 1 64 ? 48.607 11.574 87.299 1.00 47.33 170 PRO E C 1
ATOM 2571 O O . PRO E 1 64 ? 47.411 11.429 87.569 1.00 46.26 170 PRO E O 1
ATOM 2575 N N . ASN E 1 65 ? 49.073 12.546 86.523 1.00 45.64 171 ASN E N 1
ATOM 2576 C CA . ASN E 1 65 ? 48.193 13.565 85.972 1.00 45.95 171 ASN E CA 1
ATOM 2577 C C . ASN E 1 65 ? 47.010 12.977 85.218 1.00 46.92 171 ASN E C 1
ATOM 2578 O O . ASN E 1 65 ? 45.918 13.557 85.210 1.00 43.45 171 ASN E O 1
ATOM 2583 N N . ALA E 1 66 ? 47.218 11.805 84.627 1.00 46.15 172 ALA E N 1
ATOM 2584 C CA . ALA E 1 66 ? 46.168 11.146 83.859 1.00 46.45 172 ALA E CA 1
ATOM 2585 C C . ALA E 1 66 ? 44.921 10.845 84.695 1.00 46.11 172 ALA E C 1
ATOM 2586 O O . ALA E 1 66 ? 43.820 10.827 84.156 1.00 48.09 172 ALA E O 1
ATOM 2588 N N . VAL E 1 67 ? 45.078 10.606 85.998 1.00 46.06 173 VAL E N 1
ATOM 2589 C CA . VAL E 1 67 ? 43.899 10.423 86.849 1.00 49.17 173 VAL E CA 1
ATOM 2590 C C . VAL E 1 67 ? 43.642 11.639 87.761 1.00 44.46 173 VAL E C 1
ATOM 2591 O O . VAL E 1 67 ? 42.500 11.958 88.068 1.00 44.65 173 VAL E O 1
ATOM 2595 N N . LEU E 1 68 ? 44.700 12.337 88.153 1.00 46.20 174 LEU E N 1
ATOM 2596 C CA . LEU E 1 68 ? 44.571 13.497 89.031 1.00 42.05 174 LEU E CA 1
ATOM 2597 C C . LEU E 1 68 ? 43.825 14.665 88.372 1.00 44.23 174 LEU E C 1
ATOM 2598 O O . LEU E 1 68 ? 43.059 15.361 89.028 1.00 46.10 174 LEU E O 1
ATOM 2603 N N . ILE E 1 69 ? 44.034 14.877 87.078 1.00 41.88 175 ILE E N 1
ATOM 2604 C CA . ILE E 1 69 ? 43.389 15.998 86.400 1.00 38.10 175 ILE E CA 1
ATOM 2605 C C . ILE E 1 69 ? 41.884 15.779 86.208 1.00 36.36 175 ILE E C 1
ATOM 2606 O O . ILE E 1 69 ? 41.101 16.645 86.586 1.00 35.28 175 ILE E O 1
ATOM 2611 N N . PRO E 1 70 ? 41.460 14.628 85.641 1.00 41.82 176 PRO E N 1
ATOM 2612 C CA . PRO E 1 70 ? 40.001 14.477 85.557 1.00 41.83 176 PRO E CA 1
ATOM 2613 C C . PRO E 1 70 ? 39.301 14.400 86.914 1.00 39.71 176 PRO E C 1
ATOM 2614 O O . PRO E 1 70 ? 38.169 14.858 87.032 1.00 43.47 176 PRO E O 1
ATOM 2618 N N . ALA E 1 71 ? 39.957 13.846 87.925 1.00 40.84 177 ALA E N 1
ATOM 2619 C CA . ALA E 1 71 ? 39.360 13.788 89.260 1.00 41.80 177 ALA E CA 1
ATOM 2620 C C . ALA E 1 71 ? 39.148 15.199 89.810 1.00 35.98 177 ALA E C 1
ATOM 2621 O O . ALA E 1 71 ? 38.116 15.507 90.398 1.00 35.66 177 ALA E O 1
ATOM 2623 N N . PHE E 1 72 ? 40.145 16.051 89.609 1.00 35.24 178 PHE E N 1
ATOM 2624 C CA . PHE E 1 72 ? 40.046 17.457 89.964 1.00 33.47 178 PHE E CA 1
ATOM 2625 C C . PHE E 1 72 ? 38.854 18.124 89.282 1.00 33.79 178 PHE E C 1
ATOM 2626 O O . PHE E 1 72 ? 38.081 18.824 89.921 1.00 34.30 178 PHE E O 1
ATOM 2634 N N . VAL E 1 73 ? 38.703 17.890 87.982 1.00 36.14 179 VAL E N 1
ATOM 2635 C CA . VAL E 1 73 ? 37.638 18.512 87.208 1.00 30.83 179 VAL E CA 1
ATOM 2636 C C . VAL E 1 73 ? 36.267 18.066 87.714 1.00 35.20 179 VAL E C 1
ATOM 2637 O O . VAL E 1 73 ? 35.360 18.892 87.861 1.00 36.63 179 VAL E O 1
ATOM 2641 N N . LEU E 1 74 ? 36.116 16.771 87.993 1.00 34.22 180 LEU E N 1
ATOM 2642 C CA . LEU E 1 74 ? 34.886 16.253 88.598 1.00 38.08 180 LEU E CA 1
ATOM 2643 C C . LEU E 1 74 ? 34.587 16.945 89.917 1.00 38.92 180 LEU E C 1
ATOM 2644 O O . LEU E 1 74 ? 33.455 17.373 90.164 1.00 38.71 180 LEU E O 1
ATOM 2649 N N . GLY E 1 75 ? 35.612 17.006 90.771 1.00 37.84 181 GLY E N 1
ATOM 2650 C CA . GLY E 1 75 ? 35.540 17.700 92.045 1.00 33.80 181 GLY E CA 1
ATOM 2651 C C . GLY E 1 75 ? 34.996 19.108 91.893 1.00 35.06 181 GLY E C 1
ATOM 2652 O O . GLY E 1 75 ? 34.065 19.477 92.606 1.00 33.99 181 GLY E O 1
ATOM 2653 N N . GLU E 1 76 ? 35.545 19.883 90.953 1.00 29.28 182 GLU E N 1
ATOM 2654 C CA . GLU E 1 76 ? 35.070 21.249 90.742 1.00 31.50 182 GLU E CA 1
ATOM 2655 C C . GLU E 1 76 ? 33.622 21.281 90.260 1.00 31.91 182 GLU E C 1
ATOM 2656 O O . GLU E 1 76 ? 32.851 22.149 90.661 1.00 32.24 182 GLU E O 1
ATOM 2662 N N . LEU E 1 77 ? 33.249 20.343 89.399 1.00 31.02 183 LEU E N 1
ATOM 2663 C CA . LEU E 1 77 ? 31.883 20.307 88.889 1.00 34.77 183 LEU E CA 1
ATOM 2664 C C . LEU E 1 77 ? 30.909 19.933 90.002 1.00 34.97 183 LEU E C 1
ATOM 2665 O O . LEU E 1 77 ? 29.848 20.545 90.142 1.00 36.92 183 LEU E O 1
ATOM 2670 N N . GLU E 1 78 ? 31.275 18.941 90.805 1.00 34.05 184 GLU E N 1
ATOM 2671 C CA . GLU E 1 78 ? 30.453 18.549 91.951 1.00 36.97 184 GLU E CA 1
ATOM 2672 C C . GLU E 1 78 ? 30.234 19.720 92.914 1.00 35.46 184 GLU E C 1
ATOM 2673 O O . GLU E 1 78 ? 29.116 19.967 93.372 1.00 38.42 184 GLU E O 1
ATOM 2679 N N . VAL E 1 79 ? 31.295 20.453 93.219 1.00 33.73 185 VAL E N 1
ATOM 2680 C CA . VAL E 1 79 ? 31.158 21.585 94.124 1.00 35.54 185 VAL E CA 1
ATOM 2681 C C . VAL E 1 79 ? 30.380 22.705 93.453 1.00 35.11 185 VAL E C 1
ATOM 2682 O O . VAL E 1 79 ? 29.530 23.325 94.085 1.00 38.86 185 VAL E O 1
ATOM 2686 N N . ALA E 1 80 ? 30.664 22.962 92.176 1.00 32.19 186 ALA E N 1
ATOM 2687 C CA . ALA E 1 80 ? 29.979 24.022 91.446 1.00 32.79 186 ALA E CA 1
ATOM 2688 C C . ALA E 1 80 ? 28.467 23.791 91.402 1.00 34.86 186 ALA E C 1
ATOM 2689 O O . ALA E 1 80 ? 27.683 24.740 91.483 1.00 31.08 186 ALA E O 1
ATOM 2691 N N . PHE E 1 81 ? 28.071 22.525 91.289 1.00 34.72 187 PHE E N 1
ATOM 2692 C CA . PHE E 1 81 ? 26.674 22.178 91.054 1.00 38.93 187 PHE E CA 1
ATOM 2693 C C . PHE E 1 81 ? 25.983 21.608 92.286 1.00 40.47 187 PHE E C 1
ATOM 2694 O O . PHE E 1 81 ? 24.901 21.030 92.174 1.00 39.60 187 PHE E O 1
ATOM 2702 N N . LYS E 1 82 ? 26.613 21.762 93.452 1.00 40.34 188 LYS E N 1
ATOM 2703 C CA . LYS E 1 82 ? 25.979 21.358 94.704 1.00 45.37 188 LYS E CA 1
ATOM 2704 C C . LYS E 1 82 ? 24.647 22.102 94.844 1.00 45.26 188 LYS E C 1
ATOM 2705 O O . LYS E 1 82 ? 23.742 21.637 95.537 1.00 46.31 188 LYS E O 1
ATOM 2711 N N . THR F 1 16 ? 32.300 4.151 85.000 1.00 93.38 122 THR F N 1
ATOM 2712 C CA . THR F 1 16 ? 33.417 4.122 84.062 1.00 89.11 122 THR F CA 1
ATOM 2713 C C . THR F 1 16 ? 33.095 4.921 82.807 1.00 86.81 122 THR F C 1
ATOM 2714 O O . THR F 1 16 ? 33.980 5.203 81.996 1.00 86.67 122 THR F O 1
ATOM 2718 N N . GLY F 1 17 ? 31.824 5.281 82.650 1.00 85.77 123 GLY F N 1
ATOM 2719 C CA . GLY F 1 17 ? 31.411 6.175 81.584 1.00 79.45 123 GLY F CA 1
ATOM 2720 C C . GLY F 1 17 ? 32.147 7.496 81.705 1.00 79.34 123 GLY F C 1
ATOM 2721 O O . GLY F 1 17 ? 32.396 8.172 80.707 1.00 78.56 123 GLY F O 1
ATOM 2722 N N . TYR F 1 18 ? 32.497 7.854 82.939 1.00 79.05 124 TYR F N 1
ATOM 2723 C CA . TYR F 1 18 ? 33.324 9.021 83.212 1.00 75.65 124 TYR F CA 1
ATOM 2724 C C . TYR F 1 18 ? 34.642 8.951 82.461 1.00 70.99 124 TYR F C 1
ATOM 2725 O O . TYR F 1 18 ? 35.127 9.955 81.950 1.00 65.58 124 TYR F O 1
ATOM 2734 N N . GLN F 1 19 ? 35.222 7.758 82.402 1.00 73.79 125 GLN F N 1
ATOM 2735 C CA . GLN F 1 19 ? 36.462 7.573 81.669 1.00 74.24 125 GLN F CA 1
ATOM 2736 C C . GLN F 1 19 ? 36.216 7.665 80.167 1.00 68.95 125 GLN F C 1
ATOM 2737 O O . GLN F 1 19 ? 37.010 8.257 79.448 1.00 67.87 125 GLN F O 1
ATOM 2743 N N . GLU F 1 20 ? 35.110 7.091 79.702 1.00 72.78 126 GLU F N 1
ATOM 2744 C CA . GLU F 1 20 ? 34.726 7.196 78.297 1.00 68.17 126 GLU F CA 1
ATOM 2745 C C . GLU F 1 20 ? 34.488 8.651 77.898 1.00 68.67 126 GLU F C 1
ATOM 2746 O O . GLU F 1 20 ? 35.010 9.116 76.879 1.00 60.82 126 GLU F O 1
ATOM 2752 N N . MET F 1 21 ? 33.697 9.358 78.706 1.00 65.51 127 MET F N 1
ATOM 2753 C CA . MET F 1 21 ? 33.446 10.778 78.496 1.00 61.97 127 MET F CA 1
ATOM 2754 C C . MET F 1 21 ? 34.749 11.572 78.455 1.00 57.68 127 MET F C 1
ATOM 2755 O O . MET F 1 21 ? 34.981 12.359 77.533 1.00 56.13 127 MET F O 1
ATOM 2760 N N . PHE F 1 22 ? 35.596 11.358 79.454 1.00 53.80 128 PHE F N 1
ATOM 2761 C CA . PHE F 1 22 ? 36.879 12.040 79.517 1.00 54.69 128 PHE F CA 1
ATOM 2762 C C . PHE F 1 22 ? 37.786 11.575 78.386 1.00 51.71 128 PHE F C 1
ATOM 2763 O O . PHE F 1 22 ? 38.675 12.305 77.961 1.00 47.77 128 PHE F O 1
ATOM 2771 N N . GLN F 1 23 ? 37.573 10.354 77.907 1.00 55.42 129 GLN F N 1
ATOM 2772 C CA . GLN F 1 23 ? 38.340 9.860 76.771 1.00 54.64 129 GLN F CA 1
ATOM 2773 C C . GLN F 1 23 ? 38.027 10.717 75.560 1.00 49.10 129 GLN F C 1
ATOM 2774 O O . GLN F 1 23 ? 38.921 11.120 74.821 1.00 44.29 129 GLN F O 1
ATOM 2780 N N . ARG F 1 24 ? 36.745 10.995 75.374 1.00 44.39 130 ARG F N 1
ATOM 2781 C CA . ARG F 1 24 ? 36.308 11.749 74.224 1.00 43.18 130 ARG F CA 1
ATOM 2782 C C . ARG F 1 24 ? 36.689 13.228 74.362 1.00 43.80 130 ARG F C 1
ATOM 2783 O O . ARG F 1 24 ? 37.036 13.872 73.367 1.00 38.34 130 ARG F O 1
ATOM 2791 N N . VAL F 1 25 ? 36.675 13.745 75.591 1.00 44.06 131 VAL F N 1
ATOM 2792 C CA . VAL F 1 25 ? 37.131 15.111 75.857 1.00 39.93 131 VAL F CA 1
ATOM 2793 C C . VAL F 1 25 ? 38.625 15.244 75.565 1.00 40.77 131 VAL F C 1
ATOM 2794 O O . VAL F 1 25 ? 39.056 16.186 74.900 1.00 37.32 131 VAL F O 1
ATOM 2798 N N . ASN F 1 26 ? 39.407 14.287 76.057 1.00 39.10 132 ASN F N 1
ATOM 2799 C CA . ASN F 1 26 ? 40.855 14.277 75.857 1.00 39.08 132 ASN F CA 1
ATOM 2800 C C . ASN F 1 26 ? 41.261 14.143 74.384 1.00 40.56 132 ASN F C 1
ATOM 2801 O O . ASN F 1 26 ? 42.293 14.668 73.961 1.00 40.61 132 ASN F O 1
ATOM 2806 N N . THR F 1 27 ? 40.446 13.427 73.616 1.00 38.42 133 THR F N 1
ATOM 2807 C CA . THR F 1 27 ? 40.660 13.282 72.187 1.00 37.91 133 THR F CA 1
ATOM 2808 C C . THR F 1 27 ? 40.362 14.605 71.487 1.00 36.12 133 THR F C 1
ATOM 2809 O O . THR F 1 27 ? 41.095 15.033 70.600 1.00 33.69 133 THR F O 1
ATOM 2813 N N . ARG F 1 28 ? 39.278 15.248 71.901 1.00 33.92 134 ARG F N 1
ATOM 2814 C CA . ARG F 1 28 ? 38.933 16.553 71.375 1.00 33.96 134 ARG F CA 1
ATOM 2815 C C . ARG F 1 28 ? 40.054 17.558 71.636 1.00 34.25 134 ARG F C 1
ATOM 2816 O O . ARG F 1 28 ? 40.454 18.304 70.734 1.00 31.17 134 ARG F O 1
ATOM 2824 N N . ILE F 1 29 ? 40.587 17.556 72.856 1.00 34.78 135 ILE F N 1
ATOM 2825 C CA . ILE F 1 29 ? 41.633 18.513 73.210 1.00 34.03 135 ILE F CA 1
ATOM 2826 C C . ILE F 1 29 ? 42.910 18.222 72.428 1.00 32.41 135 ILE F C 1
ATOM 2827 O O . ILE F 1 29 ? 43.577 19.143 71.960 1.00 31.76 135 ILE F O 1
ATOM 2832 N N . ARG F 1 30 ? 43.242 16.943 72.270 1.00 34.52 136 ARG F N 1
ATOM 2833 C CA . ARG F 1 30 ? 44.407 16.559 71.472 1.00 34.86 136 ARG F CA 1
ATOM 2834 C C . ARG F 1 30 ? 44.272 17.043 70.033 1.00 30.43 136 ARG F C 1
ATOM 2835 O O . ARG F 1 30 ? 45.211 17.591 69.471 1.00 31.25 136 ARG F O 1
ATOM 2843 N N . GLU F 1 31 ? 43.094 16.865 69.450 1.00 31.50 137 GLU F N 1
ATOM 2844 C CA . GLU F 1 31 ? 42.870 17.266 68.060 1.00 32.31 137 GLU F CA 1
ATOM 2845 C C . GLU F 1 31 ? 43.007 18.768 67.854 1.00 31.91 137 GLU F C 1
ATOM 2846 O O . GLU F 1 31 ? 43.632 19.207 66.896 1.00 34.73 137 GLU F O 1
ATOM 2852 N N . PHE F 1 32 ? 42.459 19.568 68.760 1.00 33.84 138 PHE F N 1
ATOM 2853 C CA . PHE F 1 32 ? 42.536 21.002 68.550 1.00 33.61 138 PHE F CA 1
ATOM 2854 C C . PHE F 1 32 ? 43.945 21.493 68.875 1.00 31.16 138 PHE F C 1
ATOM 2855 O O . PHE F 1 32 ? 44.396 22.470 68.293 1.00 32.26 138 PHE F O 1
ATOM 2863 N N . MET F 1 33 ? 44.663 20.809 69.763 1.00 30.73 139 MET F N 1
ATOM 2864 C CA . MET F 1 33 ? 46.061 21.189 70.003 1.00 32.51 139 MET F CA 1
ATOM 2865 C C . MET F 1 33 ? 46.912 20.926 68.759 1.00 31.59 139 MET F C 1
ATOM 2866 O O . MET F 1 33 ? 47.692 21.770 68.326 1.00 32.58 139 MET F O 1
ATOM 2871 N N . ILE F 1 34 ? 46.736 19.746 68.182 1.00 34.95 140 ILE F N 1
ATOM 2872 C CA . ILE F 1 34 ? 47.386 19.356 66.937 1.00 34.89 140 ILE F CA 1
ATOM 2873 C C . ILE F 1 34 ? 47.036 20.305 65.777 1.00 35.28 140 ILE F C 1
ATOM 2874 O O . ILE F 1 34 ? 47.919 20.720 65.022 1.00 34.66 140 ILE F O 1
ATOM 2879 N N . ASN F 1 35 ? 45.764 20.676 65.652 1.00 33.67 141 ASN F N 1
ATOM 2880 C CA . ASN F 1 35 ? 45.348 21.589 64.589 1.00 34.60 141 ASN F CA 1
ATOM 2881 C C . ASN F 1 35 ? 45.995 22.964 64.743 1.00 35.04 141 ASN F C 1
ATOM 2882 O O . ASN F 1 35 ? 46.388 23.589 63.759 1.00 38.82 141 ASN F O 1
ATOM 2887 N N . GLU F 1 36 ? 46.133 23.423 65.980 1.00 35.54 142 GLU F N 1
ATOM 2888 C CA . GLU F 1 36 ? 46.778 24.709 66.240 1.00 34.87 142 GLU F CA 1
ATOM 2889 C C . GLU F 1 36 ? 48.272 24.651 65.949 1.00 35.42 142 GLU F C 1
ATOM 2890 O O . GLU F 1 36 ? 48.846 25.609 65.432 1.00 36.80 142 GLU F O 1
ATOM 2896 N N . LEU F 1 37 ? 48.915 23.538 66.286 1.00 34.54 143 LEU F N 1
ATOM 2897 C CA . LEU F 1 37 ? 50.349 23.438 66.046 1.00 37.39 143 LEU F CA 1
ATOM 2898 C C . LEU F 1 37 ? 50.664 23.375 64.545 1.00 40.95 143 LEU F C 1
ATOM 2899 O O . LEU F 1 37 ? 51.632 23.981 64.097 1.00 42.04 143 LEU F O 1
ATOM 2904 N N . LYS F 1 38 ? 49.844 22.664 63.771 1.00 40.66 144 LYS F N 1
ATOM 2905 C CA . LYS F 1 38 ? 50.020 22.625 62.317 1.00 43.21 144 LYS F CA 1
ATOM 2906 C C . LYS F 1 38 ? 49.678 23.950 61.662 1.00 43.37 144 LYS F C 1
ATOM 2907 O O . LYS F 1 38 ? 50.459 24.460 60.859 1.00 46.91 144 LYS F O 1
ATOM 2913 N N . ASN F 1 39 ? 48.515 24.508 62.001 1.00 39.15 145 ASN F N 1
ATOM 2914 C CA . ASN F 1 39 ? 48.051 25.731 61.350 1.00 40.34 145 ASN F CA 1
ATOM 2915 C C . ASN F 1 39 ? 49.014 26.893 61.561 1.00 43.38 145 ASN F C 1
ATOM 2916 O O . ASN F 1 39 ? 49.074 27.817 60.750 1.00 41.35 145 ASN F O 1
ATOM 2921 N N . HIS F 1 40 ? 49.771 26.848 62.652 1.00 42.94 146 HIS F N 1
ATOM 2922 C CA . HIS F 1 40 ? 50.731 27.910 62.929 1.00 43.59 146 HIS F CA 1
ATOM 2923 C C . HIS F 1 40 ? 52.167 27.430 62.742 1.00 43.06 146 HIS F C 1
ATOM 2924 O O . HIS F 1 40 ? 53.111 28.114 63.132 1.00 41.72 146 HIS F O 1
ATOM 2931 N N . HIS F 1 41 ? 52.318 26.256 62.132 1.00 44.40 147 HIS F N 1
ATOM 2932 C CA . HIS F 1 41 ? 53.631 25.721 61.772 1.00 46.23 147 HIS F CA 1
ATOM 2933 C C . HIS F 1 41 ? 54.581 25.667 62.967 1.00 49.95 147 HIS F C 1
ATOM 2934 O O . HIS F 1 41 ? 55.721 26.123 62.894 1.00 50.07 147 HIS F O 1
ATOM 2941 N N . ASN F 1 42 ? 54.093 25.114 64.073 1.00 46.70 148 ASN F N 1
ATOM 2942 C CA . ASN F 1 42 ? 54.884 25.005 65.288 1.00 46.80 148 ASN F CA 1
ATOM 2943 C C . ASN F 1 42 ? 55.125 23.558 65.695 1.00 48.14 148 ASN F C 1
ATOM 2944 O O . ASN F 1 42 ? 55.411 23.290 66.862 1.00 46.45 148 ASN F O 1
ATOM 2949 N N . GLU F 1 43 ? 55.006 22.633 64.738 1.00 46.86 149 GLU F N 1
ATOM 2950 C CA . GLU F 1 43 ? 55.221 21.206 64.999 1.00 48.46 149 GLU F CA 1
ATOM 2951 C C . GLU F 1 43 ? 56.627 20.937 65.524 1.00 52.09 149 GLU F C 1
ATOM 2952 O O . GLU F 1 43 ? 56.866 19.954 66.222 1.00 54.93 149 GLU F O 1
ATOM 2958 N N . ASP F 1 44 ? 57.551 21.825 65.179 1.00 53.42 150 ASP F N 1
ATOM 2959 C CA . ASP F 1 44 ? 58.919 21.774 65.676 1.00 53.79 150 ASP F CA 1
ATOM 2960 C C . ASP F 1 44 ? 59.001 21.757 67.207 1.00 55.54 150 ASP F C 1
ATOM 2961 O O . ASP F 1 44 ? 59.871 21.101 67.780 1.00 57.41 150 ASP F O 1
ATOM 2966 N N . ASN F 1 45 ? 58.09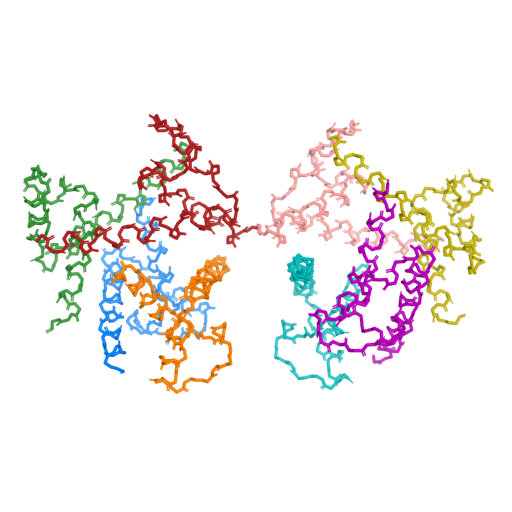4 22.473 67.867 1.00 54.18 151 ASN F N 1
ATOM 2967 C CA . ASN F 1 45 ? 58.030 22.469 69.327 1.00 51.89 151 ASN F CA 1
ATOM 2968 C C . ASN F 1 45 ? 57.836 21.071 69.895 1.00 53.72 151 ASN F C 1
ATOM 2969 O O . ASN F 1 45 ? 58.421 20.718 70.916 1.00 55.56 151 ASN F O 1
ATOM 2974 N N . VAL F 1 46 ? 57.007 20.279 69.227 1.00 51.70 152 VAL F N 1
ATOM 2975 C CA . VAL F 1 46 ? 56.735 18.921 69.665 1.00 51.93 152 VAL F CA 1
ATOM 2976 C C . VAL F 1 46 ? 58.001 18.074 69.615 1.00 56.74 152 VAL F C 1
ATOM 2977 O O . VAL F 1 46 ? 58.355 17.425 70.595 1.00 57.52 152 VAL F O 1
ATOM 2981 N N . PHE F 1 47 ? 58.686 18.101 68.474 1.00 60.42 153 PHE F N 1
ATOM 2982 C CA . PHE F 1 47 ? 59.884 17.286 68.267 1.00 59.70 153 PHE F CA 1
ATOM 2983 C C . PHE F 1 47 ? 61.010 17.713 69.185 1.00 63.79 153 PHE F C 1
ATOM 2984 O O . PHE F 1 47 ? 61.717 16.868 69.734 1.00 69.13 153 PHE F O 1
ATOM 2992 N N . MET F 1 48 ? 61.178 19.023 69.342 1.00 61.93 154 MET F N 1
ATOM 2993 C CA . MET F 1 48 ? 62.175 19.558 70.259 1.00 63.50 154 MET F CA 1
ATOM 2994 C C . MET F 1 48 ? 62.002 18.959 71.647 1.00 69.72 154 MET F C 1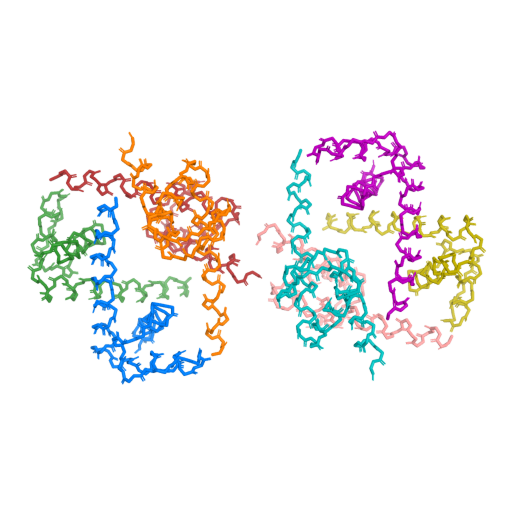
ATOM 2995 O O . MET F 1 48 ? 62.927 18.360 72.195 1.00 73.88 154 MET F O 1
ATOM 3000 N N . LEU F 1 49 ? 60.806 19.106 72.205 1.00 67.23 155 LEU F N 1
ATOM 3001 C CA . LEU F 1 49 ? 60.539 18.623 73.554 1.00 67.76 155 LEU F CA 1
ATOM 3002 C C . LEU F 1 49 ? 60.546 17.098 73.625 1.00 70.17 155 LEU F C 1
ATOM 3003 O O . LEU F 1 49 ? 60.813 16.524 74.679 1.00 76.06 155 LEU F O 1
ATOM 3008 N N . ALA F 1 50 ? 60.256 16.443 72.506 1.00 66.04 156 ALA F N 1
ATOM 3009 C CA . ALA F 1 50 ? 60.271 14.987 72.461 1.00 68.77 156 ALA F CA 1
ATOM 3010 C C . ALA F 1 50 ? 61.707 14.463 72.449 1.00 79.27 156 ALA F C 1
ATOM 3011 O O . ALA F 1 50 ? 62.025 13.469 73.108 1.00 77.44 156 ALA F O 1
ATOM 3013 N N . LYS F 1 51 ? 62.568 15.148 71.699 1.00 77.41 157 LYS F N 1
ATOM 3014 C CA . LYS F 1 51 ? 63.967 14.758 71.569 1.00 78.37 157 LYS F CA 1
ATOM 3015 C C . LYS F 1 51 ? 64.661 14.794 72.920 1.00 81.61 157 LYS F C 1
ATOM 3016 O O . LYS F 1 51 ? 65.600 14.036 73.170 1.00 81.32 157 LYS F O 1
ATOM 3022 N N . ASN F 1 52 ? 64.181 15.680 73.787 1.00 80.53 158 ASN F N 1
ATOM 3023 C CA . ASN F 1 52 ? 64.781 15.892 75.094 1.00 81.38 158 ASN F CA 1
ATOM 3024 C C . ASN F 1 52 ? 64.265 14.916 76.139 1.00 85.04 158 ASN F C 1
ATOM 3025 O O . ASN F 1 52 ? 64.947 14.630 77.124 1.00 90.52 158 ASN F O 1
ATOM 3030 N N . SER F 1 53 ? 63.059 14.403 75.923 1.00 83.13 159 SER F N 1
ATOM 3031 C CA . SER F 1 53 ? 62.427 13.534 76.906 1.00 84.71 159 SER F CA 1
ATOM 3032 C C . SER F 1 53 ? 62.692 12.059 76.617 1.00 84.32 159 SER F C 1
ATOM 3033 O O . SER F 1 53 ? 62.311 11.184 77.397 1.00 87.54 159 SER F O 1
ATOM 3036 N N . GLY F 1 54 ? 63.354 11.791 75.497 1.00 79.43 160 GLY F N 1
ATOM 3037 C CA . GLY F 1 54 ? 63.690 10.431 75.125 1.00 78.97 160 GLY F CA 1
ATOM 3038 C C . GLY F 1 54 ? 62.539 9.690 74.473 1.00 82.92 160 GLY F C 1
ATOM 3039 O O . GLY F 1 54 ? 62.402 8.476 74.633 1.00 87.52 160 GLY F O 1
ATOM 3040 N N . ILE F 1 55 ? 61.712 10.420 73.731 1.00 79.58 161 ILE F N 1
ATOM 3041 C CA . ILE F 1 55 ? 60.557 9.827 73.070 1.00 78.48 161 ILE F CA 1
ATOM 3042 C C . ILE F 1 55 ? 60.750 9.844 71.552 1.00 79.84 161 ILE F C 1
ATOM 3043 O O . ILE F 1 55 ? 61.184 10.845 70.979 1.00 78.05 161 ILE F O 1
ATOM 3048 N N . GLU F 1 56 ? 60.439 8.723 70.909 1.00 77.81 162 GLU F N 1
ATOM 3049 C CA . GLU F 1 56 ? 60.630 8.581 69.471 1.00 79.27 162 GLU F CA 1
ATOM 3050 C C . GLU F 1 56 ? 59.304 8.670 68.722 1.00 78.80 162 GLU F C 1
ATOM 3051 O O . GLU F 1 56 ? 58.439 7.797 68.864 1.00 77.65 162 GLU F O 1
ATOM 3057 N N . ILE F 1 57 ? 59.141 9.727 67.928 1.00 75.29 163 ILE F N 1
ATOM 3058 C CA . ILE F 1 57 ? 57.913 9.911 67.162 1.00 70.52 163 ILE F CA 1
ATOM 3059 C C . ILE F 1 57 ? 58.180 10.319 65.720 1.00 69.53 163 ILE F C 1
ATOM 3060 O O . ILE F 1 57 ? 59.196 10.945 65.413 1.00 73.66 163 ILE F O 1
ATOM 3065 N N . ALA F 1 58 ? 57.248 9.963 64.844 1.00 66.16 164 ALA F N 1
ATOM 3066 C CA . ALA F 1 58 ? 57.318 10.346 63.443 1.00 72.53 164 ALA F CA 1
ATOM 3067 C C . ALA F 1 58 ? 56.411 11.546 63.181 1.00 75.21 164 ALA F C 1
ATOM 3068 O O . ALA F 1 58 ? 56.828 12.539 62.581 1.00 72.31 164 ALA F O 1
ATOM 3070 N N . LYS F 1 59 ? 55.168 11.441 63.639 1.00 71.88 165 LYS F N 1
ATOM 3071 C CA . LYS F 1 59 ? 54.202 12.520 63.500 1.00 65.12 165 LYS F CA 1
ATOM 3072 C C . LYS F 1 59 ? 53.831 13.024 64.891 1.00 63.70 165 LYS F C 1
ATOM 3073 O O . LYS F 1 59 ? 53.919 12.270 65.866 1.00 59.36 165 LYS F O 1
ATOM 3079 N N . ILE F 1 60 ? 53.416 14.286 64.994 1.00 57.16 166 ILE F N 1
ATOM 3080 C CA . ILE F 1 60 ? 53.099 14.847 66.303 1.00 53.10 166 ILE F CA 1
ATOM 3081 C C . ILE F 1 60 ? 51.858 14.175 66.878 1.00 51.67 166 ILE F C 1
ATOM 3082 O O . ILE F 1 60 ? 51.599 14.279 68.075 1.00 51.51 166 ILE F O 1
ATOM 3087 N N . GLU F 1 61 ? 51.112 13.468 66.029 1.00 49.78 167 GLU F N 1
ATOM 3088 C CA . GLU F 1 61 ? 49.959 12.688 66.475 1.00 51.40 167 GLU F CA 1
ATOM 3089 C C . GLU F 1 61 ? 50.348 11.603 67.466 1.00 53.06 167 GLU F C 1
ATOM 3090 O O . GLU F 1 61 ? 49.514 11.115 68.225 1.00 55.15 167 GLU F O 1
ATOM 3096 N N . GLU F 1 62 ? 51.613 11.212 67.454 1.00 54.26 168 GLU F N 1
ATOM 3097 C CA . GLU F 1 62 ? 52.052 10.133 68.323 1.00 56.48 168 GLU F CA 1
ATOM 3098 C C . GLU F 1 62 ? 52.702 10.674 69.586 1.00 57.69 168 GLU F C 1
ATOM 3099 O O . GLU F 1 62 ? 53.133 9.906 70.445 1.00 59.19 168 GLU F O 1
ATOM 3105 N N . ALA F 1 63 ? 52.773 11.996 69.701 1.00 53.48 169 ALA F N 1
ATOM 3106 C CA . ALA F 1 63 ? 53.275 12.599 70.924 1.00 53.12 169 ALA F CA 1
ATOM 3107 C C . ALA F 1 63 ? 52.261 12.406 72.054 1.00 52.13 169 ALA F C 1
ATOM 3108 O O . ALA F 1 63 ? 51.054 12.600 71.861 1.00 48.39 169 ALA F O 1
ATOM 3110 N N . PRO F 1 64 ? 52.749 11.986 73.229 1.00 49.95 170 PRO F N 1
ATOM 3111 C CA . PRO F 1 64 ? 51.913 11.906 74.431 1.00 53.07 170 PRO F CA 1
ATOM 3112 C C . PRO F 1 64 ? 51.593 13.297 74.973 1.00 50.59 170 PRO F C 1
ATOM 3113 O O . PRO F 1 64 ? 52.327 14.251 74.677 1.00 45.77 170 PRO F O 1
ATOM 3117 N N . ASN F 1 65 ? 50.526 13.404 75.761 1.00 48.66 171 ASN F N 1
ATOM 3118 C CA . ASN F 1 65 ? 50.097 14.700 76.265 1.00 46.27 171 ASN F CA 1
ATOM 3119 C C . ASN F 1 65 ? 51.203 15.402 77.030 1.00 48.30 171 ASN F C 1
ATOM 3120 O O . ASN F 1 65 ? 51.305 16.629 76.991 1.00 45.97 171 ASN F O 1
ATOM 3125 N N . ALA F 1 66 ? 52.055 14.618 77.686 1.00 51.25 172 ALA F N 1
ATOM 3126 C CA . ALA F 1 66 ? 53.161 15.176 78.467 1.00 50.21 172 ALA F CA 1
ATOM 3127 C C . ALA F 1 66 ? 54.083 16.068 77.636 1.00 47.31 172 ALA F C 1
ATOM 3128 O O . ALA F 1 66 ? 54.658 17.020 78.163 1.00 50.11 172 ALA F O 1
ATOM 3130 N N . VAL F 1 67 ? 54.238 15.776 76.345 1.00 50.28 173 VAL F N 1
ATOM 3131 C CA . VAL F 1 67 ? 55.044 16.668 75.503 1.00 49.44 173 VAL F CA 1
ATOM 3132 C C . VAL F 1 67 ? 54.148 17.558 74.641 1.00 46.92 173 VAL F C 1
ATOM 3133 O O . VAL F 1 67 ? 54.491 18.703 74.369 1.00 46.89 173 VAL F O 1
ATOM 3137 N N . LEU F 1 68 ? 52.982 17.045 74.255 1.00 47.04 174 LEU F N 1
ATOM 3138 C CA . LEU F 1 68 ? 52.104 17.751 73.329 1.00 42.37 174 LEU F CA 1
ATOM 3139 C C . LEU F 1 68 ? 51.499 19.021 73.944 1.00 42.65 174 LEU F C 1
ATOM 3140 O O . LEU F 1 68 ? 51.430 20.061 73.292 1.00 41.43 174 LEU F O 1
ATOM 3145 N N . ILE F 1 69 ? 51.079 18.939 75.200 1.00 39.99 175 ILE F N 1
ATOM 3146 C CA . ILE F 1 69 ? 50.487 20.085 75.873 1.00 35.85 175 ILE F CA 1
ATOM 3147 C C . ILE F 1 69 ? 51.473 21.260 76.028 1.00 37.88 175 ILE F C 1
ATOM 3148 O O . ILE F 1 69 ? 51.155 22.370 75.599 1.00 37.51 175 ILE F O 1
ATOM 3153 N N . PRO F 1 70 ? 52.678 21.032 76.599 1.00 42.35 176 PRO F N 1
ATOM 3154 C CA . PRO F 1 70 ? 53.620 22.165 76.677 1.00 41.97 176 PRO F CA 1
ATOM 3155 C C . PRO F 1 70 ? 54.031 22.718 75.303 1.00 39.57 176 PRO F C 1
ATOM 3156 O O . PRO F 1 70 ? 54.240 23.922 75.165 1.00 41.09 176 PRO F O 1
ATOM 3160 N N . ALA F 1 71 ? 54.162 21.848 74.306 1.00 38.93 177 ALA F N 1
ATOM 3161 C CA . ALA F 1 71 ? 54.467 22.300 72.947 1.00 41.32 177 ALA F CA 1
ATOM 3162 C C . ALA F 1 71 ? 53.352 23.197 72.432 1.00 32.83 177 ALA F C 1
ATOM 3163 O O . ALA F 1 71 ? 53.600 24.222 71.818 1.00 33.95 177 ALA F O 1
ATOM 3165 N N . PHE F 1 72 ? 52.116 22.797 72.705 1.00 33.18 178 PHE F N 1
ATOM 3166 C CA . PHE F 1 72 ? 50.960 23.608 72.364 1.00 32.62 178 PHE F CA 1
ATOM 3167 C C . PHE F 1 72 ? 51.016 24.970 73.057 1.00 34.69 178 PHE F C 1
ATOM 3168 O O . PHE F 1 72 ? 50.788 26.002 72.436 1.00 32.96 178 PHE F O 1
ATOM 3176 N N . VAL F 1 73 ? 51.342 24.971 74.346 1.00 34.27 179 VAL F N 1
ATOM 3177 C CA . VAL F 1 73 ? 51.335 26.206 75.116 1.00 34.31 179 VAL F CA 1
ATOM 3178 C C . VAL F 1 73 ? 52.401 27.162 74.602 1.00 34.67 179 VAL F C 1
ATOM 3179 O O . VAL F 1 73 ? 52.128 28.349 74.428 1.00 33.35 179 VAL F O 1
ATOM 3183 N N . LEU F 1 74 ? 53.607 26.646 74.362 1.00 33.18 180 LEU F N 1
ATOM 3184 C CA . LEU F 1 74 ? 54.681 27.449 73.771 1.00 40.26 180 LEU F CA 1
ATOM 3185 C C . LEU F 1 74 ? 54.282 28.013 72.413 1.00 39.89 180 LEU F C 1
ATOM 3186 O O . LEU F 1 74 ? 54.584 29.168 72.100 1.00 40.27 180 LEU F O 1
ATOM 3191 N N . GLY F 1 75 ? 53.611 27.186 71.613 1.00 33.99 181 GLY F N 1
ATOM 3192 C CA . GLY F 1 75 ? 53.103 27.603 70.322 1.00 35.80 181 GLY F CA 1
ATOM 3193 C C . GLY F 1 75 ? 52.192 28.808 70.426 1.00 36.79 181 GLY F C 1
ATOM 3194 O O . GLY F 1 75 ? 52.362 29.788 69.692 1.00 31.66 181 GLY F O 1
ATOM 3195 N N . GLU F 1 76 ? 51.242 28.752 71.358 1.00 30.72 182 GLU F N 1
ATOM 3196 C CA . GLU F 1 76 ? 50.302 29.845 71.522 1.00 32.68 182 GLU F CA 1
ATOM 3197 C C . GLU F 1 76 ? 51.008 31.117 71.987 1.00 35.67 182 GLU F C 1
ATOM 3198 O O . GLU F 1 76 ? 50.657 32.218 71.565 1.00 35.46 182 GLU F O 1
ATOM 3204 N N . LEU F 1 77 ? 52.017 30.963 72.838 1.00 32.52 183 LEU F N 1
ATOM 3205 C CA . LEU F 1 77 ? 52.793 32.098 73.302 1.00 34.89 183 LEU F CA 1
ATOM 3206 C C . LEU F 1 77 ? 53.577 32.753 72.161 1.00 35.60 183 LEU F C 1
ATOM 3207 O O . LEU F 1 77 ? 53.579 33.980 72.023 1.00 36.57 183 LEU F O 1
ATOM 3212 N N . GLU F 1 78 ? 54.216 31.939 71.326 1.00 35.52 184 GLU F N 1
ATOM 3213 C CA . GLU F 1 78 ? 54.961 32.463 70.174 1.00 38.28 184 GLU F CA 1
ATOM 3214 C C . GLU F 1 78 ? 54.051 33.203 69.184 1.00 34.95 184 GLU F C 1
ATOM 3215 O O . GLU F 1 78 ? 54.434 34.227 68.653 1.00 40.68 184 GLU F O 1
ATOM 3221 N N . VAL F 1 79 ? 52.846 32.699 68.942 1.00 33.18 185 VAL F N 1
ATOM 3222 C CA . VAL F 1 79 ? 51.911 33.399 68.064 1.00 34.16 185 VAL F CA 1
ATOM 3223 C C . VAL F 1 79 ? 51.394 34.673 68.736 1.00 35.31 185 VAL F C 1
ATOM 3224 O O . VAL F 1 79 ? 51.343 35.738 68.116 1.00 36.35 185 VAL F O 1
ATOM 3228 N N . ALA F 1 80 ? 51.011 34.557 70.005 1.00 32.86 186 ALA F N 1
ATOM 3229 C CA . ALA F 1 80 ? 50.490 35.692 70.767 1.00 35.60 186 ALA F CA 1
ATOM 3230 C C . ALA F 1 80 ? 51.467 36.871 70.772 1.00 36.90 186 ALA F C 1
ATOM 3231 O O . ALA F 1 80 ? 51.051 38.020 70.644 1.00 39.42 186 ALA F O 1
ATOM 3233 N N . PHE F 1 81 ? 52.761 36.577 70.895 1.00 36.69 187 PHE F N 1
ATOM 3234 C CA . PHE F 1 81 ? 53.770 37.616 71.085 1.00 41.12 187 PHE F CA 1
ATOM 3235 C C . PHE F 1 81 ? 54.592 37.930 69.838 1.00 45.15 187 PHE F C 1
ATOM 3236 O O . PHE F 1 81 ? 55.647 38.557 69.911 1.00 50.38 187 PHE F O 1
ATOM 3244 N N . LYS F 1 82 ? 54.087 37.524 68.685 1.00 43.43 188 LYS F N 1
ATOM 3245 C CA . LYS F 1 82 ? 54.728 37.888 67.438 1.00 46.02 188 LYS F CA 1
ATOM 3246 C C . LYS F 1 82 ? 54.440 39.342 67.081 1.00 47.04 188 LYS F C 1
ATOM 3247 O O . LYS F 1 82 ? 55.157 39.943 66.277 1.00 51.85 188 LYS F O 1
ATOM 3253 N N . THR G 1 16 ? 18.443 29.271 78.875 1.00 74.64 122 THR G N 1
ATOM 3254 C CA . THR G 1 16 ? 18.286 29.732 80.252 1.00 85.83 122 THR G CA 1
ATOM 3255 C C . THR G 1 16 ? 18.928 28.761 81.253 1.00 80.71 122 THR G C 1
ATOM 3256 O O . THR G 1 16 ? 19.272 29.144 82.378 1.00 77.13 122 THR G O 1
ATOM 3260 N N . GLY G 1 17 ? 19.084 27.507 80.837 1.00 76.98 123 GLY G N 1
ATOM 3261 C CA . GLY G 1 17 ? 19.738 26.508 81.660 1.00 73.87 123 GLY G CA 1
ATOM 3262 C C . GLY G 1 17 ? 21.240 26.657 81.549 1.00 68.20 123 GLY G C 1
ATOM 3263 O O . GLY G 1 17 ? 21.973 26.489 82.524 1.00 67.64 123 GLY G O 1
ATOM 3264 N N . TYR G 1 18 ? 21.694 26.967 80.342 1.00 66.27 124 TYR G N 1
ATOM 3265 C CA . TYR G 1 18 ? 23.084 27.320 80.106 1.00 66.09 124 TYR G CA 1
ATOM 3266 C C . TYR G 1 18 ? 23.458 28.554 80.916 1.00 63.25 124 TYR G C 1
ATOM 3267 O O . TYR G 1 18 ? 24.524 28.611 81.522 1.00 60.18 124 TYR G O 1
ATOM 3276 N N . GLN G 1 19 ? 22.561 29.534 80.908 1.00 63.96 125 GLN G N 1
ATOM 3277 C CA . GLN G 1 19 ? 22.708 30.760 81.678 1.00 66.81 125 GLN G CA 1
ATOM 3278 C C . GLN G 1 19 ? 22.995 30.466 83.149 1.00 65.05 125 GLN G C 1
ATOM 3279 O O . GLN G 1 19 ? 23.810 31.135 83.783 1.00 62.33 125 GLN G O 1
ATOM 3285 N N . GLU G 1 20 ? 22.322 29.456 83.686 1.00 63.26 126 GLU G N 1
ATOM 3286 C CA . GLU G 1 20 ? 22.463 29.123 85.094 1.00 61.14 126 GLU G CA 1
ATOM 3287 C C . GLU G 1 20 ? 23.687 28.241 85.324 1.00 54.95 126 GLU G C 1
ATOM 3288 O O . GLU G 1 20 ? 24.434 28.430 86.276 1.00 49.85 126 GLU G O 1
ATOM 3294 N N . MET G 1 21 ? 23.887 27.284 84.430 1.00 53.25 127 MET G N 1
ATOM 3295 C CA . MET G 1 21 ? 24.980 26.338 84.548 1.00 49.13 127 MET G CA 1
ATOM 3296 C C . MET G 1 21 ? 26.340 27.028 84.452 1.00 47.40 127 MET G C 1
ATOM 3297 O O . MET G 1 21 ? 27.284 26.668 85.163 1.00 42.76 127 MET G O 1
ATOM 3302 N N . PHE G 1 22 ? 26.435 28.028 83.583 1.00 42.67 128 PHE G N 1
ATOM 3303 C CA . PHE G 1 22 ? 27.694 28.730 83.391 1.00 44.98 128 PHE G CA 1
ATOM 3304 C C . PHE G 1 22 ? 27.926 29.793 84.479 1.00 40.61 128 PHE G C 1
ATOM 3305 O O . PHE G 1 22 ? 29.064 30.146 84.766 1.00 34.20 128 PHE G O 1
ATOM 3313 N N . GLN G 1 23 ? 26.850 30.287 85.085 1.00 40.72 129 GLN G N 1
ATOM 3314 C CA . GLN G 1 23 ? 26.963 31.129 86.272 1.00 41.44 129 GLN G CA 1
ATOM 3315 C C . GLN G 1 23 ? 27.630 30.361 87.414 1.00 41.05 129 GLN G C 1
ATOM 3316 O O . GLN G 1 23 ? 28.495 30.891 88.120 1.00 34.53 129 GLN G O 1
ATOM 3322 N N . ARG G 1 24 ? 27.217 29.113 87.597 1.00 37.33 130 ARG G N 1
ATOM 3323 C CA . ARG G 1 24 ? 27.720 28.329 88.708 1.00 37.52 130 ARG G CA 1
ATOM 3324 C C . ARG G 1 24 ? 29.176 27.956 88.467 1.00 35.09 130 ARG G C 1
ATOM 3325 O O . ARG G 1 24 ? 29.950 27.840 89.416 1.00 33.56 130 ARG G O 1
ATOM 3333 N N . VAL G 1 25 ? 29.553 27.791 87.202 1.00 32.47 131 VAL G N 1
ATOM 3334 C CA . VAL G 1 25 ? 30.944 27.513 86.860 1.00 33.76 131 VAL G CA 1
ATOM 3335 C C . VAL G 1 25 ? 31.802 28.749 87.099 1.00 31.08 131 VAL G C 1
ATOM 3336 O O . VAL G 1 25 ? 32.855 28.661 87.727 1.00 31.64 131 VAL G O 1
ATOM 3340 N N . ASN G 1 26 ? 31.336 29.900 86.622 1.00 28.53 132 ASN G N 1
ATOM 3341 C CA . ASN G 1 26 ? 32.014 31.167 86.869 1.00 29.45 132 ASN G CA 1
ATOM 3342 C C . ASN G 1 26 ? 32.226 31.402 88.362 1.00 31.09 132 ASN G C 1
ATOM 3343 O O . ASN G 1 26 ? 33.302 31.843 88.777 1.00 31.65 132 ASN G O 1
ATOM 3348 N N . THR G 1 27 ? 31.208 31.093 89.166 1.00 30.05 133 THR G N 1
ATOM 3349 C CA . THR G 1 27 ? 31.288 31.300 90.609 1.00 31.28 133 THR G CA 1
ATOM 3350 C C . THR G 1 27 ? 32.322 30.379 91.249 1.00 33.35 133 THR G C 1
ATOM 3351 O O . THR G 1 27 ? 33.095 30.799 92.117 1.00 32.94 133 THR G O 1
ATOM 3355 N N . ARG G 1 28 ? 32.334 29.122 90.818 1.00 29.37 134 ARG G N 1
ATOM 3356 C CA . ARG G 1 28 ? 33.315 28.172 91.309 1.00 30.11 134 ARG G CA 1
ATOM 3357 C C . ARG G 1 28 ? 34.748 28.601 90.986 1.00 27.61 134 ARG G C 1
ATOM 3358 O O . ARG G 1 28 ? 35.641 28.489 91.817 1.00 28.86 134 ARG G O 1
ATOM 3366 N N . ILE G 1 29 ? 34.967 29.099 89.779 1.00 29.70 135 ILE G N 1
ATOM 3367 C CA . ILE G 1 29 ? 36.314 29.472 89.345 1.00 28.68 135 ILE G CA 1
ATOM 3368 C C . ILE G 1 29 ? 36.797 30.734 90.068 1.00 30.31 135 ILE G C 1
ATOM 3369 O O . ILE G 1 29 ? 37.943 30.800 90.501 1.00 30.95 135 ILE G O 1
ATOM 3374 N N . ARG G 1 30 ? 35.925 31.729 90.195 1.00 25.25 136 ARG G N 1
ATOM 3375 C CA . ARG G 1 30 ? 36.238 32.903 90.991 1.00 28.40 136 ARG G CA 1
ATOM 3376 C C . ARG G 1 30 ? 36.596 32.500 92.414 1.00 28.34 136 ARG G C 1
ATOM 3377 O O . ARG G 1 30 ? 37.544 33.020 92.997 1.00 26.79 136 ARG G O 1
ATOM 3385 N N . GLU G 1 31 ? 35.831 31.562 92.963 1.00 27.29 137 GLU G N 1
ATOM 3386 C CA . GLU G 1 31 ? 36.058 31.101 94.320 1.00 27.19 137 GLU G CA 1
ATOM 3387 C C . GLU G 1 31 ? 37.430 30.477 94.510 1.00 28.04 137 GLU G C 1
ATOM 3388 O O . GLU G 1 31 ? 38.108 30.790 95.482 1.00 30.59 137 GLU G O 1
ATOM 3394 N N . PHE G 1 32 ? 37.880 29.613 93.606 1.00 30.43 138 PHE G N 1
ATOM 3395 C CA . PHE G 1 32 ? 39.166 28.990 93.888 1.00 30.91 138 PHE G CA 1
ATOM 3396 C C . PHE G 1 32 ? 40.320 29.934 93.548 1.00 28.46 138 PHE G C 1
ATOM 3397 O O . PHE G 1 32 ? 41.364 29.855 94.180 1.00 30.66 138 PHE G O 1
ATOM 3405 N N . MET G 1 33 ? 40.127 30.851 92.603 1.00 26.26 139 MET G N 1
ATOM 3406 C CA . MET G 1 33 ? 41.159 31.850 92.309 1.00 29.54 139 MET G CA 1
ATOM 3407 C C . MET G 1 33 ? 41.361 32.789 93.488 1.00 30.11 139 MET G C 1
ATOM 3408 O O . MET G 1 33 ? 42.490 33.098 93.860 1.00 28.59 139 MET G O 1
ATOM 3413 N N . ILE G 1 34 ? 40.254 33.233 94.073 1.00 28.56 140 ILE G N 1
ATOM 3414 C CA . ILE G 1 34 ? 40.309 34.109 95.232 1.00 31.70 140 ILE G CA 1
ATOM 3415 C C . ILE G 1 34 ? 40.973 33.392 96.418 1.00 32.09 140 ILE G C 1
ATOM 3416 O O . ILE G 1 34 ? 41.795 33.972 97.126 1.00 28.21 140 ILE G O 1
ATOM 3421 N N . ASN G 1 35 ? 40.624 32.122 96.603 1.00 29.04 141 ASN G N 1
ATOM 3422 C CA . ASN G 1 35 ? 41.216 31.291 97.646 1.00 30.28 141 ASN G CA 1
ATOM 3423 C C . ASN G 1 35 ? 42.733 31.138 97.472 1.00 37.96 141 ASN G C 1
ATOM 3424 O O . ASN G 1 35 ? 43.505 31.307 98.421 1.00 35.87 141 ASN G O 1
ATOM 3429 N N . GLU G 1 36 ? 43.153 30.840 96.245 1.00 33.09 142 GLU G N 1
ATOM 3430 C CA . GLU G 1 36 ? 44.564 30.731 95.916 1.00 33.19 142 GLU G CA 1
ATOM 3431 C C . GLU G 1 36 ? 45.323 32.036 96.161 1.00 33.59 142 GLU G C 1
ATOM 3432 O O . GLU G 1 36 ? 46.463 32.019 96.606 1.00 34.37 142 GLU G O 1
ATOM 3438 N N . LEU G 1 37 ? 44.690 33.164 95.866 1.00 28.51 143 LEU G N 1
ATOM 3439 C CA . LEU G 1 37 ? 45.328 34.457 96.047 1.00 34.90 143 LEU G CA 1
ATOM 3440 C C . LEU G 1 37 ? 45.564 34.808 97.537 1.00 38.42 143 LEU G C 1
ATOM 3441 O O . LEU G 1 37 ? 46.596 35.374 97.900 1.00 35.68 143 LEU G O 1
ATOM 3446 N N . LYS G 1 38 ? 44.604 34.462 98.387 1.00 35.54 144 LYS G N 1
ATOM 3447 C CA . LYS G 1 38 ? 44.700 34.748 99.805 1.00 38.11 144 LYS G CA 1
ATOM 3448 C C . LYS G 1 38 ? 45.706 33.838 100.478 1.00 38.16 144 LYS G C 1
ATOM 3449 O O . LYS G 1 38 ? 46.560 34.296 101.231 1.00 42.58 144 LYS G O 1
ATOM 3455 N N . ASN G 1 39 ? 45.597 32.545 100.200 1.00 35.65 145 ASN G N 1
ATOM 3456 C CA . ASN G 1 39 ? 46.445 31.554 100.832 1.00 36.37 145 ASN G CA 1
ATOM 3457 C C . ASN G 1 39 ? 47.925 31.692 100.474 1.00 40.10 145 ASN G C 1
ATOM 3458 O O . ASN G 1 39 ? 48.791 31.261 101.227 1.00 43.71 145 ASN G O 1
ATOM 3463 N N . HIS G 1 40 ? 48.216 32.309 99.337 1.00 40.38 146 HIS G N 1
ATOM 3464 C CA . HIS G 1 40 ? 49.593 32.576 98.964 1.00 39.05 146 HIS G CA 1
ATOM 3465 C C . HIS G 1 40 ? 49.857 34.080 99.062 1.00 39.63 146 HIS G C 1
ATOM 3466 O O . HIS G 1 40 ? 50.875 34.581 98.585 1.00 39.38 146 HIS G O 1
ATOM 3473 N N . HIS G 1 41 ? 48.917 34.792 99.677 1.00 38.01 147 HIS G N 1
ATOM 3474 C CA . HIS G 1 41 ? 49.105 36.192 100.054 1.00 39.19 147 HIS G CA 1
ATOM 3475 C C . HIS G 1 41 ? 49.452 37.091 98.876 1.00 41.78 147 HIS G C 1
ATOM 3476 O O . HIS G 1 41 ? 50.329 37.958 98.963 1.00 38.91 147 HIS G O 1
ATOM 3483 N N . ASN G 1 42 ? 48.731 36.890 97.776 1.00 39.78 148 ASN G N 1
ATOM 3484 C CA . ASN G 1 42 ? 48.994 37.626 96.553 1.00 35.55 148 ASN G CA 1
ATOM 3485 C C . ASN G 1 42 ? 47.893 38.603 96.191 1.00 38.38 148 ASN G C 1
ATOM 3486 O O . ASN G 1 42 ? 47.769 38.992 95.028 1.00 35.81 148 ASN G O 1
ATOM 3491 N N . GLU G 1 43 ? 47.099 38.998 97.181 1.00 36.48 149 GLU G N 1
ATOM 3492 C CA . GLU G 1 43 ? 45.986 39.906 96.942 1.00 40.15 149 GLU G CA 1
ATOM 3493 C C . GLU G 1 43 ? 46.419 41.182 96.231 1.00 42.35 149 GLU G C 1
ATOM 3494 O O . GLU G 1 43 ? 45.677 41.701 95.402 1.00 46.42 149 GLU G O 1
ATOM 3500 N N . ASP G 1 44 ? 47.616 41.674 96.544 1.00 42.87 150 ASP G N 1
ATOM 3501 C CA . ASP G 1 44 ? 48.144 42.903 95.938 1.00 45.58 150 ASP G CA 1
ATOM 3502 C C . ASP G 1 44 ? 48.118 42.892 94.407 1.00 45.96 150 ASP G C 1
ATOM 3503 O O . ASP G 1 44 ? 47.902 43.935 93.782 1.00 45.92 150 ASP G O 1
ATOM 3508 N N . ASN G 1 45 ? 48.351 41.724 93.808 1.00 44.82 151 ASN G N 1
ATOM 3509 C CA . ASN G 1 45 ? 48.221 41.566 92.356 1.00 45.65 151 ASN G CA 1
ATOM 3510 C C . ASN G 1 45 ? 46.890 42.106 91.847 1.00 41.64 151 ASN G C 1
ATOM 3511 O O . ASN G 1 45 ? 46.836 42.788 90.836 1.00 43.13 151 ASN G O 1
ATOM 3516 N N . VAL G 1 46 ? 45.817 41.806 92.567 1.00 39.74 152 VAL G N 1
ATOM 3517 C CA . VAL G 1 46 ? 44.493 42.284 92.182 1.00 41.91 152 VAL G CA 1
ATOM 3518 C C . VAL G 1 46 ? 44.417 43.804 92.264 1.00 41.04 152 VAL G C 1
ATOM 3519 O O . VAL G 1 46 ? 44.107 44.476 91.284 1.00 37.60 152 VAL G O 1
ATOM 3523 N N . PHE G 1 47 ? 44.724 44.337 93.442 1.00 44.03 153 PHE G N 1
ATOM 3524 C CA . PHE G 1 47 ? 44.676 45.777 93.673 1.00 44.24 153 PHE G CA 1
ATOM 3525 C C . PHE G 1 47 ? 45.556 46.556 92.706 1.00 45.51 153 PHE G C 1
ATOM 3526 O O . PHE G 1 47 ? 45.112 47.550 92.131 1.00 50.40 153 PHE G O 1
ATOM 3534 N N . MET G 1 48 ? 46.785 46.097 92.503 1.00 44.08 154 MET G N 1
ATOM 3535 C CA . MET G 1 48 ? 47.674 46.731 91.533 1.00 45.78 154 MET G CA 1
ATOM 3536 C C . MET G 1 48 ? 47.043 46.805 90.148 1.00 50.54 154 MET G C 1
ATOM 3537 O O . MET G 1 48 ? 46.868 47.887 89.598 1.00 53.31 154 MET G O 1
ATOM 3542 N N . LEU G 1 49 ? 46.700 45.647 89.590 1.00 50.55 155 LEU G N 1
ATOM 3543 C CA . LEU G 1 49 ? 46.095 45.583 88.267 1.00 42.58 155 LEU G CA 1
ATOM 3544 C C . LEU G 1 49 ? 44.798 46.373 88.222 1.00 44.21 155 LEU G C 1
ATOM 3545 O O . LEU G 1 49 ? 44.492 47.014 87.217 1.00 50.22 155 LEU G O 1
ATOM 3550 N N . ALA G 1 50 ? 44.035 46.328 89.308 1.00 43.10 156 ALA G N 1
ATOM 3551 C CA . ALA G 1 50 ? 42.818 47.133 89.413 1.00 49.91 156 ALA G CA 1
ATOM 3552 C C . ALA G 1 50 ? 43.125 48.624 89.254 1.00 52.10 156 ALA G C 1
ATOM 3553 O O . ALA G 1 50 ? 42.472 49.324 88.476 1.00 50.06 156 ALA G O 1
ATOM 3555 N N . LYS G 1 51 ? 44.128 49.097 89.989 1.00 50.41 157 LYS G N 1
ATOM 3556 C CA . LYS G 1 51 ? 44.518 50.504 89.951 1.00 56.65 157 LYS G CA 1
ATOM 3557 C C . LYS G 1 51 ? 44.901 50.968 88.544 1.00 56.84 157 LYS G C 1
ATOM 3558 O O . LYS G 1 51 ? 44.479 52.038 88.114 1.00 59.59 157 LYS G O 1
ATOM 3564 N N . ASN G 1 52 ? 45.684 50.160 87.831 1.00 56.63 158 ASN G N 1
ATOM 3565 C CA . ASN G 1 52 ? 46.174 50.534 86.502 1.00 56.25 158 ASN G CA 1
ATOM 3566 C C . ASN G 1 52 ? 45.097 50.508 85.430 1.00 62.24 158 ASN G C 1
ATOM 3567 O O . ASN G 1 52 ? 45.304 51.011 84.322 1.00 66.61 158 ASN G O 1
ATOM 3572 N N . SER G 1 53 ? 43.960 49.901 85.753 1.00 59.83 159 SER G N 1
ATOM 3573 C CA . SER G 1 53 ? 42.861 49.782 84.805 1.00 57.23 159 SER G CA 1
ATOM 3574 C C . SER G 1 53 ? 41.767 50.774 85.166 1.00 57.68 159 SER G C 1
ATOM 3575 O O . SER G 1 53 ? 40.695 50.790 84.558 1.00 58.98 159 SER G O 1
ATOM 3578 N N . GLY G 1 54 ? 42.047 51.597 86.171 1.00 58.94 160 GLY G N 1
ATOM 3579 C CA . GLY G 1 54 ? 41.096 52.592 86.630 1.00 57.72 160 GLY G CA 1
ATOM 3580 C C . GLY G 1 54 ? 39.880 51.985 87.301 1.00 56.49 160 GLY G C 1
ATOM 3581 O O . GLY G 1 54 ? 38.809 52.592 87.348 1.00 59.60 160 GLY G O 1
ATOM 3582 N N . ILE G 1 55 ? 40.042 50.778 87.825 1.00 55.03 161 ILE G N 1
ATOM 3583 C CA . ILE G 1 55 ? 38.948 50.107 88.503 1.00 54.90 161 ILE G CA 1
ATOM 3584 C C . ILE G 1 55 ? 39.100 50.302 90.004 1.00 52.83 161 ILE G C 1
ATOM 3585 O O . ILE G 1 55 ? 40.188 50.152 90.562 1.00 54.61 161 ILE G O 1
ATOM 3590 N N . GLU G 1 56 ? 38.000 50.664 90.649 1.00 55.67 162 GLU G N 1
ATOM 3591 C CA . GLU G 1 56 ? 38.032 51.028 92.056 1.00 53.89 162 GLU G CA 1
ATOM 3592 C C . GLU G 1 56 ? 37.387 49.963 92.925 1.00 47.91 162 GLU G C 1
ATOM 3593 O O . GLU G 1 56 ? 36.169 49.811 92.923 1.00 51.12 162 GLU G O 1
ATOM 3599 N N . ILE G 1 57 ? 38.198 49.228 93.676 1.00 45.71 163 ILE G N 1
ATOM 3600 C CA . ILE G 1 57 ? 37.657 48.167 94.515 1.00 44.76 163 ILE G CA 1
ATOM 3601 C C . ILE G 1 57 ? 38.145 48.275 95.951 1.00 44.21 163 ILE G C 1
ATOM 3602 O O . ILE G 1 57 ? 39.239 48.769 96.211 1.00 45.04 163 ILE G O 1
ATOM 3607 N N . ALA G 1 58 ? 37.320 47.810 96.881 1.00 44.57 164 ALA G N 1
ATOM 3608 C CA . ALA G 1 58 ? 37.689 47.788 98.292 1.00 46.96 164 ALA G CA 1
ATOM 3609 C C . ALA G 1 58 ? 38.259 46.430 98.692 1.00 46.79 164 ALA G C 1
ATOM 3610 O O . ALA G 1 58 ? 39.102 46.350 99.579 1.00 48.72 164 ALA G O 1
ATOM 3612 N N . LYS G 1 59 ? 37.789 45.368 98.040 1.00 44.93 165 LYS G N 1
ATOM 3613 C CA . LYS G 1 59 ? 38.285 44.019 98.299 1.00 45.68 165 LYS G CA 1
ATOM 3614 C C . LYS G 1 59 ? 38.300 43.169 97.028 1.00 41.25 165 LYS G C 1
ATOM 3615 O O . LYS G 1 59 ? 37.578 43.460 96.072 1.00 42.21 165 LYS G O 1
ATOM 3621 N N . ILE G 1 60 ? 39.115 42.117 97.021 1.00 38.30 166 ILE G N 1
ATOM 3622 C CA . ILE G 1 60 ? 39.363 41.364 95.791 1.00 41.39 166 ILE G CA 1
ATOM 3623 C C . ILE G 1 60 ? 38.123 40.632 95.266 1.00 36.67 166 ILE G C 1
ATOM 3624 O O . ILE G 1 60 ? 38.019 40.387 94.065 1.00 38.68 166 ILE G O 1
ATOM 3629 N N . GLU G 1 61 ? 37.177 40.315 96.147 1.00 33.48 167 GLU G N 1
ATOM 3630 C CA . GLU G 1 61 ? 35.911 39.714 95.729 1.00 38.77 167 GLU G CA 1
ATOM 3631 C C . GLU G 1 61 ? 35.141 40.608 94.757 1.00 39.33 167 GLU G C 1
ATOM 3632 O O . GLU G 1 61 ? 34.220 40.150 94.084 1.00 39.18 167 GLU G O 1
ATOM 3638 N N . GLU G 1 62 ? 35.520 41.881 94.698 1.00 41.05 168 GLU G N 1
ATOM 3639 C CA . GLU G 1 62 ? 34.843 42.864 93.862 1.00 40.28 168 GLU G CA 1
ATOM 3640 C C . GLU G 1 62 ? 35.523 43.019 92.506 1.00 36.39 168 GLU G C 1
ATOM 3641 O O . GLU G 1 62 ? 35.018 43.719 91.635 1.00 38.58 168 GLU G O 1
ATOM 3647 N N . ALA G 1 63 ? 36.677 42.388 92.330 1.00 35.63 169 ALA G N 1
ATOM 3648 C CA . ALA G 1 63 ? 37.380 42.470 91.054 1.00 35.05 169 ALA G CA 1
ATOM 3649 C C . ALA G 1 63 ? 36.648 41.684 89.984 1.00 36.13 169 ALA G C 1
ATOM 3650 O O . ALA G 1 63 ? 36.299 40.518 90.188 1.00 32.83 169 ALA G O 1
ATOM 3652 N N . PRO G 1 64 ? 36.417 42.320 88.832 1.00 37.67 170 PRO G N 1
ATOM 3653 C CA . PRO G 1 64 ? 35.881 41.607 87.670 1.00 39.31 170 PRO G CA 1
ATOM 3654 C C . PRO G 1 64 ? 36.901 40.591 87.192 1.00 35.06 170 PRO G C 1
ATOM 3655 O O . PRO G 1 64 ? 38.077 40.733 87.528 1.00 33.53 170 PRO G O 1
ATOM 3659 N N . ASN G 1 65 ? 36.471 39.599 86.417 1.00 36.89 171 ASN G N 1
ATOM 3660 C CA . ASN G 1 65 ? 37.391 38.578 85.917 1.00 31.89 171 ASN G CA 1
ATOM 3661 C C . ASN G 1 65 ? 38.532 39.152 85.098 1.00 30.08 171 ASN G C 1
ATOM 3662 O O . ASN G 1 65 ? 39.606 38.566 85.055 1.00 34.23 171 ASN G O 1
ATOM 3667 N N . ALA G 1 66 ? 38.321 40.299 84.459 1.00 32.08 172 ALA G N 1
ATOM 3668 C CA . ALA G 1 66 ? 39.372 40.874 83.612 1.00 34.81 172 ALA G CA 1
ATOM 3669 C C . ALA G 1 66 ? 40.615 41.251 84.418 1.00 35.78 172 ALA G C 1
ATOM 3670 O O . ALA G 1 66 ? 41.710 41.316 83.872 1.00 33.90 172 ALA G O 1
ATOM 3672 N N . VAL G 1 67 ? 40.452 41.499 85.716 1.00 34.04 173 VAL G N 1
ATOM 3673 C CA . VAL G 1 67 ? 41.620 41.712 86.571 1.00 36.15 173 VAL G CA 1
ATOM 3674 C C . VAL G 1 67 ? 41.890 40.523 87.506 1.00 33.09 173 VAL G C 1
ATOM 3675 O O . VAL G 1 67 ? 43.046 40.218 87.795 1.00 33.16 173 VAL G O 1
ATOM 3679 N N . LEU G 1 68 ? 40.842 39.843 87.960 1.00 30.48 174 LEU G N 1
ATOM 3680 C CA . LEU G 1 68 ? 41.022 38.712 88.864 1.00 30.88 174 LEU G CA 1
ATOM 3681 C C . LEU G 1 68 ? 41.820 37.585 88.214 1.00 34.19 174 LEU G C 1
ATOM 3682 O O . LEU G 1 68 ? 42.723 37.016 88.835 1.00 31.86 174 LEU G O 1
ATOM 3687 N N . ILE G 1 69 ? 41.496 37.271 86.960 1.00 29.73 175 ILE G N 1
ATOM 3688 C CA . ILE G 1 69 ? 42.145 36.151 86.284 1.00 30.64 175 ILE G CA 1
ATOM 3689 C C . ILE G 1 69 ? 43.642 36.397 86.008 1.00 29.57 175 ILE G C 1
ATOM 3690 O O . ILE G 1 69 ? 44.457 35.533 86.342 1.00 29.24 175 ILE G O 1
ATOM 3695 N N . PRO G 1 70 ? 44.020 37.563 85.425 1.00 31.94 176 PRO G N 1
ATOM 3696 C CA . PRO G 1 70 ? 45.468 37.832 85.290 1.00 33.70 176 PRO G CA 1
ATOM 3697 C C . PRO G 1 70 ? 46.216 37.834 86.628 1.00 31.26 176 PRO G C 1
ATOM 3698 O O . PRO G 1 70 ? 47.307 37.270 86.726 1.00 30.65 176 PRO G O 1
ATOM 3702 N N . ALA G 1 71 ? 45.626 38.457 87.644 1.00 29.94 177 ALA G N 1
ATOM 3703 C CA . ALA G 1 71 ? 46.234 38.501 88.972 1.00 30.35 177 ALA G CA 1
ATOM 3704 C C . ALA G 1 71 ? 46.453 37.095 89.512 1.00 29.36 177 ALA G C 1
ATOM 3705 O O . ALA G 1 71 ? 47.509 36.802 90.066 1.00 30.44 177 ALA G O 1
ATOM 3707 N N . PHE G 1 72 ? 45.463 36.223 89.322 1.00 28.45 178 PHE G N 1
ATOM 3708 C CA . PHE G 1 72 ? 45.564 34.819 89.715 1.00 25.95 178 PHE G CA 1
ATOM 3709 C C . PHE G 1 72 ? 46.685 34.110 88.972 1.00 28.65 178 PHE G C 1
ATOM 3710 O O . PHE G 1 72 ? 47.416 33.309 89.559 1.00 28.08 178 PHE G O 1
ATOM 3718 N N . VAL G 1 73 ? 46.821 34.394 87.679 1.00 30.63 179 VAL G N 1
ATOM 3719 C CA . VAL G 1 73 ? 47.874 33.761 86.878 1.00 29.87 179 VAL G CA 1
ATOM 3720 C C . VAL G 1 73 ? 49.259 34.232 87.344 1.00 30.10 179 VAL G C 1
ATOM 3721 O O . VAL G 1 73 ? 50.149 33.413 87.567 1.00 29.06 179 VAL G O 1
ATOM 3725 N N . LEU G 1 74 ? 49.429 35.544 87.503 1.00 29.86 180 LEU G N 1
ATOM 3726 C CA . LEU G 1 74 ? 50.661 36.095 88.061 1.00 32.69 180 LEU G CA 1
ATOM 3727 C C . LEU G 1 74 ? 50.976 35.472 89.409 1.00 36.86 180 LEU G C 1
ATOM 3728 O O . LEU G 1 74 ? 52.110 35.097 89.687 1.00 37.62 180 LEU G O 1
ATOM 3733 N N . GLY G 1 75 ? 49.953 35.388 90.253 1.00 34.05 181 GLY G N 1
ATOM 3734 C CA . GLY G 1 75 ? 50.092 34.782 91.559 1.00 30.93 181 GLY G CA 1
ATOM 3735 C C . GLY G 1 75 ? 50.630 33.369 91.477 1.00 32.84 181 GLY G C 1
ATOM 3736 O O . GLY G 1 75 ? 51.560 33.021 92.201 1.00 36.49 181 GLY G O 1
ATOM 3737 N N . GLU G 1 76 ? 50.054 32.553 90.600 1.00 28.94 182 GLU G N 1
ATOM 3738 C CA . GLU G 1 76 ? 50.472 31.157 90.475 1.00 32.20 182 GLU G CA 1
ATOM 3739 C C . GLU G 1 76 ? 51.896 31.013 89.936 1.00 35.19 182 GLU G C 1
ATOM 3740 O O . GLU G 1 76 ? 52.627 30.132 90.369 1.00 34.29 182 GLU G O 1
ATOM 3746 N N . LEU G 1 77 ? 52.283 31.859 88.985 1.00 33.78 183 LEU G N 1
ATOM 3747 C CA . LEU G 1 77 ? 53.637 31.800 88.439 1.00 37.08 183 LEU G CA 1
ATOM 3748 C C . LEU G 1 77 ? 54.664 32.253 89.493 1.00 37.55 183 LEU G C 1
ATOM 3749 O O . LEU G 1 77 ? 55.726 31.656 89.628 1.00 38.69 183 LEU G O 1
ATOM 3754 N N . GLU G 1 78 ? 54.327 33.289 90.252 1.00 34.26 184 GLU G N 1
ATOM 3755 C CA . GLU G 1 78 ? 55.181 33.757 91.340 1.00 40.26 184 GLU G CA 1
ATOM 3756 C C . GLU G 1 78 ? 55.453 32.647 92.345 1.00 40.27 184 GLU G C 1
ATOM 3757 O O . GLU G 1 78 ? 56.575 32.492 92.829 1.00 41.87 184 GLU G O 1
ATOM 3763 N N . VAL G 1 79 ? 54.424 31.875 92.666 1.00 37.73 185 VAL G N 1
ATOM 3764 C CA . VAL G 1 79 ? 54.605 30.769 93.592 1.00 37.96 185 VAL G CA 1
ATOM 3765 C C . VAL G 1 79 ? 55.394 29.657 92.913 1.00 40.47 185 VAL G C 1
ATOM 3766 O O . VAL G 1 79 ? 56.323 29.114 93.501 1.00 40.74 185 VAL G O 1
ATOM 3770 N N . ALA G 1 80 ? 55.027 29.344 91.668 1.00 37.23 186 ALA G N 1
ATOM 3771 C CA . ALA G 1 80 ? 55.648 28.271 90.893 1.00 40.11 186 ALA G CA 1
ATOM 3772 C C . ALA G 1 80 ? 57.159 28.416 90.788 1.00 39.57 186 ALA G C 1
ATOM 3773 O O . ALA G 1 80 ? 57.891 27.436 90.933 1.00 37.66 186 ALA G O 1
ATOM 3775 N N . PHE G 1 81 ? 57.609 29.640 90.530 1.00 37.29 187 PHE G N 1
ATOM 3776 C CA . PHE G 1 81 ? 59.026 29.910 90.322 1.00 46.07 187 PHE G CA 1
ATOM 3777 C C . PHE G 1 81 ? 59.674 30.466 91.598 1.00 50.10 187 PHE G C 1
ATOM 3778 O O . PHE G 1 81 ? 60.373 31.479 91.577 1.00 49.44 187 PHE G O 1
ATOM 3786 N N . LYS G 1 82 ? 59.433 29.748 92.695 1.00 54.14 188 LYS G N 1
ATOM 3787 C CA . LYS G 1 82 ? 59.786 30.153 94.057 1.00 53.43 188 LYS G CA 1
ATOM 3788 C C . LYS G 1 82 ? 58.968 31.372 94.461 1.00 48.34 188 LYS G C 1
ATOM 3789 O O . LYS G 1 82 ? 58.654 31.545 95.642 1.00 49.70 188 LYS G O 1
ATOM 3795 N N . THR H 1 16 ? 51.187 47.558 83.500 1.00 76.58 122 THR H N 1
ATOM 3796 C CA . THR H 1 16 ? 51.084 48.316 82.253 1.00 82.10 122 THR H CA 1
ATOM 3797 C C . THR H 1 16 ? 51.812 47.590 81.118 1.00 83.32 122 THR H C 1
ATOM 3798 O O . THR H 1 16 ? 51.393 47.634 79.955 1.00 78.80 122 THR H O 1
ATOM 3802 N N . GLY H 1 17 ? 52.910 46.927 81.466 1.00 82.22 123 GLY H N 1
ATOM 3803 C CA . GLY H 1 17 ? 53.546 45.984 80.569 1.00 70.95 123 GLY H CA 1
ATOM 3804 C C . GLY H 1 17 ? 52.805 44.673 80.723 1.00 69.72 123 GLY H C 1
ATOM 3805 O O . GLY H 1 17 ? 52.707 43.878 79.789 1.00 67.03 123 GLY H O 1
ATOM 3806 N N . TYR H 1 18 ? 52.283 44.450 81.926 1.00 69.56 124 TYR H N 1
ATOM 3807 C CA . TYR H 1 18 ? 51.379 43.340 82.176 1.00 66.05 124 TYR H CA 1
ATOM 3808 C C . TYR H 1 18 ? 50.087 43.565 81.413 1.00 65.76 124 TYR H C 1
ATOM 3809 O O . TYR H 1 18 ? 49.502 42.629 80.876 1.00 63.75 124 TYR H O 1
ATOM 3818 N N . GLN H 1 19 ? 49.655 44.820 81.372 1.00 64.45 125 GLN H N 1
ATOM 3819 C CA . GLN H 1 19 ? 48.453 45.207 80.649 1.00 69.06 125 GLN H CA 1
ATOM 3820 C C . GLN H 1 19 ? 48.540 44.815 79.176 1.00 66.23 125 GLN H C 1
ATOM 3821 O O . GLN H 1 19 ? 47.595 44.268 78.616 1.00 64.72 125 GLN H O 1
ATOM 3827 N N . GLU H 1 20 ? 49.678 45.079 78.551 1.00 64.27 126 GLU H N 1
ATOM 3828 C CA . GLU H 1 20 ? 49.816 44.796 77.131 1.00 66.04 126 GLU H CA 1
ATOM 3829 C C . GLU H 1 20 ? 50.028 43.303 76.881 1.00 58.31 126 GLU H C 1
ATOM 3830 O O . GLU H 1 20 ? 49.551 42.754 75.890 1.00 53.08 126 GLU H O 1
ATOM 3836 N N . MET H 1 21 ? 50.730 42.647 77.794 1.00 55.91 127 MET H N 1
ATOM 3837 C CA . MET H 1 21 ? 51.000 41.227 77.651 1.00 54.56 127 MET H CA 1
ATOM 3838 C C . MET H 1 21 ? 49.732 40.383 77.751 1.00 52.20 127 MET H C 1
ATOM 3839 O O . MET H 1 21 ? 49.514 39.481 76.937 1.00 48.30 127 MET H O 1
ATOM 3844 N N . PHE H 1 22 ? 48.902 40.671 78.749 1.00 50.41 128 PHE H N 1
ATOM 3845 C CA . PHE H 1 22 ? 47.673 39.912 78.948 1.00 47.33 128 PHE H CA 1
ATOM 3846 C C . PHE H 1 22 ? 46.658 40.252 77.864 1.00 42.31 128 PHE H C 1
ATOM 3847 O O . PHE H 1 22 ? 45.791 39.450 77.539 1.00 37.00 128 PHE H O 1
ATOM 3855 N N . GLN H 1 23 ? 46.797 41.438 77.287 1.00 43.92 129 GLN H N 1
ATOM 3856 C CA . GLN H 1 23 ? 45.976 41.831 76.153 1.00 46.28 129 GLN H CA 1
ATOM 3857 C C . GLN H 1 23 ? 46.341 41.008 74.911 1.00 43.05 129 GLN H C 1
ATOM 3858 O O . GLN H 1 23 ? 45.478 40.669 74.097 1.00 40.68 129 GLN H O 1
ATOM 3864 N N . ARG H 1 24 ? 47.622 40.679 74.777 1.00 42.78 130 ARG H N 1
ATOM 3865 C CA . ARG H 1 24 ? 48.073 39.818 73.693 1.00 40.32 130 ARG H CA 1
ATOM 3866 C C . ARG H 1 24 ? 47.565 38.395 73.895 1.00 39.89 130 ARG H C 1
ATOM 3867 O O . ARG H 1 24 ? 47.156 37.740 72.926 1.00 35.43 130 ARG H O 1
ATOM 3875 N N . VAL H 1 25 ? 47.594 37.922 75.144 1.00 35.22 131 VAL H N 1
ATOM 3876 C CA . VAL H 1 25 ? 47.103 36.587 75.461 1.00 33.80 131 VAL H CA 1
ATOM 3877 C C . VAL H 1 25 ? 45.591 36.501 75.248 1.00 30.74 131 VAL H C 1
ATOM 3878 O O . VAL H 1 25 ? 45.105 35.543 74.664 1.00 31.81 131 VAL H O 1
ATOM 3882 N N . ASN H 1 26 ? 44.855 37.513 75.691 1.00 31.32 132 ASN H N 1
ATOM 3883 C CA . ASN H 1 26 ? 43.411 37.564 75.466 1.00 33.32 132 ASN H CA 1
ATOM 3884 C C . ASN H 1 26 ? 43.060 37.499 73.980 1.00 35.41 132 ASN H C 1
ATOM 3885 O O . ASN H 1 26 ? 42.148 36.768 73.577 1.00 33.70 132 ASN H O 1
ATOM 3890 N N . THR H 1 27 ? 43.795 38.262 73.172 1.00 34.19 133 THR H N 1
ATOM 3891 C CA . THR H 1 27 ? 43.582 38.311 71.729 1.00 30.22 133 THR H CA 1
ATOM 3892 C C . THR H 1 27 ? 43.833 36.961 71.083 1.00 32.74 133 THR H C 1
ATOM 3893 O O . THR H 1 27 ? 43.053 36.523 70.239 1.00 33.93 133 THR H O 1
ATOM 3897 N N . ARG H 1 28 ? 44.909 36.295 71.487 1.00 29.88 134 ARG H N 1
ATOM 3898 C CA . ARG H 1 28 ? 45.226 34.977 70.960 1.00 28.63 134 ARG H CA 1
ATOM 3899 C C . ARG H 1 28 ? 44.146 33.959 71.312 1.00 28.31 134 ARG H C 1
ATOM 3900 O O . ARG H 1 28 ? 43.777 33.114 70.494 1.00 27.53 134 ARG H O 1
ATOM 3908 N N . ILE H 1 29 ? 43.635 34.043 72.534 1.00 28.57 135 ILE H N 1
ATOM 3909 C CA . ILE H 1 29 ? 42.635 33.083 72.984 1.00 28.45 135 ILE H CA 1
ATOM 3910 C C . ILE H 1 29 ? 41.294 33.323 72.276 1.00 26.58 135 ILE H C 1
ATOM 3911 O O . ILE H 1 29 ? 40.648 32.376 71.839 1.00 28.58 135 ILE H O 1
ATOM 3916 N N . ARG H 1 30 ? 40.884 34.579 72.139 1.00 27.76 136 ARG H N 1
ATOM 3917 C CA . ARG H 1 30 ? 39.691 34.891 71.347 1.00 27.74 136 ARG H CA 1
ATOM 3918 C C . ARG H 1 30 ? 39.836 34.367 69.924 1.00 28.62 136 ARG H C 1
ATOM 3919 O O . ARG H 1 30 ? 38.915 33.757 69.394 1.00 28.52 136 ARG H O 1
ATOM 3927 N N . GLU H 1 31 ? 40.999 34.593 69.319 1.00 27.34 137 GLU H N 1
ATOM 3928 C CA . GLU H 1 31 ? 41.254 34.154 67.948 1.00 28.82 137 GLU H CA 1
ATOM 3929 C C . GLU H 1 31 ? 41.106 32.639 67.744 1.00 30.85 137 GLU H C 1
ATOM 3930 O O . GLU H 1 31 ? 40.517 32.201 66.748 1.00 27.55 137 GLU H O 1
ATOM 3936 N N . PHE H 1 32 ? 41.625 31.824 68.662 1.00 27.92 138 PHE H N 1
ATOM 3937 C CA . PHE H 1 32 ? 41.501 30.395 68.419 1.00 27.51 138 PHE H CA 1
ATOM 3938 C C . PHE H 1 32 ? 40.111 29.888 68.796 1.00 29.06 138 PHE H C 1
ATOM 3939 O O . PHE H 1 32 ? 39.648 28.921 68.207 1.00 29.45 138 PHE H O 1
ATOM 3947 N N . MET H 1 33 ? 39.431 30.541 69.739 1.00 27.85 139 MET H N 1
ATOM 3948 C CA . MET H 1 33 ? 38.057 30.157 70.060 1.00 27.75 139 MET H CA 1
ATOM 3949 C C . MET H 1 33 ? 37.157 30.412 68.858 1.00 29.35 139 MET H C 1
ATOM 3950 O O . MET H 1 33 ? 36.367 29.553 68.457 1.00 26.76 139 MET H O 1
ATOM 3955 N N . ILE H 1 34 ? 37.308 31.597 68.276 1.00 27.00 140 ILE H N 1
ATOM 3956 C CA . ILE H 1 34 ? 36.558 31.974 67.093 1.00 29.12 140 ILE H CA 1
ATOM 3957 C C . ILE H 1 34 ? 36.868 31.055 65.897 1.00 31.75 140 ILE H C 1
ATOM 3958 O O . ILE H 1 34 ? 35.958 30.616 65.197 1.00 30.12 140 ILE H O 1
ATOM 3963 N N . ASN H 1 35 ? 38.145 30.750 65.677 1.00 30.34 141 ASN H N 1
ATOM 3964 C CA . ASN H 1 35 ? 38.523 29.837 64.601 1.00 30.45 141 ASN H CA 1
ATOM 3965 C C . ASN H 1 35 ? 37.912 28.448 64.792 1.00 36.82 141 ASN H C 1
ATOM 3966 O O . ASN H 1 35 ? 37.457 27.818 63.831 1.00 35.16 141 ASN H O 1
ATOM 3971 N N . GLU H 1 36 ? 37.908 27.976 66.037 1.00 33.08 142 GLU H N 1
ATOM 3972 C CA . GLU H 1 36 ? 37.323 26.686 66.369 1.00 31.57 142 GLU H CA 1
ATOM 3973 C C . GLU H 1 36 ? 35.811 26.690 66.146 1.00 34.52 142 GLU H C 1
ATOM 3974 O O . GLU H 1 36 ? 35.242 25.714 65.657 1.00 32.78 142 GLU H O 1
ATOM 3980 N N . LEU H 1 37 ? 35.168 27.798 66.494 1.00 30.35 143 LEU H N 1
ATOM 3981 C CA . LEU H 1 37 ? 33.732 27.928 66.307 1.00 33.60 143 LEU H CA 1
ATOM 3982 C C . LEU H 1 37 ? 33.352 27.944 64.820 1.00 38.26 143 LEU H C 1
ATOM 3983 O O . LEU H 1 37 ? 32.344 27.360 64.429 1.00 34.77 143 LEU H O 1
ATOM 3988 N N . LYS H 1 38 ? 34.174 28.593 63.997 1.00 35.56 144 LYS H N 1
ATOM 3989 C CA . LYS H 1 38 ? 33.907 28.691 62.571 1.00 37.27 144 LYS H CA 1
ATOM 3990 C C . LYS H 1 38 ? 34.169 27.382 61.870 1.00 36.49 144 LYS H C 1
ATOM 3991 O O . LYS H 1 38 ? 33.338 26.928 61.083 1.00 39.67 144 LYS H O 1
ATOM 3997 N N . ASN H 1 39 ? 35.315 26.772 62.158 1.00 34.98 145 ASN H N 1
ATOM 3998 C CA . ASN H 1 39 ? 35.709 25.542 61.468 1.00 37.92 145 ASN H CA 1
ATOM 3999 C C . ASN H 1 39 ? 34.807 24.350 61.790 1.00 40.10 145 ASN H C 1
ATOM 4000 O O . ASN H 1 39 ? 34.680 23.440 60.983 1.00 39.80 145 ASN H O 1
ATOM 4005 N N . HIS H 1 40 ? 34.167 24.361 62.955 1.00 34.82 146 HIS H N 1
ATOM 4006 C CA . HIS H 1 40 ? 33.212 23.310 63.270 1.00 35.81 146 HIS H CA 1
ATOM 4007 C C . HIS H 1 40 ? 31.762 23.797 63.113 1.00 35.82 146 HIS H C 1
ATOM 4008 O O . HIS H 1 40 ? 30.822 23.110 63.505 1.00 35.39 146 HIS H O 1
ATOM 4015 N N . HIS H 1 41 ? 31.599 24.984 62.534 1.00 37.53 147 HIS H N 1
ATOM 4016 C CA . HIS H 1 41 ? 30.286 25.517 62.162 1.00 37.76 147 HIS H CA 1
ATOM 4017 C C . HIS H 1 41 ? 29.349 25.619 63.351 1.00 39.51 147 HIS H C 1
ATOM 4018 O O . HIS H 1 41 ? 28.215 25.154 63.307 1.00 41.55 147 HIS H O 1
ATOM 4025 N N . ASN H 1 42 ? 29.839 26.249 64.414 1.00 40.76 148 ASN H N 1
ATOM 4026 C CA . ASN H 1 42 ? 29.111 26.353 65.672 1.00 35.08 148 ASN H CA 1
ATOM 4027 C C . ASN H 1 42 ? 28.833 27.793 66.064 1.00 35.68 148 ASN H C 1
ATOM 4028 O O . ASN H 1 42 ? 28.463 28.075 67.202 1.00 34.75 148 ASN H O 1
ATOM 4033 N N . GLU H 1 43 ? 29.006 28.707 65.118 1.00 36.51 149 GLU H N 1
ATOM 4034 C CA . GLU H 1 43 ? 28.832 30.128 65.402 1.00 38.92 149 GLU H CA 1
ATOM 4035 C C . GLU H 1 43 ? 27.453 30.457 65.974 1.00 39.03 149 GLU H C 1
ATOM 4036 O O . GLU H 1 43 ? 27.288 31.489 66.619 1.00 46.42 149 GLU H O 1
ATOM 4042 N N . ASP H 1 44 ? 26.470 29.590 65.750 1.00 41.49 150 ASP H N 1
ATOM 4043 C CA . ASP H 1 44 ? 25.126 29.781 66.305 1.00 40.83 150 ASP H CA 1
ATOM 4044 C C . ASP H 1 44 ? 25.111 29.752 67.828 1.00 41.39 150 ASP H C 1
ATOM 4045 O O . ASP H 1 44 ? 24.261 30.393 68.448 1.00 42.84 150 ASP H O 1
ATOM 4050 N N . ASN H 1 45 ? 26.029 28.997 68.431 1.00 39.01 151 ASN H N 1
ATOM 4051 C CA . ASN H 1 45 ? 26.187 29.029 69.886 1.00 39.87 151 ASN H CA 1
ATOM 4052 C C . ASN H 1 45 ? 26.407 30.448 70.385 1.00 37.49 151 ASN H C 1
ATOM 4053 O O . ASN H 1 45 ? 25.806 30.865 71.372 1.00 39.40 151 ASN H O 1
ATOM 4058 N N . VAL H 1 46 ? 27.261 31.200 69.694 1.00 32.56 152 VAL H N 1
ATOM 4059 C CA . VAL H 1 46 ? 27.512 32.576 70.105 1.00 34.29 152 VAL H CA 1
ATOM 4060 C C . VAL H 1 46 ? 26.242 33.412 70.023 1.00 35.82 152 VAL H C 1
ATOM 4061 O O . VAL H 1 46 ? 25.872 34.089 70.973 1.00 37.81 152 VAL H O 1
ATOM 4065 N N . PHE H 1 47 ? 25.573 33.358 68.879 1.00 36.88 153 PHE H N 1
ATOM 4066 C CA . PHE H 1 47 ? 24.383 34.164 68.664 1.00 38.33 153 PHE H CA 1
ATOM 4067 C C . PHE H 1 47 ? 23.272 33.798 69.637 1.00 42.53 153 PHE H C 1
ATOM 4068 O O . PHE H 1 47 ? 22.643 34.678 70.235 1.00 43.64 153 PHE H O 1
ATOM 4076 N N . MET H 1 48 ? 23.049 32.502 69.814 1.00 38.83 154 MET H N 1
ATOM 4077 C CA . MET H 1 48 ? 22.035 32.042 70.741 1.00 40.68 154 MET H CA 1
ATOM 4078 C C . MET H 1 48 ? 22.291 32.591 72.136 1.00 46.53 154 MET H C 1
ATOM 4079 O O . MET H 1 48 ? 21.390 33.129 72.772 1.00 54.48 154 MET H O 1
ATOM 4084 N N . LEU H 1 49 ? 23.528 32.456 72.604 1.00 47.11 155 LEU H N 1
ATOM 4085 C CA . LEU H 1 49 ? 23.898 32.900 73.935 1.00 42.58 155 LEU H CA 1
ATOM 4086 C C . LEU H 1 49 ? 23.852 34.422 74.034 1.00 46.25 155 LEU H C 1
ATOM 4087 O O . LEU H 1 49 ? 23.509 34.970 75.088 1.00 51.18 155 LEU H O 1
ATOM 4092 N N . ALA H 1 50 ? 24.206 35.107 72.952 1.00 41.54 156 ALA H N 1
ATOM 4093 C CA . ALA H 1 50 ? 24.095 36.565 72.937 1.00 49.45 156 ALA H CA 1
ATOM 4094 C C . ALA H 1 50 ? 22.635 36.995 73.089 1.00 53.66 156 ALA H C 1
ATOM 4095 O O . ALA H 1 50 ? 22.315 37.847 73.926 1.00 53.67 156 ALA H O 1
ATOM 4097 N N . LYS H 1 51 ? 21.757 36.393 72.285 1.00 48.53 157 LYS H N 1
ATOM 4098 C CA . LYS H 1 51 ? 20.340 36.734 72.301 1.00 53.94 157 LYS H CA 1
ATOM 4099 C C . LYS H 1 51 ? 19.724 36.590 73.691 1.00 58.04 157 LYS H C 1
ATOM 4100 O O . LYS H 1 51 ? 19.050 37.503 74.168 1.00 61.81 157 LYS H O 1
ATOM 4106 N N . ASN H 1 52 ? 19.973 35.464 74.355 1.00 60.14 158 ASN H N 1
ATOM 4107 C CA . ASN H 1 52 ? 19.371 35.210 75.669 1.00 58.55 158 ASN H CA 1
ATOM 4108 C C . ASN H 1 52 ? 19.944 36.072 76.781 1.00 60.55 158 ASN H C 1
ATOM 4109 O O . ASN H 1 52 ? 19.459 36.037 77.914 1.00 60.90 158 ASN H O 1
ATOM 4114 N N . SER H 1 53 ? 20.977 36.843 76.459 1.00 59.70 159 SER H N 1
ATOM 4115 C CA . SER H 1 53 ? 21.625 37.697 77.448 1.00 56.25 159 SER H CA 1
ATOM 4116 C C . SER H 1 53 ? 21.413 39.170 77.119 1.00 59.24 159 SER H C 1
ATOM 4117 O O . SER H 1 53 ? 21.997 40.045 77.753 1.00 59.16 159 SER H O 1
ATOM 4120 N N . GLY H 1 54 ? 20.578 39.441 76.120 1.00 60.90 160 GLY H N 1
ATOM 4121 C CA . GLY H 1 54 ? 20.269 40.807 75.745 1.00 59.48 160 GLY H CA 1
ATOM 4122 C C . GLY H 1 54 ? 21.488 41.549 75.238 1.00 62.05 160 GLY H C 1
ATOM 4123 O O . GLY H 1 54 ? 21.724 42.709 75.585 1.00 65.13 160 GLY H O 1
ATOM 4124 N N . ILE H 1 55 ? 22.274 40.861 74.419 1.00 60.69 161 ILE H N 1
ATOM 4125 C CA . ILE H 1 55 ? 23.453 41.444 73.798 1.00 52.80 161 ILE H CA 1
ATOM 4126 C C . ILE H 1 55 ? 23.238 41.408 72.296 1.00 49.15 161 ILE H C 1
ATOM 4127 O O . ILE H 1 55 ? 22.812 40.398 71.753 1.00 51.42 161 ILE H O 1
ATOM 4132 N N . GLU H 1 56 ? 23.510 42.525 71.635 1.00 51.17 162 GLU H N 1
ATOM 4133 C CA . GLU H 1 56 ? 23.199 42.675 70.222 1.00 51.54 162 GLU H CA 1
ATOM 4134 C C . GLU H 1 56 ? 24.463 42.697 69.371 1.00 46.03 162 GLU H C 1
ATOM 4135 O O . GLU H 1 56 ? 25.216 43.668 69.397 1.00 45.43 162 GLU H O 1
ATOM 4141 N N . ILE H 1 57 ? 24.687 41.625 68.614 1.00 41.89 163 ILE H N 1
ATOM 4142 C CA . ILE H 1 57 ? 25.883 41.516 67.785 1.00 41.73 163 ILE H CA 1
ATOM 4143 C C . ILE H 1 57 ? 25.546 41.154 66.341 1.00 41.81 163 ILE H C 1
ATOM 4144 O O . ILE H 1 57 ? 24.551 40.480 66.074 1.00 42.90 163 ILE H O 1
ATOM 4149 N N . ALA H 1 58 ? 26.378 41.610 65.413 1.00 41.11 164 ALA H N 1
ATOM 4150 C CA . ALA H 1 58 ? 26.204 41.287 64.006 1.00 39.54 164 ALA H CA 1
ATOM 4151 C C . ALA H 1 58 ? 27.130 40.150 63.595 1.00 44.49 164 ALA H C 1
ATOM 4152 O O . ALA H 1 58 ? 26.842 39.424 62.640 1.00 45.28 164 ALA H O 1
ATOM 4154 N N . LYS H 1 59 ? 28.245 40.005 64.312 1.00 44.18 165 LYS H N 1
ATOM 4155 C CA . LYS H 1 59 ? 29.209 38.939 64.040 1.00 45.35 165 LYS H CA 1
ATOM 4156 C C . LYS H 1 59 ? 29.901 38.464 65.321 1.00 42.99 165 LYS H C 1
ATOM 4157 O O . LYS H 1 59 ? 29.974 39.202 66.312 1.00 43.68 165 LYS H O 1
ATOM 4163 N N . ILE H 1 60 ? 30.407 37.233 65.311 1.00 39.09 166 ILE H N 1
ATOM 4164 C CA . ILE H 1 60 ? 30.846 36.621 66.564 1.00 39.17 166 ILE H CA 1
ATOM 4165 C C . ILE H 1 60 ? 32.126 37.256 67.097 1.00 37.97 166 ILE H C 1
ATOM 4166 O O . ILE H 1 60 ? 32.407 37.156 68.292 1.00 32.93 166 ILE H O 1
ATOM 4171 N N . GLU H 1 61 ? 32.884 37.933 66.233 1.00 36.13 167 GLU H N 1
ATOM 4172 C CA . GLU H 1 61 ? 34.051 38.689 66.698 1.00 37.50 167 GLU H CA 1
ATOM 4173 C C . GLU H 1 61 ? 33.634 39.819 67.619 1.00 39.00 167 GLU H C 1
ATOM 4174 O O . GLU H 1 61 ? 34.476 40.418 68.279 1.00 42.40 167 GLU H O 1
ATOM 4180 N N . GLU H 1 62 ? 32.338 40.122 67.651 1.00 39.09 168 GLU H N 1
ATOM 4181 C CA . GLU H 1 62 ? 31.836 41.222 68.469 1.00 41.51 168 GLU H CA 1
ATOM 4182 C C . GLU H 1 62 ? 31.347 40.729 69.824 1.00 36.98 168 GLU H C 1
ATOM 4183 O O . GLU H 1 62 ? 30.998 41.527 70.686 1.00 40.93 168 GLU H O 1
ATOM 4189 N N . ALA H 1 63 ? 31.313 39.414 70.009 1.00 35.08 169 ALA H N 1
ATOM 4190 C CA . ALA H 1 63 ? 30.857 38.838 71.272 1.00 33.31 169 ALA H CA 1
ATOM 4191 C C . ALA H 1 63 ? 31.884 39.051 72.362 1.00 31.80 169 ALA H C 1
ATOM 4192 O O . ALA H 1 63 ? 33.064 38.766 72.171 1.00 32.29 169 ALA H O 1
ATOM 4194 N N . PRO H 1 64 ? 31.437 39.557 73.514 1.00 34.55 170 PRO H N 1
ATOM 4195 C CA . PRO H 1 64 ? 32.325 39.618 74.683 1.00 38.32 170 PRO H CA 1
ATOM 4196 C C . PRO H 1 64 ? 32.712 38.218 75.140 1.00 34.09 170 PRO H C 1
ATOM 4197 O O . PRO H 1 64 ? 32.053 37.229 74.782 1.00 31.71 170 PRO H O 1
ATOM 4201 N N . ASN H 1 65 ? 33.782 38.133 75.922 1.00 36.69 171 ASN H N 1
ATOM 4202 C CA . ASN H 1 65 ? 34.260 36.841 76.385 1.00 32.65 171 ASN H CA 1
ATOM 4203 C C . ASN H 1 65 ? 33.206 36.098 77.184 1.00 32.95 171 ASN H C 1
ATOM 4204 O O . ASN H 1 65 ? 33.131 34.874 77.113 1.00 34.88 171 ASN H O 1
ATOM 4209 N N . ALA H 1 66 ? 32.377 36.823 77.928 1.00 31.60 172 ALA H N 1
ATOM 4210 C CA . ALA H 1 66 ? 31.349 36.170 78.739 1.00 36.04 172 ALA H CA 1
ATOM 4211 C C . ALA H 1 66 ? 30.345 35.351 77.910 1.00 35.45 172 ALA H C 1
ATOM 4212 O O . ALA H 1 66 ? 29.699 34.451 78.445 1.00 35.93 172 ALA H O 1
ATOM 4214 N N . VAL H 1 67 ? 30.202 35.643 76.616 1.00 32.12 173 VAL H N 1
ATOM 4215 C CA . VAL H 1 67 ? 29.399 34.753 75.774 1.00 32.87 173 VAL H CA 1
ATOM 4216 C C . VAL H 1 67 ? 30.286 33.900 74.875 1.00 33.26 173 VAL H C 1
ATOM 4217 O O . VAL H 1 67 ? 29.940 32.754 74.581 1.00 34.38 173 VAL H O 1
ATOM 4221 N N . LEU H 1 68 ? 31.433 34.432 74.458 1.00 32.63 174 LEU H N 1
ATOM 4222 C CA . LEU H 1 68 ? 32.317 33.702 73.552 1.00 26.86 174 LEU H CA 1
ATOM 4223 C C . LEU H 1 68 ? 32.874 32.437 74.200 1.00 31.53 174 LEU H C 1
ATOM 4224 O O . LEU H 1 68 ? 32.828 31.361 73.605 1.00 30.36 174 LEU H O 1
ATOM 4229 N N . ILE H 1 69 ? 33.390 32.562 75.422 1.00 29.08 175 ILE H N 1
ATOM 4230 C CA . ILE H 1 69 ? 33.982 31.419 76.105 1.00 28.25 175 ILE H CA 1
ATOM 4231 C C . ILE H 1 69 ? 32.954 30.300 76.337 1.00 27.17 175 ILE H C 1
ATOM 4232 O O . ILE H 1 69 ? 33.220 29.165 75.954 1.00 28.98 175 ILE H O 1
ATOM 4237 N N . PRO H 1 70 ? 31.767 30.601 76.911 1.00 30.80 176 PRO H N 1
ATOM 4238 C CA . PRO H 1 70 ? 30.751 29.530 76.993 1.00 34.04 176 PRO H CA 1
ATOM 4239 C C . PRO H 1 70 ? 30.354 28.902 75.644 1.00 31.92 176 PRO H C 1
ATOM 4240 O O . PRO H 1 70 ? 30.214 27.678 75.550 1.00 31.40 176 PRO H O 1
ATOM 4244 N N . ALA H 1 71 ? 30.160 29.730 74.622 1.00 28.00 177 ALA H N 1
ATOM 4245 C CA . ALA H 1 71 ? 29.796 29.219 73.295 1.00 30.84 177 ALA H CA 1
ATOM 4246 C C . ALA H 1 71 ? 30.878 28.274 72.767 1.00 30.62 177 ALA H C 1
ATOM 4247 O O . ALA H 1 71 ? 30.579 27.222 72.204 1.00 29.84 177 ALA H O 1
ATOM 4249 N N . PHE H 1 72 ? 32.136 28.654 72.983 1.00 30.38 178 PHE H N 1
ATOM 4250 C CA . PHE H 1 72 ? 33.288 27.851 72.580 1.00 26.80 178 PHE H CA 1
ATOM 4251 C C . PHE H 1 72 ? 33.290 26.504 73.283 1.00 30.26 178 PHE H C 1
ATOM 4252 O O . PHE H 1 72 ? 33.511 25.478 72.652 1.00 30.89 178 PHE H O 1
ATOM 4260 N N . VAL H 1 73 ? 33.044 26.517 74.592 1.00 31.28 179 VAL H N 1
ATOM 4261 C CA . VAL H 1 73 ? 33.014 25.288 75.386 1.00 29.66 179 VAL H CA 1
ATOM 4262 C C . VAL H 1 73 ? 31.865 24.384 74.946 1.00 28.81 179 VAL H C 1
ATOM 4263 O O . VAL H 1 73 ? 32.051 23.187 74.768 1.00 30.84 179 VAL H O 1
ATOM 4267 N N . LEU H 1 74 ? 30.680 24.955 74.764 1.00 29.58 180 LEU H N 1
ATOM 4268 C CA . LEU H 1 74 ? 29.562 24.177 74.246 1.00 32.45 180 LEU H CA 1
ATOM 4269 C C . LEU H 1 74 ? 29.917 23.597 72.887 1.00 36.06 180 LEU H C 1
ATOM 4270 O O . LEU H 1 74 ? 29.594 22.447 72.594 1.00 36.82 180 LEU H O 1
ATOM 4275 N N . GLY H 1 75 ? 30.581 24.403 72.060 1.00 33.11 181 GLY H N 1
ATOM 4276 C CA . GLY H 1 75 ? 31.024 23.960 70.752 1.00 31.55 181 GLY H CA 1
ATOM 4277 C C . GLY H 1 75 ? 31.957 22.767 70.823 1.00 33.09 181 GLY H C 1
ATOM 4278 O O . GLY H 1 75 ? 31.803 21.821 70.057 1.00 31.54 181 GLY H O 1
ATOM 4279 N N . GLU H 1 76 ? 32.916 22.797 71.749 1.00 33.30 182 GLU H N 1
ATOM 4280 C CA . GLU H 1 76 ? 33.886 21.706 71.865 1.00 33.11 182 GLU H CA 1
ATOM 4281 C C . GLU H 1 76 ? 33.250 20.427 72.386 1.00 33.38 182 GLU H C 1
ATOM 4282 O O . GLU H 1 76 ? 33.653 19.336 72.013 1.00 34.45 182 GLU H O 1
ATOM 4288 N N . LEU H 1 77 ? 32.258 20.556 73.252 1.00 31.63 183 LEU H N 1
ATOM 4289 C CA . LEU H 1 77 ? 31.637 19.367 73.811 1.00 39.38 183 LEU H CA 1
ATOM 4290 C C . LEU H 1 77 ? 30.759 18.706 72.749 1.00 35.96 183 LEU H C 1
ATOM 4291 O O . LEU H 1 77 ? 30.741 17.488 72.635 1.00 35.41 183 LEU H O 1
ATOM 4296 N N . GLU H 1 78 ? 30.059 19.516 71.961 1.00 35.82 184 GLU H N 1
ATOM 4297 C CA . GLU H 1 78 ? 29.237 19.013 70.860 1.00 39.51 184 GLU H CA 1
ATOM 4298 C C . GLU H 1 78 ? 30.069 18.250 69.835 1.00 38.27 184 GLU H C 1
ATOM 4299 O O . GLU H 1 78 ? 29.632 17.237 69.299 1.00 40.63 184 GLU H O 1
ATOM 4305 N N . VAL H 1 79 ? 31.269 18.736 69.555 1.00 35.98 185 VAL H N 1
ATOM 4306 C CA . VAL H 1 79 ? 32.147 18.037 68.626 1.00 35.44 185 VAL H CA 1
ATOM 4307 C C . VAL H 1 79 ? 32.756 16.804 69.296 1.00 36.98 185 VAL H C 1
ATOM 4308 O O . VAL H 1 79 ? 32.880 15.754 68.673 1.00 40.87 185 VAL H O 1
ATOM 4312 N N . ALA H 1 80 ? 33.122 16.935 70.571 1.00 38.43 186 ALA H N 1
ATOM 4313 C CA . ALA H 1 80 ? 33.757 15.856 71.328 1.00 36.55 186 ALA H CA 1
ATOM 4314 C C . ALA H 1 80 ? 32.890 14.600 71.392 1.00 37.77 186 ALA H C 1
ATOM 4315 O O . ALA H 1 80 ? 33.385 13.484 71.266 1.00 39.76 186 ALA H O 1
ATOM 4317 N N . PHE H 1 81 ? 31.595 14.799 71.583 1.00 36.81 187 PHE H N 1
ATOM 4318 C CA . PHE H 1 81 ? 30.663 13.700 71.760 1.00 44.01 187 PHE H CA 1
ATOM 4319 C C . PHE H 1 81 ? 29.894 13.480 70.469 1.00 44.12 187 PHE H C 1
ATOM 4320 O O . PHE H 1 81 ? 28.672 13.367 70.465 1.00 48.91 187 PHE H O 1
ATOM 4328 N N . LYS H 1 82 ? 30.657 13.412 69.382 1.00 50.01 188 LYS H N 1
ATOM 4329 C CA . LYS H 1 82 ? 30.162 13.340 68.002 1.00 51.80 188 LYS H CA 1
ATOM 4330 C C . LYS H 1 82 ? 29.516 14.660 67.602 1.00 46.56 188 LYS H C 1
ATOM 4331 O O . LYS H 1 82 ? 29.530 15.043 66.427 1.00 49.24 188 LYS H O 1
#

Secondary structure (DSSP, 8-state):
-HHHHHHHHHHHHHHHHHHHHHHHTT-HHHHHHHHHHTT---SSGGGS-HHHHHHHHHHHHHHHHT-/-HHHHHHHHHHHHHHHHHHHHHHHTT-THHHHHHHHTTT---SSGGG--HHHHHHHHHHHHHHHHT-/-HHHHHHHHHHHHHHHHHHHHHHHTT-HHHHHHHHHTTT---SSGGG--HHHHHHHHHHHHHHHHT-/-HHHHHHHHHHHHHHHHHHHHHHHTT-HHHHHHHHHHTT---SSGGGS-HHHHHHHHHHHHHHHHT-/--HHHHHHHHHHHHHHHHHHHHHHTT-THHHHHHHHTTT---SSGGG--HHHHHHHHHHHHHHHHT-/-HHHHHHHHHHHHHHHHHHHHHHHTT-HHHHHHHHHHHT---SSGGG--HHHHHHHHHHHHHHHHT-/-HHHHHHHHHHHHHHHHHHHHHHHTT-HHHHHHHHHHTT---SSGGG--HHHHHHHHHHHHHHHHT-/-HHHHHHHHHHHHHHHHHHHHHHHTT-HHHHHHHHHTTT---SSGGGS-HHHHHHHHHHHHHHHHT-

InterPro domains:
  IPR005837 Flagellar transport protein FliP [PR00951] (44-53)
  IPR005837 Flagellar transport protein FliP [PR00951] (104-116)
  IPR005837 Flagellar transport protein FliP [PR00951] (116-130)
  IPR005837 Flagellar transport protein FliP [PR00951] (169-181)
  IPR005837 Flagellar transport protein FliP [PR00951] (237-247)
  IPR005837 Flagellar transport protein FliP [TIGR01103] (48-247)
  IPR005838 Type III secretion system inner membrane P protein [NF009438] (42-247)
  IPR005838 Type III secretion system inner membrane P protein [PF00813] (48-243)
  IPR005838 Type III secretion system inner membrane P protein [PR01302] (46-65)
  IPR005838 Type III secretion system inner membrane P protein [PR01302] (65-85)
  IPR005838 Type III secretion system inner membrane P protein [PR01302] (85-104)
  IPR005838 Type III secretion system inner membrane P protein [PR01302] (176-196)
  IPR005838 Type III secretion system inner membrane P protein [PR01302] (197-218)
  IPR005838 Type III secretion system inner membrane P protein [PR01302] (221-246)
  IPR005838 Type III secretion system inner membrane P protein [PS01061] (224-236)
  IPR005838 Type III secretion system inner membrane P protein [PTHR30587] (6-248)

Radius of gyration: 28.92 Å; Cα contacts (8 Å, |Δi|>4): 456; chains: 8; bounding box: 62×71×72 Å

Nearest PDB structures (foldseek):
  5h72-assembly2_E  TM=1.008E+00  e=1.422E-09  Thermotoga maritima MSB8
  6s3s-assembly1_E  TM=8.812E-01  e=1.996E-01  Vibrio mimicus CAIM 602
  6m9k-assembly1_E  TM=6.840E-01  e=8.836E+00  Lambdavirus lambda
  5h72-assembly2_E  TM=1.005E+00  e=1.182E-09  Thermotoga maritima MSB8
  6s3s-assembly1_E  TM=8.825E-01  e=1.635E-01  Vibrio mimicus CAIM 602

B-factor: mean 47.93, std 15.69, range [22.33, 103.12]

Organism: Thermotoga maritima (strain ATCC 43589 / DSM 3109 / JCM 10099 / NBRC 100826 / MSB8) (NCBI:txid243274)